Protein AF-A0A497GX69-F1 (afdb_monomer)

Secondary structure (DSSP, 8-state):
-EEEEEEE-S-HHHHHHT-SEEEEEETTEEEEEEEETTEEEEEEEESSHHHHHHHHHHHHHHHHHHHHHHHHHHHHHTT--SS-------------PPPPPPP--------------------------------------------------------------PPPP------------PPPPHHHHHHT--S-EEEEPPTTB-HHHHHHHHHHHHHHT--EEE-TT-B-TTTHHHHHHHT--EE-SPPPTT-EEEEES-SBGGGGGGGGGS---EEEE-S--SSB-TT-SEEEE-TTSS-HHHHHHHHTTS-SSHHHHHHHHHHHHHHTTTTTT--HHHHHHHHHHHHHHT--HHHHHHHHS-PPPHHHHHHHHHHHHT-EEEEETTEEEEEEE-SS-HHHHHHHHHHTT-SEEEEEEE-TTSEEEEEEEE-HHHHHTT--HHHHHHHHHHHHT-EEEEETTEEEEEEES-HHHHHHHHHHHHHHHHHHHTT-

pLDDT: mean 74.13, std 27.18, range [22.91, 98.75]

Nearest PDB structures (foldseek):
  5ght-assembly1_A  TM=3.820E-01  e=5.751E-10  Thermococcus kodakarensis KOD1
  5ghr-assembly1_A  TM=4.690E-01  e=1.844E-08  Thermococcus kodakarensis KOD1
  5x4h-assembly1_A  TM=3.376E-01  e=3.418E-10  Pyrococcus furiosus DSM 3638
  5x4i-assembly1_A  TM=3.385E-01  e=1.219E-09  Pyrococcus furiosus DSM 3638
  5t5s-assembly1_A-2  TM=5.021E-01  e=8.947E-06  Homo sapiens

Structure (mmCIF, N/CA/C/O backbone):
data_AF-A0A497GX69-F1
#
_entry.id   AF-A0A497GX69-F1
#
loop_
_atom_site.group_PDB
_atom_site.id
_atom_site.type_symbol
_atom_site.label_atom_id
_atom_site.label_alt_id
_atom_site.label_comp_id
_atom_site.label_asym_id
_atom_site.label_entity_id
_atom_site.label_seq_id
_atom_site.pdbx_PDB_ins_code
_atom_site.Cartn_x
_atom_site.Cartn_y
_atom_site.Cartn_z
_atom_site.occupancy
_atom_site.B_iso_or_equiv
_atom_site.auth_seq_id
_atom_site.auth_comp_id
_atom_site.auth_asym_id
_atom_site.auth_atom_id
_atom_site.pdbx_PDB_model_num
ATOM 1 N N . MET A 1 1 ? -15.602 -4.748 -28.651 1.00 83.00 1 MET A N 1
ATOM 2 C CA . MET A 1 1 ? -15.778 -3.410 -29.266 1.00 83.00 1 MET A CA 1
ATOM 3 C C . MET A 1 1 ? -14.779 -3.229 -30.402 1.00 83.00 1 MET A C 1
ATOM 5 O O . MET A 1 1 ? -13.741 -3.880 -30.375 1.00 83.00 1 MET A O 1
ATOM 9 N N . ARG A 1 2 ? -15.079 -2.386 -31.399 1.00 87.69 2 ARG A N 1
ATOM 10 C CA . ARG A 1 2 ? -14.171 -2.104 -32.522 1.00 87.69 2 ARG A CA 1
ATOM 11 C C . ARG A 1 2 ? -14.265 -0.637 -32.942 1.00 87.69 2 ARG A C 1
ATOM 13 O O . ARG A 1 2 ? -15.373 -0.143 -33.130 1.00 87.69 2 ARG A O 1
ATOM 20 N N . ALA A 1 3 ? -13.126 0.022 -33.124 1.00 80.38 3 ALA A N 1
ATOM 21 C CA . ALA A 1 3 ? -13.007 1.318 -33.785 1.00 80.38 3 ALA A CA 1
ATOM 22 C C . ALA A 1 3 ? -12.167 1.175 -35.061 1.00 80.38 3 ALA A C 1
ATOM 24 O O . ALA A 1 3 ? -11.303 0.305 -35.156 1.00 80.38 3 ALA A O 1
ATOM 25 N N . ILE A 1 4 ? -12.444 2.018 -36.054 1.00 83.44 4 ILE A N 1
ATOM 26 C CA . ILE A 1 4 ? -11.647 2.126 -37.277 1.00 83.44 4 ILE A CA 1
ATOM 27 C C . ILE A 1 4 ? -11.466 3.615 -37.552 1.00 83.44 4 ILE A C 1
ATOM 29 O O . ILE A 1 4 ? -12.447 4.313 -37.814 1.00 83.44 4 ILE A O 1
ATOM 33 N N . LEU A 1 5 ? -10.230 4.099 -37.477 1.00 78.38 5 LEU A N 1
ATOM 34 C CA . LEU A 1 5 ? -9.863 5.456 -37.861 1.00 78.38 5 LEU A CA 1
ATOM 35 C C . LEU A 1 5 ? -9.292 5.416 -39.276 1.00 78.38 5 LEU A C 1
ATOM 37 O O . LEU A 1 5 ? -8.557 4.497 -39.632 1.00 78.38 5 LEU A O 1
ATOM 41 N N . ARG A 1 6 ? -9.638 6.410 -40.091 1.00 79.12 6 ARG A N 1
ATOM 42 C CA . ARG A 1 6 ? -9.124 6.571 -41.454 1.00 79.12 6 ARG A CA 1
ATOM 43 C C . ARG A 1 6 ? -8.628 7.992 -41.610 1.00 79.12 6 ARG A C 1
ATOM 45 O O . ARG A 1 6 ? -9.417 8.928 -41.512 1.00 79.12 6 ARG A O 1
ATOM 52 N N . ILE A 1 7 ? -7.331 8.131 -41.834 1.00 72.50 7 ILE A N 1
ATOM 53 C CA . ILE A 1 7 ? -6.637 9.411 -41.924 1.00 72.50 7 ILE A CA 1
ATOM 54 C C . ILE A 1 7 ? -6.097 9.520 -43.345 1.00 72.50 7 ILE A C 1
ATOM 56 O O . ILE A 1 7 ? -5.360 8.645 -43.793 1.00 72.50 7 ILE A O 1
ATOM 60 N N . ARG A 1 8 ? -6.500 10.572 -44.061 1.00 68.88 8 ARG A N 1
ATOM 61 C CA . ARG A 1 8 ? -6.047 10.868 -45.422 1.00 68.88 8 ARG A CA 1
ATOM 62 C C . ARG A 1 8 ? -5.370 12.234 -45.435 1.00 68.88 8 ARG A C 1
ATOM 64 O O . ARG A 1 8 ? -5.953 13.187 -44.920 1.00 68.88 8 ARG A O 1
ATOM 71 N N . GLY A 1 9 ? -4.178 12.334 -46.014 1.00 61.34 9 GLY A N 1
ATOM 72 C CA . GLY A 1 9 ? -3.392 13.571 -46.041 1.00 61.34 9 GLY A CA 1
ATOM 73 C C . GLY A 1 9 ? -2.386 13.596 -47.190 1.00 61.34 9 GLY A C 1
ATOM 74 O O . GLY A 1 9 ? -1.997 12.548 -47.689 1.00 61.34 9 GLY A O 1
ATOM 75 N N . ALA A 1 10 ? -1.989 14.797 -47.619 1.00 49.38 10 ALA A N 1
ATOM 76 C CA . ALA A 1 10 ? -1.184 14.993 -48.830 1.00 49.38 10 ALA A CA 1
ATOM 77 C C . ALA A 1 10 ? 0.255 14.444 -48.741 1.00 49.38 10 ALA A C 1
ATOM 79 O O . ALA A 1 10 ? 0.841 14.123 -49.772 1.00 49.38 10 ALA A O 1
ATOM 80 N N . ASP A 1 11 ? 0.796 14.305 -47.527 1.00 51.94 11 ASP A N 1
ATOM 81 C CA . ASP A 1 11 ? 2.206 13.991 -47.294 1.00 51.94 11 ASP A CA 1
ATOM 82 C C . ASP A 1 11 ? 2.366 12.589 -46.690 1.00 51.94 11 ASP A C 1
ATOM 84 O O . ASP A 1 11 ? 2.057 12.349 -45.518 1.00 51.94 11 ASP A O 1
ATOM 88 N N . GLY A 1 12 ? 2.894 11.654 -47.484 1.00 48.75 12 GLY A N 1
ATOM 89 C CA . GLY A 1 12 ? 3.126 10.267 -47.061 1.00 48.75 12 GLY A CA 1
ATOM 90 C C . GLY A 1 12 ? 4.152 10.106 -45.930 1.00 48.75 12 GLY A C 1
ATOM 91 O O . GLY A 1 12 ? 4.244 9.033 -45.340 1.00 48.75 12 GLY A O 1
ATOM 92 N N . ASP A 1 13 ? 4.904 11.155 -45.593 1.00 49.78 13 ASP A N 1
ATOM 93 C CA . ASP A 1 13 ? 6.009 11.089 -44.631 1.00 49.78 13 ASP A CA 1
ATOM 94 C C . ASP A 1 13 ? 5.553 11.139 -43.166 1.00 49.78 13 ASP A C 1
ATOM 96 O O . ASP A 1 13 ? 6.100 10.414 -42.338 1.00 49.78 13 ASP A O 1
ATOM 100 N N . ILE A 1 14 ? 4.466 11.854 -42.847 1.00 52.06 14 ILE A N 1
ATOM 101 C CA . ILE A 1 14 ? 3.825 11.769 -41.515 1.00 52.06 14 ILE A CA 1
ATOM 102 C C . ILE A 1 14 ? 3.335 10.335 -41.258 1.00 52.06 14 ILE A C 1
ATOM 104 O O . ILE A 1 14 ? 3.441 9.817 -40.147 1.00 52.06 14 ILE A O 1
ATOM 108 N N . LEU A 1 15 ? 2.829 9.677 -42.305 1.00 50.31 15 LEU A N 1
ATOM 109 C CA . LEU A 1 15 ? 2.310 8.311 -42.236 1.00 50.31 15 LEU A CA 1
ATOM 110 C C . LEU A 1 15 ? 3.429 7.254 -42.188 1.00 50.31 15 LEU A C 1
ATOM 112 O O . LEU A 1 15 ? 3.200 6.155 -41.693 1.00 50.31 15 LEU A O 1
ATOM 116 N N . ARG A 1 16 ? 4.645 7.590 -42.646 1.00 51.38 16 ARG A N 1
ATOM 117 C CA . ARG A 1 16 ? 5.855 6.763 -42.486 1.00 51.38 16 ARG A CA 1
ATOM 118 C C . ARG A 1 16 ? 6.447 6.864 -41.079 1.00 51.38 16 ARG A C 1
ATOM 120 O O . ARG A 1 16 ? 6.851 5.840 -40.539 1.00 51.38 16 ARG A O 1
ATOM 127 N N . ILE A 1 17 ? 6.450 8.057 -40.470 1.00 53.06 17 ILE A N 1
ATOM 128 C CA . ILE A 1 17 ? 6.926 8.277 -39.086 1.00 53.06 17 ILE A CA 1
ATOM 129 C C . ILE A 1 17 ? 6.102 7.467 -38.070 1.00 53.06 17 ILE A C 1
ATOM 131 O O . ILE A 1 17 ? 6.647 6.981 -37.085 1.00 53.06 17 ILE A O 1
ATOM 135 N N . LEU A 1 18 ? 4.802 7.279 -38.322 1.00 51.59 18 LEU A N 1
ATOM 136 C CA . LEU A 1 18 ? 3.903 6.482 -37.473 1.00 51.59 18 LEU A CA 1
ATOM 137 C C . LEU A 1 18 ? 4.043 4.953 -37.644 1.00 51.59 18 LEU A C 1
ATOM 139 O O . LEU A 1 18 ? 3.324 4.211 -36.977 1.00 51.59 18 LEU A O 1
ATOM 143 N N . GLY A 1 19 ? 4.939 4.481 -38.519 1.00 55.28 19 GLY A N 1
ATOM 144 C CA . GLY A 1 19 ? 5.063 3.069 -38.889 1.00 55.28 19 GLY A CA 1
ATOM 145 C C . GLY A 1 19 ? 4.001 2.657 -39.924 1.00 55.28 19 GLY A C 1
ATOM 146 O O . GLY A 1 19 ? 2.806 2.689 -39.620 1.00 55.28 19 GLY A O 1
ATOM 147 N N . PRO A 1 20 ? 4.391 2.260 -41.154 1.00 54.09 20 PRO A N 1
ATOM 148 C CA . PRO A 1 20 ? 3.431 2.028 -42.238 1.00 54.09 20 PRO A CA 1
ATOM 149 C C . PRO A 1 20 ? 2.513 0.818 -41.996 1.00 54.09 20 PRO A C 1
ATOM 151 O O . PRO A 1 20 ? 1.374 0.817 -42.466 1.00 54.09 20 PRO A O 1
ATOM 154 N N . GLU A 1 21 ? 2.990 -0.185 -41.256 1.00 57.19 21 GLU A N 1
ATOM 155 C CA . GLU A 1 21 ? 2.230 -1.359 -40.820 1.00 57.19 21 GLU A CA 1
ATOM 156 C C . GLU A 1 21 ? 2.716 -1.761 -39.418 1.00 57.19 21 GLU A C 1
ATOM 158 O O . GLU A 1 21 ? 3.891 -2.069 -39.223 1.00 57.19 21 GLU A O 1
ATOM 163 N N . MET A 1 22 ? 1.827 -1.720 -38.426 1.00 58.62 22 MET A N 1
ATOM 164 C CA . MET A 1 22 ? 2.124 -2.050 -37.031 1.00 58.62 22 MET A CA 1
ATOM 165 C C . MET A 1 22 ? 0.929 -2.764 -36.402 1.00 58.62 22 MET A C 1
ATOM 167 O O . MET A 1 22 ? -0.192 -2.255 -36.434 1.00 58.62 22 MET A O 1
ATOM 171 N N . ALA A 1 23 ? 1.175 -3.921 -35.792 1.00 55.34 23 ALA A N 1
ATOM 172 C CA . ALA A 1 23 ? 0.225 -4.592 -34.914 1.00 55.34 23 ALA A CA 1
ATOM 173 C C . ALA A 1 23 ? 0.719 -4.465 -33.468 1.00 55.34 23 ALA A C 1
ATOM 175 O O . ALA A 1 23 ? 1.870 -4.791 -33.184 1.00 55.34 23 ALA A O 1
ATOM 176 N N . VAL A 1 24 ? -0.136 -3.975 -32.569 1.00 58.38 24 VAL A N 1
ATOM 177 C CA . VAL A 1 24 ? 0.147 -3.875 -31.131 1.00 58.38 24 VAL A CA 1
ATOM 178 C C . VAL A 1 24 ? -0.931 -4.645 -30.386 1.00 58.38 24 VAL A C 1
ATOM 180 O O . VAL A 1 24 ? -2.113 -4.306 -30.469 1.00 58.38 24 VAL A O 1
ATOM 183 N N . GLU A 1 25 ? -0.519 -5.685 -29.670 1.00 56.91 25 GLU A N 1
ATOM 184 C CA . GLU A 1 25 ? -1.405 -6.550 -28.901 1.00 56.91 25 GLU A CA 1
ATOM 185 C C . GLU A 1 25 ? -1.248 -6.268 -27.401 1.00 56.91 25 GLU A C 1
ATOM 187 O O . GLU A 1 25 ? -0.161 -6.353 -26.836 1.00 56.91 25 GLU A O 1
ATOM 192 N N . TRP A 1 26 ? -2.363 -5.924 -26.766 1.00 58.16 26 TRP A N 1
ATOM 193 C CA . TRP A 1 26 ? -2.559 -5.854 -25.322 1.00 58.16 26 TRP A CA 1
ATOM 194 C C . TRP A 1 26 ? -3.517 -6.974 -24.912 1.00 58.16 26 TRP A C 1
ATOM 196 O O . TRP A 1 26 ? -4.367 -7.403 -25.694 1.00 58.16 26 TRP A O 1
ATOM 206 N N . GLU A 1 27 ? -3.491 -7.388 -23.645 1.00 56.16 27 GLU A N 1
ATOM 207 C CA . GLU A 1 27 ? -4.355 -8.472 -23.157 1.00 56.16 27 GLU A CA 1
ATOM 208 C C . GLU A 1 27 ? -5.853 -8.228 -23.434 1.00 56.16 27 GLU A C 1
ATOM 210 O O . GLU A 1 27 ? -6.631 -9.167 -23.640 1.00 56.16 27 GLU A O 1
ATOM 215 N N . ARG A 1 28 ? -6.284 -6.960 -23.460 1.00 65.69 28 ARG A N 1
ATOM 216 C CA . ARG A 1 28 ? -7.689 -6.562 -23.651 1.00 65.69 28 ARG A CA 1
ATOM 217 C C . ARG A 1 28 ? -7.944 -5.726 -24.904 1.00 65.69 28 ARG A C 1
ATOM 219 O O . ARG A 1 28 ? -9.103 -5.394 -25.162 1.00 65.69 28 ARG A O 1
ATOM 226 N N . ALA A 1 29 ? -6.926 -5.430 -25.710 1.00 66.56 29 ALA A N 1
ATOM 227 C CA . ALA A 1 29 ? -7.081 -4.680 -26.953 1.00 66.56 29 ALA A CA 1
ATOM 228 C C . ALA A 1 29 ? -6.016 -5.037 -27.998 1.00 66.56 29 ALA A C 1
ATOM 230 O O . ALA A 1 29 ? -4.920 -5.445 -27.668 1.00 66.56 29 ALA A O 1
ATOM 231 N N . HIS A 1 30 ? -6.323 -4.845 -29.272 1.00 73.00 30 HIS A N 1
ATOM 232 C CA . HIS A 1 30 ? -5.422 -5.088 -30.389 1.00 73.00 30 HIS A CA 1
ATOM 233 C C . HIS A 1 30 ? -5.565 -3.941 -31.386 1.00 73.00 30 HIS A C 1
ATOM 235 O O . HIS A 1 30 ? -6.661 -3.707 -31.907 1.00 73.00 30 HIS A O 1
ATOM 241 N N . LEU A 1 31 ? -4.469 -3.243 -31.662 1.00 80.00 31 LEU A N 1
ATOM 242 C CA . LEU A 1 31 ? -4.372 -2.201 -32.678 1.00 80.00 31 LEU A CA 1
ATOM 243 C C . LEU A 1 31 ? -3.634 -2.732 -33.902 1.00 80.00 31 LEU A C 1
ATOM 245 O O . LEU A 1 31 ? -2.672 -3.476 -33.783 1.00 80.00 31 LEU A O 1
ATOM 249 N N . GLU A 1 32 ? -4.082 -2.319 -35.078 1.00 77.69 32 GLU A N 1
ATOM 250 C CA . GLU A 1 32 ? -3.537 -2.726 -36.367 1.00 77.69 32 GLU A CA 1
ATOM 251 C C . GLU A 1 32 ? -3.516 -1.499 -37.290 1.00 77.69 32 GLU A C 1
ATOM 253 O O . GLU A 1 32 ? -4.568 -0.900 -37.532 1.00 77.69 32 GLU A O 1
ATOM 258 N N . THR A 1 33 ? -2.351 -1.090 -37.793 1.00 74.12 33 THR A N 1
ATOM 259 C CA . THR A 1 33 ? -2.225 -0.010 -38.784 1.00 74.12 33 THR A CA 1
ATOM 260 C C . THR A 1 33 ? -1.978 -0.571 -40.180 1.00 74.12 33 THR A C 1
ATOM 262 O O . THR A 1 33 ? -1.317 -1.595 -40.348 1.00 74.12 33 THR A O 1
ATOM 265 N N . ARG A 1 34 ? -2.541 0.089 -41.196 1.00 76.19 34 ARG A N 1
ATOM 266 C CA . ARG A 1 34 ? -2.371 -0.265 -42.610 1.00 76.19 34 ARG A CA 1
ATOM 267 C C . ARG A 1 34 ? -2.255 1.003 -43.450 1.00 76.19 34 ARG A C 1
ATOM 269 O O . ARG A 1 34 ? -3.220 1.768 -43.543 1.00 76.19 34 ARG A O 1
ATOM 276 N N . LEU A 1 35 ? -1.107 1.217 -44.086 1.00 70.25 35 LEU A N 1
ATOM 277 C CA . LEU A 1 35 ? -0.883 2.325 -45.014 1.00 70.25 35 LEU A CA 1
ATOM 278 C C . LEU A 1 35 ? -1.169 1.905 -46.464 1.00 70.25 35 LEU A C 1
ATOM 280 O O . LEU A 1 35 ? -0.606 0.941 -46.976 1.00 70.25 35 LEU A O 1
ATOM 284 N N . LYS A 1 36 ? -2.019 2.659 -47.167 1.00 72.69 36 LYS A N 1
ATOM 285 C CA . LYS A 1 36 ? -2.315 2.446 -48.590 1.00 72.69 36 LYS A CA 1
ATOM 286 C C . LYS A 1 36 ? -2.311 3.767 -49.355 1.00 72.69 36 LYS A C 1
ATOM 288 O O . LYS A 1 36 ? -3.349 4.406 -49.515 1.00 72.69 36 LYS A O 1
ATOM 293 N N . GLY A 1 37 ? -1.140 4.150 -49.861 1.00 70.44 37 GLY A N 1
ATOM 294 C CA . GLY A 1 37 ? -0.947 5.429 -50.548 1.00 70.44 37 GLY A CA 1
ATOM 295 C C . GLY A 1 37 ? -0.996 6.594 -49.560 1.00 70.44 37 GLY A C 1
ATOM 296 O O . GLY A 1 37 ? -0.179 6.655 -48.649 1.00 70.44 37 GLY A O 1
ATOM 297 N N . ASP A 1 38 ? -1.967 7.488 -49.736 1.00 69.75 38 ASP A N 1
ATOM 298 C CA . ASP A 1 38 ? -2.228 8.665 -48.892 1.00 69.75 38 ASP A CA 1
ATOM 299 C C . ASP A 1 38 ? -3.146 8.372 -47.685 1.00 69.75 38 ASP A C 1
ATOM 301 O O . ASP A 1 38 ? -3.513 9.284 -46.941 1.00 69.75 38 ASP A O 1
ATOM 305 N N . LEU A 1 39 ? -3.561 7.110 -47.513 1.00 71.06 39 LEU A N 1
ATOM 306 C CA . LEU A 1 39 ? -4.543 6.669 -46.524 1.00 71.06 39 LEU A CA 1
ATOM 307 C C . LEU A 1 39 ? -3.915 5.745 -45.474 1.00 71.06 39 LEU A C 1
ATOM 309 O O . LEU A 1 39 ? -3.540 4.617 -45.792 1.00 71.06 39 LEU A O 1
ATOM 313 N N . LEU A 1 40 ? -3.909 6.182 -44.216 1.00 73.69 40 LEU A N 1
AT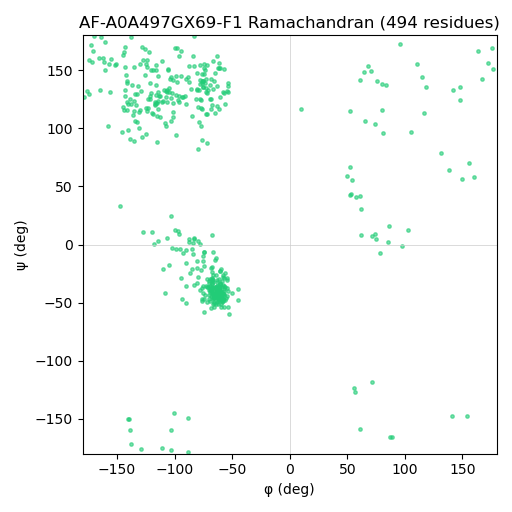OM 314 C CA . LEU A 1 40 ? -3.647 5.338 -43.051 1.00 73.69 40 LEU A CA 1
ATOM 315 C C . LEU A 1 40 ? -4.977 4.868 -42.446 1.00 73.69 40 LEU A C 1
ATOM 317 O O . LEU A 1 40 ? -5.822 5.682 -42.061 1.00 73.69 40 LEU A O 1
ATOM 321 N N . GLU A 1 41 ? -5.166 3.555 -42.352 1.00 80.25 41 GLU A N 1
ATOM 322 C CA . GLU A 1 41 ? -6.251 2.930 -41.594 1.00 80.25 41 GLU A CA 1
ATOM 323 C C . GLU A 1 41 ? -5.701 2.393 -40.266 1.00 80.25 41 GLU A C 1
ATOM 325 O O . GLU A 1 41 ? -4.694 1.693 -40.255 1.00 80.25 41 GLU A O 1
ATOM 330 N N . ILE A 1 42 ? -6.360 2.721 -39.151 1.00 81.81 42 ILE A N 1
ATOM 331 C CA . ILE A 1 42 ? -6.035 2.218 -37.810 1.00 81.81 42 ILE A CA 1
ATOM 332 C C . ILE A 1 42 ? -7.255 1.453 -37.301 1.00 81.81 42 ILE A C 1
ATOM 334 O O . ILE A 1 42 ? -8.310 2.042 -37.053 1.00 81.81 42 ILE A O 1
ATOM 338 N N . VAL A 1 43 ? -7.128 0.139 -37.159 1.00 83.19 43 VAL A N 1
ATOM 339 C CA . VAL A 1 43 ? -8.168 -0.762 -36.659 1.00 83.19 43 VAL A CA 1
ATOM 340 C C . VAL A 1 43 ? -7.863 -1.089 -35.205 1.00 83.19 43 VAL A C 1
ATOM 342 O O . VAL A 1 43 ? -6.811 -1.635 -34.907 1.00 83.19 43 VAL A O 1
ATOM 345 N N . ILE A 1 44 ? -8.792 -0.792 -34.300 1.00 83.19 44 ILE A N 1
ATOM 346 C CA . ILE A 1 44 ? -8.671 -1.128 -32.878 1.00 83.19 44 ILE A CA 1
ATOM 347 C C . ILE A 1 44 ? -9.795 -2.092 -32.522 1.00 83.19 44 ILE A C 1
ATOM 349 O O . ILE A 1 44 ? -10.970 -1.748 -32.653 1.00 83.19 44 ILE A O 1
ATOM 353 N N . ASN A 1 45 ? -9.454 -3.279 -32.038 1.00 83.25 45 ASN A N 1
ATOM 354 C CA . ASN A 1 45 ? -10.377 -4.213 -31.403 1.00 83.25 45 ASN A CA 1
ATOM 355 C C . ASN A 1 45 ? -10.124 -4.168 -29.891 1.00 83.25 45 ASN A C 1
ATOM 357 O O . ASN A 1 45 ? -8.978 -4.178 -29.474 1.00 83.25 45 ASN A O 1
ATOM 361 N N . ALA A 1 46 ? -11.158 -4.111 -29.058 1.00 81.69 46 ALA A N 1
ATOM 362 C CA . ALA A 1 46 ? -11.012 -4.059 -27.598 1.00 81.69 46 ALA A CA 1
ATOM 363 C C . ALA A 1 46 ? -12.111 -4.877 -26.919 1.00 81.69 46 ALA A C 1
ATOM 365 O O . ALA A 1 46 ? -13.235 -4.916 -27.427 1.00 81.69 46 ALA A O 1
ATOM 366 N N . LYS A 1 47 ? -11.831 -5.524 -25.784 1.00 78.75 47 LYS A N 1
ATOM 367 C CA . LYS A 1 47 ? -12.830 -6.321 -25.051 1.00 78.75 47 LYS A CA 1
ATOM 368 C C . LYS A 1 47 ? -13.974 -5.429 -24.541 1.00 78.75 47 LYS A C 1
ATOM 370 O O . LYS A 1 47 ? -15.139 -5.770 -24.743 1.00 78.75 47 LYS A O 1
ATOM 375 N N . ASP A 1 48 ? -13.662 -4.233 -24.043 1.00 75.19 48 ASP A N 1
ATOM 376 C CA . ASP A 1 48 ? -14.622 -3.264 -23.495 1.00 75.19 48 ASP A CA 1
ATOM 377 C C . ASP A 1 48 ? -14.346 -1.800 -23.921 1.00 75.19 48 ASP A C 1
ATOM 379 O O . ASP A 1 48 ? -13.557 -1.531 -24.830 1.00 75.19 48 ASP A O 1
ATOM 383 N N . LEU A 1 49 ? -15.072 -0.849 -23.315 1.00 60.88 49 LEU A N 1
ATOM 384 C CA . LEU A 1 49 ? -15.025 0.582 -23.644 1.00 60.88 49 LEU A CA 1
ATOM 385 C C . LEU A 1 49 ? -13.822 1.312 -23.029 1.00 60.88 49 LEU A C 1
ATOM 387 O O . LEU A 1 49 ? -13.387 2.322 -23.585 1.00 60.88 49 LEU A O 1
ATOM 391 N N . ASN A 1 50 ? -13.302 0.841 -21.895 1.00 58.22 50 ASN A N 1
ATOM 392 C CA . ASN A 1 50 ? -12.188 1.479 -21.204 1.00 58.22 50 ASN A CA 1
ATOM 393 C C . ASN A 1 50 ? -10.883 1.162 -21.933 1.00 58.22 50 ASN A C 1
ATOM 395 O O . ASN A 1 50 ? -10.187 2.100 -22.324 1.00 58.22 50 ASN A O 1
ATOM 399 N N . SER A 1 51 ? -10.627 -0.112 -22.256 1.00 57.72 51 SER A N 1
ATOM 400 C CA . SER A 1 51 ? -9.464 -0.483 -23.078 1.00 57.72 51 SER A CA 1
ATOM 401 C C . SER A 1 51 ? -9.528 0.183 -24.465 1.00 57.72 51 SER A C 1
ATOM 403 O O . SER A 1 51 ? -8.515 0.654 -24.976 1.00 57.72 51 SER A O 1
ATOM 405 N N . LEU A 1 52 ? -10.726 0.331 -25.059 1.00 65.50 52 LEU A N 1
ATOM 406 C CA . LEU A 1 52 ? -10.890 1.067 -26.322 1.00 65.50 52 LEU A CA 1
ATOM 407 C C . LEU A 1 52 ? -10.499 2.549 -26.198 1.00 65.50 52 LEU A C 1
ATOM 409 O O . LEU A 1 52 ? -9.848 3.088 -27.091 1.00 65.50 52 LEU A O 1
ATOM 413 N N . ARG A 1 53 ? -10.901 3.216 -25.108 1.00 62.62 53 ARG A N 1
ATOM 414 C CA . ARG A 1 53 ? -10.554 4.621 -24.837 1.00 62.62 53 ARG A CA 1
ATOM 415 C C . ARG A 1 53 ? -9.062 4.807 -24.583 1.00 62.62 53 ARG A C 1
ATOM 417 O O . ARG A 1 53 ? -8.502 5.765 -25.105 1.00 62.62 53 ARG A O 1
ATOM 424 N N . ALA A 1 54 ? -8.429 3.902 -23.835 1.00 59.06 54 ALA A N 1
ATOM 425 C CA . ALA A 1 54 ? -6.991 3.938 -23.582 1.00 59.06 54 ALA A CA 1
ATOM 426 C C . ALA A 1 54 ? -6.201 3.918 -24.903 1.00 59.06 54 ALA A C 1
ATOM 428 O O . ALA A 1 54 ? -5.457 4.856 -25.190 1.00 59.06 54 ALA A O 1
ATOM 429 N N . VAL A 1 55 ? -6.468 2.933 -25.771 1.00 63.25 55 VAL A N 1
ATOM 430 C CA . VAL A 1 55 ? -5.795 2.819 -27.077 1.00 63.25 55 VAL A CA 1
ATOM 431 C C . VAL A 1 55 ? -6.097 4.016 -27.989 1.00 63.25 55 VAL A C 1
ATOM 433 O O . VAL A 1 55 ? -5.187 4.537 -28.631 1.00 63.25 55 VAL A O 1
ATOM 436 N N . LEU A 1 56 ? -7.341 4.517 -28.020 1.00 66.31 56 LEU A N 1
ATOM 437 C CA . LEU A 1 56 ? -7.689 5.727 -28.785 1.00 66.31 56 LEU A CA 1
ATOM 438 C C . LEU A 1 56 ? -6.913 6.970 -28.317 1.00 66.31 56 LEU A C 1
ATOM 440 O O . LEU A 1 56 ? -6.459 7.752 -29.154 1.00 66.31 56 LEU A O 1
ATOM 444 N N . ASN A 1 57 ? -6.728 7.141 -27.006 1.00 61.00 57 ASN A N 1
ATOM 445 C CA . ASN A 1 57 ? -5.958 8.252 -26.448 1.00 61.00 57 ASN A CA 1
ATOM 446 C C . ASN A 1 57 ? -4.463 8.133 -26.786 1.00 61.00 57 ASN A C 1
ATOM 448 O O . ASN A 1 57 ? -3.820 9.146 -27.060 1.00 61.00 57 ASN A O 1
ATOM 452 N N . SER A 1 58 ? -3.897 6.923 -26.804 1.00 63.03 58 SER A N 1
ATOM 453 C CA . SER A 1 58 ? -2.510 6.709 -27.246 1.00 63.03 58 SER A CA 1
ATOM 454 C C . SER A 1 58 ? -2.338 6.995 -28.742 1.00 63.03 58 SER A C 1
ATOM 456 O O . SER A 1 58 ? -1.426 7.728 -29.113 1.00 63.03 58 SER A O 1
ATOM 458 N N . VAL A 1 59 ? -3.272 6.555 -29.595 1.00 67.62 59 VAL A N 1
ATOM 459 C CA . VAL A 1 59 ? -3.276 6.880 -31.036 1.00 67.62 59 VAL A CA 1
ATOM 460 C C . VAL A 1 59 ? -3.350 8.387 -31.289 1.00 67.62 59 VAL A C 1
ATOM 462 O O . VAL A 1 59 ? -2.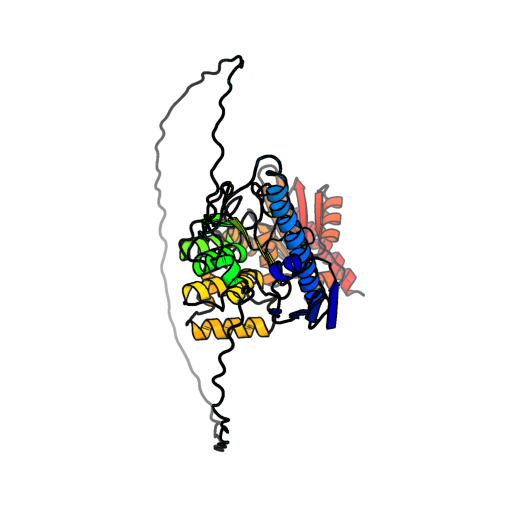589 8.913 -32.102 1.00 67.62 59 VAL A O 1
ATOM 465 N N . ALA A 1 60 ? -4.230 9.105 -30.584 1.00 62.78 60 ALA A N 1
ATOM 466 C CA . ALA A 1 60 ? -4.337 10.558 -30.707 1.00 62.78 60 ALA A CA 1
ATOM 467 C C . ALA A 1 60 ? -3.022 11.268 -30.327 1.00 62.78 60 ALA A C 1
ATOM 469 O O . ALA A 1 60 ? -2.602 12.204 -31.012 1.00 62.78 60 ALA A O 1
ATOM 470 N N . ARG A 1 61 ? -2.340 10.785 -29.279 1.00 58.22 61 ARG A N 1
ATOM 471 C CA . ARG A 1 61 ? -1.040 11.305 -28.831 1.00 58.22 61 ARG A CA 1
ATOM 472 C C . ARG A 1 61 ? 0.092 10.994 -29.815 1.00 58.22 61 ARG A C 1
ATOM 474 O O . ARG A 1 61 ? 0.866 11.900 -30.119 1.00 58.22 61 ARG A O 1
ATOM 481 N N . TRP A 1 62 ? 0.142 9.794 -30.401 1.00 62.34 62 TRP A N 1
ATOM 482 C CA . TRP A 1 62 ? 1.097 9.455 -31.469 1.00 62.34 62 TRP A CA 1
ATOM 483 C C . TRP A 1 62 ? 0.952 10.379 -32.686 1.00 62.34 62 TRP A C 1
ATOM 485 O O . TRP A 1 62 ? 1.943 10.925 -33.168 1.00 62.34 62 TRP A O 1
ATOM 495 N N . ILE A 1 63 ? -0.282 10.629 -33.139 1.00 65.50 63 ILE A N 1
ATOM 496 C CA . ILE A 1 63 ? -0.564 11.569 -34.238 1.00 65.50 63 ILE A CA 1
ATOM 497 C C . ILE A 1 63 ? -0.099 12.986 -33.864 1.00 65.50 63 ILE A C 1
ATOM 499 O O . ILE A 1 63 ? 0.594 13.638 -34.646 1.00 65.50 63 ILE A O 1
ATOM 503 N N . GLY A 1 64 ? -0.418 13.449 -32.650 1.00 57.44 64 GLY A N 1
ATOM 504 C CA . GLY A 1 64 ? 0.045 14.741 -32.133 1.00 57.44 64 GLY A CA 1
ATOM 505 C C . GLY A 1 64 ? 1.571 14.852 -32.017 1.00 57.44 64 GLY A C 1
ATOM 506 O O . GLY A 1 64 ? 2.123 15.939 -32.175 1.00 57.44 64 GLY A O 1
ATOM 507 N N . MET A 1 65 ? 2.278 13.745 -31.782 1.00 53.75 65 MET A N 1
ATOM 508 C CA . MET A 1 65 ? 3.740 13.714 -31.803 1.00 53.75 65 MET A CA 1
ATOM 509 C C . MET A 1 65 ? 4.304 13.770 -33.226 1.00 53.75 65 MET A C 1
ATOM 511 O O . MET A 1 65 ? 5.185 14.587 -33.475 1.00 53.75 65 MET A O 1
ATOM 515 N N . ALA A 1 66 ? 3.792 12.973 -34.168 1.00 58.22 66 ALA A N 1
ATOM 516 C CA . ALA A 1 66 ? 4.259 13.003 -35.559 1.00 58.22 66 ALA A CA 1
ATOM 517 C C . ALA A 1 66 ? 4.099 14.404 -36.189 1.00 58.22 66 ALA A C 1
ATOM 519 O O . ALA A 1 66 ? 4.964 14.861 -36.937 1.00 58.22 66 ALA A O 1
ATOM 520 N N . LEU A 1 67 ? 3.037 15.129 -35.816 1.00 59.25 67 LEU A N 1
ATOM 521 C CA . LEU A 1 67 ? 2.832 16.528 -36.202 1.00 59.25 67 LEU A CA 1
ATOM 522 C C . LEU A 1 67 ? 3.856 17.489 -35.566 1.00 59.25 67 LEU A C 1
ATOM 524 O O . LEU A 1 67 ? 4.370 18.353 -36.275 1.00 59.25 67 LEU A O 1
ATOM 528 N N . ARG A 1 68 ? 4.199 17.314 -34.280 1.00 55.34 68 ARG A N 1
ATOM 529 C CA . ARG A 1 68 ? 5.217 18.125 -33.575 1.00 55.34 68 ARG A CA 1
ATOM 530 C C . ARG A 1 68 ? 6.643 17.854 -34.079 1.00 55.34 68 ARG A C 1
ATOM 532 O O . ARG A 1 68 ? 7.414 18.790 -34.265 1.00 55.34 68 ARG A O 1
ATOM 539 N N . VAL A 1 69 ? 6.988 16.599 -34.385 1.00 51.03 69 VAL A N 1
ATOM 540 C CA . VAL A 1 69 ? 8.276 16.236 -35.014 1.00 51.03 69 VAL A CA 1
ATOM 541 C C . VAL A 1 69 ? 8.424 16.916 -36.379 1.00 51.03 69 VAL A C 1
ATOM 543 O O . VAL A 1 69 ? 9.484 17.463 -36.679 1.00 51.03 69 VAL A O 1
ATOM 546 N N . ARG A 1 70 ? 7.351 16.972 -37.181 1.00 55.47 70 ARG A N 1
ATOM 547 C CA . ARG A 1 70 ? 7.348 17.703 -38.459 1.00 55.47 70 ARG A CA 1
ATOM 548 C C . ARG A 1 70 ? 7.604 19.202 -38.286 1.00 55.47 70 ARG A C 1
ATOM 550 O O . ARG A 1 70 ? 8.306 19.771 -39.111 1.00 55.47 70 ARG A O 1
ATOM 557 N N . GLU A 1 71 ? 7.059 19.852 -37.257 1.00 51.84 71 GLU A N 1
ATOM 558 C CA . GLU A 1 71 ? 7.331 21.280 -37.012 1.00 51.84 71 GLU A CA 1
ATOM 559 C C . GLU A 1 71 ? 8.824 21.530 -36.760 1.00 51.84 71 GLU A C 1
ATOM 561 O O . GLU A 1 71 ? 9.403 22.419 -37.381 1.00 51.84 71 GLU A O 1
ATOM 566 N N . VAL A 1 72 ? 9.475 20.685 -35.954 1.00 47.62 72 VAL A N 1
ATOM 567 C CA . VAL A 1 72 ? 10.926 20.762 -35.706 1.00 47.62 72 VAL A CA 1
ATOM 568 C C . VAL A 1 72 ? 11.740 20.520 -36.986 1.00 47.62 72 VAL A C 1
ATOM 570 O O . VAL A 1 72 ? 12.675 21.269 -37.268 1.00 47.62 72 VAL A O 1
ATOM 573 N N . LEU A 1 73 ? 11.372 19.520 -37.796 1.00 44.38 73 LEU A N 1
ATOM 574 C CA . LEU A 1 73 ? 12.063 19.215 -39.057 1.00 44.38 73 LEU A CA 1
ATOM 575 C C . LEU A 1 73 ? 11.868 20.309 -40.123 1.00 44.38 73 LEU A C 1
ATOM 577 O O . LEU A 1 73 ? 12.820 20.670 -40.814 1.00 44.38 73 LEU A O 1
ATOM 581 N N . ASN A 1 74 ? 10.671 20.893 -40.224 1.00 48.09 74 ASN A N 1
ATOM 582 C CA . ASN A 1 74 ? 10.399 21.971 -41.176 1.00 48.09 74 ASN A CA 1
ATOM 583 C C . ASN A 1 74 ? 11.133 23.269 -40.809 1.00 48.09 74 ASN A C 1
ATOM 585 O O . ASN A 1 74 ? 11.625 23.945 -41.713 1.00 48.09 74 ASN A O 1
ATOM 589 N N . VAL A 1 75 ? 11.277 23.602 -39.520 1.00 40.09 75 VAL A N 1
ATOM 590 C CA . VAL A 1 75 ? 12.043 24.785 -39.077 1.00 40.09 75 VAL A CA 1
ATOM 591 C C . VAL A 1 75 ? 13.519 24.703 -39.500 1.00 40.09 75 VAL A C 1
ATOM 593 O O . VAL A 1 75 ? 14.100 25.722 -39.877 1.00 40.09 75 VAL A O 1
ATOM 596 N N . GLY A 1 76 ? 14.102 23.498 -39.551 1.00 37.09 76 GLY A N 1
ATOM 597 C CA . GLY A 1 76 ? 15.443 23.273 -40.108 1.00 37.09 76 GLY A CA 1
ATOM 598 C C . GLY A 1 76 ? 15.550 23.512 -41.622 1.00 37.09 76 GLY A C 1
ATOM 599 O O . GLY A 1 76 ? 16.614 23.884 -42.109 1.00 37.09 76 GLY A O 1
ATOM 600 N N . SER A 1 77 ? 14.451 23.360 -42.369 1.00 37.44 77 SER A N 1
ATOM 601 C CA . SER A 1 77 ? 14.425 23.534 -43.833 1.00 37.44 77 SER A CA 1
ATOM 602 C C . SER A 1 77 ? 14.234 24.986 -44.295 1.00 37.44 77 SER A C 1
ATOM 604 O O . SER A 1 77 ? 14.613 25.335 -45.409 1.00 37.44 77 SER A O 1
ATOM 606 N N . SER A 1 78 ? 13.701 25.863 -43.437 1.00 34.66 78 SER A N 1
ATOM 607 C CA . SER A 1 78 ? 13.489 27.289 -43.744 1.00 34.66 78 SER A CA 1
ATOM 608 C C . SER A 1 78 ? 14.720 28.186 -43.523 1.00 34.66 78 SER A C 1
ATOM 610 O O . SER A 1 78 ? 14.630 29.397 -43.710 1.00 34.66 78 SER A O 1
ATOM 612 N N . GLY A 1 79 ? 15.857 27.618 -43.101 1.00 36.16 79 GLY A N 1
ATOM 613 C CA . GLY A 1 79 ? 17.060 28.363 -42.700 1.00 36.16 79 GLY A CA 1
ATOM 614 C C . GLY A 1 79 ? 18.116 28.604 -43.787 1.00 36.16 79 GLY A C 1
ATOM 615 O O . GLY A 1 79 ? 19.076 29.326 -43.527 1.00 36.16 79 GLY A O 1
ATOM 616 N N . GLN A 1 80 ? 17.984 28.015 -44.982 1.00 35.16 80 GLN A N 1
ATOM 617 C CA . GLN A 1 80 ? 18.966 28.144 -46.070 1.00 35.16 80 GLN A CA 1
ATOM 618 C C . GLN A 1 80 ? 18.273 28.327 -47.426 1.00 35.16 80 GLN A C 1
ATOM 620 O O . GLN A 1 80 ? 17.957 27.359 -48.113 1.00 35.16 80 GLN A O 1
ATOM 625 N N . ALA A 1 81 ? 18.035 29.584 -47.812 1.00 34.00 81 ALA A N 1
ATOM 626 C CA . ALA A 1 81 ? 17.445 29.926 -49.109 1.00 34.00 81 ALA A CA 1
ATOM 627 C C . ALA A 1 81 ? 17.942 31.264 -49.702 1.00 34.00 81 ALA A C 1
ATOM 629 O O . ALA A 1 81 ? 17.196 31.925 -50.416 1.00 34.00 81 ALA A O 1
ATOM 630 N N . GLU A 1 82 ? 19.205 31.641 -49.468 1.00 31.53 82 GLU A N 1
ATOM 631 C CA . GLU A 1 82 ? 19.944 32.589 -50.322 1.00 31.53 82 GLU A CA 1
ATOM 632 C C . GLU A 1 82 ? 21.408 32.125 -50.443 1.00 31.53 82 GLU A C 1
ATOM 634 O O . GLU A 1 82 ? 22.080 31.985 -49.424 1.00 31.53 82 GLU A O 1
ATOM 639 N N . GLY A 1 83 ? 21.909 31.889 -51.668 1.00 28.05 83 GLY A N 1
ATOM 640 C CA . GLY A 1 83 ? 23.349 31.674 -51.915 1.00 28.05 83 GLY A CA 1
ATOM 641 C C . GLY A 1 83 ? 23.757 30.461 -52.767 1.00 28.05 83 GLY A C 1
ATOM 642 O O . GLY A 1 83 ? 24.265 29.487 -52.234 1.00 28.05 83 GLY A O 1
ATOM 643 N N . GLU A 1 84 ? 23.623 30.609 -54.088 1.00 29.38 84 GLU A N 1
ATOM 644 C CA . GLU A 1 84 ? 24.494 30.064 -55.156 1.00 29.38 84 GLU A CA 1
ATOM 645 C C . GLU A 1 84 ? 24.710 28.544 -55.372 1.00 29.38 84 GLU A C 1
ATOM 647 O O . GLU A 1 84 ? 24.808 27.704 -54.488 1.00 29.38 84 GLU A O 1
ATOM 652 N N . ALA A 1 85 ? 24.779 28.206 -56.662 1.00 32.56 85 ALA A N 1
ATOM 653 C CA . ALA A 1 85 ? 24.735 26.867 -57.231 1.00 32.56 85 ALA A CA 1
ATOM 654 C C . ALA A 1 85 ? 26.095 26.150 -57.341 1.00 32.56 85 ALA A C 1
ATOM 656 O O . ALA A 1 85 ? 27.105 26.778 -57.648 1.00 32.56 85 ALA A O 1
ATOM 657 N N . GLY A 1 86 ? 26.058 24.809 -57.329 1.00 27.09 86 GLY A N 1
ATOM 658 C CA . GLY A 1 86 ? 26.977 23.979 -58.125 1.00 27.09 86 GLY A CA 1
ATOM 659 C C . GLY A 1 86 ? 27.489 22.690 -57.468 1.00 27.09 86 GLY A C 1
ATOM 660 O O . GLY A 1 86 ? 28.025 22.733 -56.370 1.00 27.09 86 GLY A O 1
ATOM 661 N N . GLY A 1 87 ? 27.440 21.577 -58.214 1.00 27.03 87 GLY A N 1
ATOM 662 C CA . GLY A 1 87 ? 28.392 20.464 -58.055 1.00 27.03 87 GLY A CA 1
ATOM 663 C C . GLY A 1 87 ? 27.898 19.184 -57.369 1.00 27.03 87 GLY A C 1
ATOM 664 O O . GLY A 1 87 ? 27.924 19.065 -56.154 1.00 27.03 87 GLY A O 1
ATOM 665 N N . ASP A 1 88 ? 27.513 18.216 -58.199 1.00 26.30 88 ASP A N 1
ATOM 666 C CA . ASP A 1 88 ? 27.694 16.757 -58.091 1.00 26.30 88 ASP A CA 1
ATOM 667 C C . ASP A 1 88 ? 28.222 16.124 -56.774 1.00 26.30 88 ASP A C 1
ATOM 669 O O . ASP A 1 88 ? 29.396 16.231 -56.438 1.00 26.30 88 ASP A O 1
ATOM 673 N N . GLY A 1 89 ? 27.367 15.295 -56.157 1.00 27.27 89 GLY A N 1
ATOM 674 C CA . GLY A 1 89 ? 27.669 13.914 -55.736 1.00 27.27 89 GLY A CA 1
ATOM 675 C C . GLY A 1 89 ? 28.715 13.618 -54.647 1.00 27.27 89 GLY A C 1
ATOM 676 O O . GLY A 1 89 ? 29.893 13.501 -54.946 1.00 27.27 89 GLY A O 1
ATOM 677 N N . GLU A 1 90 ? 28.247 13.237 -53.452 1.00 26.77 90 GLU A N 1
ATOM 678 C CA . GLU A 1 90 ? 28.430 11.888 -52.864 1.00 26.77 90 GLU A CA 1
ATOM 679 C C . GLU A 1 90 ? 27.587 11.744 -51.577 1.00 26.77 90 GLU A C 1
ATOM 681 O O . GLU A 1 90 ? 27.174 12.735 -50.976 1.00 26.77 90 GLU A O 1
ATOM 686 N N . ALA A 1 91 ? 27.248 10.510 -51.184 1.00 29.91 91 ALA A N 1
ATOM 687 C CA . ALA A 1 91 ? 26.365 10.243 -50.045 1.00 29.91 91 ALA A CA 1
ATOM 688 C C . ALA A 1 91 ? 27.164 9.895 -48.777 1.00 29.91 91 ALA A C 1
ATOM 690 O O . ALA A 1 91 ? 27.486 8.729 -48.547 1.00 29.91 91 ALA A O 1
ATOM 691 N N . GLU A 1 92 ? 27.443 10.889 -47.929 1.00 27.00 92 GLU A N 1
ATOM 692 C CA . GLU A 1 92 ? 27.984 10.650 -46.585 1.00 27.00 92 GLU A CA 1
ATOM 693 C C . GLU A 1 92 ? 26.879 10.383 -45.551 1.00 27.00 92 GLU A C 1
ATOM 695 O O . GLU A 1 92 ? 25.883 11.101 -45.441 1.00 27.00 92 GLU A O 1
ATOM 700 N N . THR A 1 93 ? 27.080 9.350 -44.732 1.00 34.53 93 THR A N 1
ATOM 701 C CA . THR A 1 93 ? 26.219 9.013 -43.591 1.00 34.53 93 THR A CA 1
ATOM 702 C C . THR A 1 93 ? 26.487 9.955 -42.412 1.00 34.53 93 THR A C 1
ATOM 704 O O . THR A 1 93 ? 27.333 9.675 -41.560 1.00 34.53 93 THR A O 1
ATOM 707 N N . GLY A 1 94 ? 25.769 11.078 -42.356 1.00 24.62 94 GLY A N 1
ATOM 708 C CA . GLY A 1 94 ? 25.900 12.077 -41.291 1.00 24.62 94 GLY A CA 1
ATOM 709 C C . GLY A 1 94 ? 25.191 11.692 -39.987 1.00 24.62 94 GLY A C 1
ATOM 710 O O . GLY A 1 94 ? 23.973 11.817 -39.879 1.00 24.62 94 GLY A O 1
ATOM 711 N N . ALA A 1 95 ? 25.952 11.288 -38.967 1.00 24.55 95 ALA A N 1
ATOM 712 C CA . ALA A 1 95 ? 25.451 11.179 -37.595 1.00 24.55 95 ALA A CA 1
ATOM 713 C C . ALA A 1 95 ? 25.241 12.577 -36.981 1.00 24.55 95 ALA A C 1
ATOM 715 O O . ALA A 1 95 ? 26.146 13.416 -37.015 1.00 24.55 95 ALA A O 1
ATOM 716 N N . LEU A 1 96 ? 24.069 12.834 -36.389 1.00 22.91 96 LEU A N 1
ATOM 717 C CA . LEU A 1 96 ? 23.745 14.145 -35.821 1.00 22.91 96 LEU A CA 1
ATOM 718 C C . LEU A 1 96 ? 24.443 14.354 -34.463 1.00 22.91 96 LEU A C 1
ATOM 720 O O . LEU A 1 96 ? 23.984 13.879 -33.427 1.00 22.91 96 LEU A O 1
ATOM 724 N N . LYS A 1 97 ? 25.540 15.118 -34.447 1.00 24.27 97 LYS A N 1
ATOM 725 C CA . LYS A 1 97 ? 26.073 15.710 -33.210 1.00 24.27 97 LYS A CA 1
ATOM 726 C C . LYS A 1 97 ? 25.267 16.956 -32.848 1.00 24.27 97 LYS A C 1
ATOM 728 O O . LYS A 1 97 ? 25.311 17.940 -33.581 1.00 24.27 97 LYS A O 1
ATOM 733 N N . LEU A 1 98 ? 24.619 16.950 -31.687 1.00 26.30 98 LEU A N 1
ATOM 734 C CA . LEU A 1 98 ? 24.112 18.169 -31.054 1.00 26.30 98 LEU A CA 1
ATOM 735 C C . LEU A 1 98 ? 25.193 18.740 -30.126 1.00 26.30 98 LEU A C 1
ATOM 737 O O . LEU A 1 98 ? 25.663 18.058 -29.217 1.00 26.30 98 LEU A O 1
ATOM 741 N N . ALA A 1 99 ? 25.610 19.980 -30.382 1.00 23.27 99 ALA A N 1
ATOM 742 C CA . ALA A 1 99 ? 26.545 20.714 -29.534 1.00 23.27 99 ALA A CA 1
ATOM 743 C C . ALA A 1 99 ? 25.789 21.512 -28.458 1.00 23.27 99 ALA A C 1
ATOM 745 O O . ALA A 1 99 ? 24.720 22.061 -28.725 1.00 23.27 99 ALA A O 1
ATOM 746 N N . ALA A 1 100 ? 26.353 21.586 -27.252 1.00 23.20 100 ALA A N 1
ATOM 747 C CA . ALA A 1 100 ? 25.811 22.395 -26.162 1.00 23.20 100 ALA A CA 1
ATOM 748 C C . ALA A 1 100 ? 26.107 23.897 -26.374 1.00 23.20 100 ALA A C 1
ATOM 750 O O . ALA A 1 100 ? 27.169 24.225 -26.910 1.00 23.20 100 ALA A O 1
ATOM 751 N N . PRO A 1 101 ? 25.218 24.814 -25.945 1.00 26.94 101 PRO A N 1
ATOM 752 C CA . PRO A 1 101 ? 25.479 26.250 -25.996 1.00 26.94 101 PRO A CA 1
ATOM 753 C C . PRO A 1 101 ? 26.467 26.691 -24.902 1.00 26.94 101 PRO A C 1
ATOM 755 O O . PRO A 1 101 ? 26.415 26.218 -23.766 1.00 26.94 101 PRO A O 1
ATOM 758 N N . GLU A 1 102 ? 27.360 27.617 -25.251 1.00 23.72 102 GLU A N 1
ATOM 759 C CA . GLU A 1 102 ? 28.366 28.180 -24.342 1.00 23.72 102 GLU A CA 1
ATOM 760 C C . GLU A 1 102 ? 27.770 29.165 -23.321 1.00 23.72 102 GLU A C 1
ATOM 762 O O . GLU A 1 102 ? 26.744 29.808 -23.551 1.00 23.72 102 GLU A O 1
ATOM 767 N N . ALA A 1 103 ? 28.456 29.312 -22.186 1.00 24.91 103 ALA A N 1
ATOM 768 C CA . ALA A 1 103 ? 28.091 30.256 -21.138 1.00 24.91 103 ALA A CA 1
ATOM 769 C C . ALA A 1 103 ? 28.448 31.707 -21.510 1.00 24.91 103 ALA A C 1
ATOM 771 O O . ALA A 1 103 ? 29.547 31.982 -21.990 1.00 24.91 103 ALA A O 1
ATOM 772 N N . ALA A 1 104 ? 27.567 32.650 -21.170 1.00 24.20 104 ALA A N 1
ATOM 773 C CA . ALA A 1 104 ? 27.857 34.082 -21.185 1.00 24.20 104 ALA A CA 1
ATOM 774 C C . ALA A 1 104 ? 27.746 34.650 -19.762 1.00 24.20 104 ALA A C 1
ATOM 776 O O . ALA A 1 104 ? 26.689 34.583 -19.136 1.00 24.20 104 ALA A O 1
ATOM 777 N N . ALA A 1 105 ? 28.846 35.205 -19.253 1.00 23.08 105 ALA A N 1
ATOM 778 C CA . ALA A 1 105 ? 28.883 35.893 -17.967 1.00 23.08 105 ALA A CA 1
ATOM 779 C C . ALA A 1 105 ? 28.538 37.385 -18.123 1.00 23.08 105 ALA A C 1
ATOM 781 O O . ALA A 1 105 ? 28.956 38.029 -19.084 1.00 23.08 105 ALA A O 1
ATOM 782 N N . GLY A 1 106 ? 27.839 37.940 -17.133 1.00 24.86 106 GLY A N 1
ATOM 783 C CA . GLY A 1 106 ? 27.594 39.372 -16.952 1.00 24.86 106 GLY A CA 1
ATOM 784 C C . GLY A 1 106 ? 27.314 39.634 -15.471 1.00 24.86 106 GLY A C 1
ATOM 785 O O . GLY A 1 106 ? 26.564 38.876 -14.860 1.00 24.86 106 GLY A O 1
ATOM 786 N N . ALA A 1 107 ? 27.984 40.623 -14.881 1.00 23.41 107 ALA A N 1
ATOM 787 C CA . ALA A 1 107 ? 28.053 40.837 -13.431 1.00 23.41 107 ALA A CA 1
ATOM 788 C C . ALA A 1 107 ? 27.298 42.106 -12.972 1.00 23.41 107 ALA A C 1
ATOM 790 O O . ALA A 1 107 ? 26.718 42.796 -13.806 1.00 23.41 107 ALA A O 1
ATOM 791 N N . GLU A 1 108 ? 27.414 42.404 -11.666 1.00 25.38 108 GLU A N 1
ATOM 792 C CA . GLU A 1 108 ? 27.055 43.664 -10.968 1.00 25.38 108 GLU A CA 1
ATOM 793 C C . GLU A 1 108 ? 25.553 43.858 -10.618 1.00 25.38 108 GLU A C 1
ATOM 795 O O . GLU A 1 108 ? 24.678 43.557 -11.425 1.00 25.38 108 GLU A O 1
ATOM 800 N N . ASP A 1 109 ? 25.153 44.358 -9.434 1.00 25.28 109 ASP A N 1
ATOM 801 C CA . ASP A 1 109 ? 25.846 44.546 -8.134 1.00 25.28 109 ASP A CA 1
ATOM 802 C C . ASP A 1 109 ? 24.814 44.790 -6.984 1.00 25.28 109 ASP A C 1
ATOM 804 O O . ASP A 1 109 ? 23.611 44.891 -7.219 1.00 25.28 109 ASP A O 1
ATOM 808 N N . GLU A 1 110 ? 25.329 44.935 -5.758 1.00 27.59 110 GLU A N 1
ATOM 809 C CA . GLU A 1 110 ? 24.778 45.544 -4.535 1.00 27.59 110 GLU A CA 1
ATOM 810 C C . GLU A 1 110 ? 23.804 44.742 -3.646 1.00 27.59 110 GLU A C 1
ATOM 812 O O . GLU A 1 110 ? 22.578 44.793 -3.750 1.00 27.59 110 GLU A O 1
ATOM 817 N N . GLY A 1 111 ? 24.391 44.125 -2.611 1.00 24.52 111 GLY A N 1
ATOM 818 C CA . GLY A 1 111 ? 23.723 43.777 -1.356 1.00 24.52 111 GLY A CA 1
ATOM 819 C C . GLY A 1 111 ? 24.469 44.365 -0.151 1.00 24.52 111 GLY A C 1
ATOM 820 O O . GLY A 1 111 ? 25.615 44.003 0.113 1.00 24.52 111 GLY A O 1
ATOM 821 N N . ALA A 1 112 ? 23.820 45.252 0.606 1.00 28.84 112 ALA A N 1
ATOM 822 C CA . ALA A 1 112 ? 24.351 45.784 1.864 1.00 28.84 112 ALA A CA 1
ATOM 823 C C . ALA A 1 112 ? 24.237 44.754 3.015 1.00 28.84 112 ALA A C 1
ATOM 825 O O . ALA A 1 112 ? 23.233 44.053 3.122 1.00 28.84 112 ALA A O 1
ATOM 826 N N . GLY A 1 113 ? 25.251 44.673 3.889 1.00 25.81 113 GLY A N 1
ATOM 827 C CA . GLY A 1 113 ? 25.217 43.863 5.128 1.00 25.81 113 GLY A CA 1
ATOM 828 C C . GLY A 1 113 ? 24.650 44.639 6.335 1.00 25.81 113 GLY A C 1
ATOM 829 O O . GLY A 1 113 ? 23.894 45.588 6.125 1.00 25.81 113 GLY A O 1
ATOM 830 N N . PRO A 1 114 ? 25.078 44.361 7.590 1.00 45.56 114 PRO A N 1
ATOM 831 C CA . PRO A 1 114 ? 25.825 43.197 8.095 1.00 45.56 114 PRO A CA 1
ATOM 832 C C . PRO A 1 114 ? 25.310 42.685 9.485 1.00 45.56 114 PRO A C 1
ATOM 834 O O . PRO A 1 114 ? 24.212 43.020 9.918 1.00 45.56 114 PRO A O 1
ATOM 837 N N . ASP A 1 115 ? 26.171 41.931 10.190 1.00 28.73 115 ASP A N 1
ATOM 838 C CA . ASP A 1 115 ? 26.231 41.675 11.651 1.00 28.73 115 ASP A CA 1
ATOM 839 C C . ASP A 1 115 ? 25.368 40.586 12.332 1.00 28.73 115 ASP A C 1
ATOM 841 O O . ASP A 1 115 ? 24.170 40.436 12.111 1.00 28.73 115 ASP A O 1
ATOM 845 N N . GLY A 1 116 ? 26.011 39.846 13.260 1.00 28.91 116 GLY A N 1
ATOM 846 C CA . GLY A 1 116 ? 25.350 38.867 14.142 1.00 28.91 116 GLY A CA 1
ATOM 847 C C . GLY A 1 116 ? 26.250 37.797 14.793 1.00 28.91 116 GLY A C 1
ATOM 848 O O . GLY A 1 116 ? 26.017 36.607 14.602 1.00 28.91 116 GLY A O 1
ATOM 849 N N . GLN A 1 117 ? 27.274 38.177 15.570 1.00 29.52 117 GLN A N 1
ATOM 850 C CA . GLN A 1 117 ? 28.072 37.223 16.374 1.00 29.52 117 GLN A CA 1
ATOM 851 C C . GLN A 1 117 ? 27.302 36.720 17.618 1.00 29.52 117 GLN A C 1
ATOM 853 O O . GLN A 1 117 ? 26.531 37.473 18.207 1.00 29.52 117 GLN A O 1
ATOM 858 N N . GLY A 1 118 ? 27.585 35.503 18.106 1.00 27.66 118 GLY A N 1
ATOM 859 C CA . GLY A 1 118 ? 27.103 35.036 19.419 1.00 27.66 118 GLY A CA 1
ATOM 860 C C . GLY A 1 118 ? 27.580 33.625 19.790 1.00 27.66 118 GLY A C 1
ATOM 861 O O . GLY A 1 118 ? 27.415 32.697 19.006 1.00 27.66 118 GLY A O 1
ATOM 862 N N . ALA A 1 119 ? 28.190 33.454 20.969 1.00 28.06 119 ALA A N 1
ATOM 863 C CA . ALA A 1 119 ? 28.915 32.235 21.361 1.00 28.06 119 ALA A CA 1
ATOM 864 C C . ALA A 1 119 ? 28.440 31.614 22.695 1.00 28.06 119 ALA A C 1
ATOM 866 O O . ALA A 1 119 ? 27.767 32.264 23.490 1.00 28.06 119 ALA A O 1
ATOM 867 N N . GLY A 1 120 ? 28.902 30.384 22.971 1.00 27.00 120 GLY A N 1
ATOM 868 C CA . GLY A 1 120 ? 28.836 29.706 24.279 1.00 27.00 120 GLY A CA 1
ATOM 869 C C . GLY A 1 120 ? 27.949 28.446 24.297 1.00 27.00 120 GLY A C 1
ATOM 870 O O . GLY A 1 120 ? 26.930 28.399 23.626 1.00 27.00 120 GLY A O 1
ATOM 871 N N . GLY A 1 121 ? 28.262 27.375 25.038 1.00 25.98 121 GLY A N 1
ATOM 872 C CA . GLY A 1 121 ? 29.432 27.115 25.888 1.00 25.98 121 GLY A CA 1
ATOM 873 C C . GLY A 1 121 ? 29.086 26.236 27.105 1.00 25.98 121 GLY A C 1
ATOM 874 O O . GLY A 1 121 ? 28.123 26.530 27.804 1.00 25.98 121 GLY A O 1
ATOM 875 N N . SER A 1 122 ? 29.923 25.229 27.410 1.00 29.23 122 SER A N 1
ATOM 876 C CA . SER A 1 122 ? 29.822 24.273 28.547 1.00 29.23 122 SER A CA 1
ATOM 877 C C . SER A 1 122 ? 28.648 23.260 28.519 1.00 29.23 122 SER A C 1
ATOM 879 O O . SER A 1 122 ? 27.622 23.512 27.906 1.00 29.23 122 SER A O 1
ATOM 881 N N . GLY A 1 123 ? 28.727 22.076 29.146 1.00 26.03 123 GLY A N 1
ATOM 882 C CA . GLY A 1 123 ? 29.893 21.399 29.736 1.00 26.03 123 GLY A CA 1
ATOM 883 C C . GLY A 1 123 ? 29.586 20.528 30.972 1.00 26.03 123 GLY A C 1
ATOM 884 O O . GLY A 1 123 ? 29.173 21.060 31.993 1.00 26.03 123 GLY A O 1
ATOM 885 N N . ARG A 1 124 ? 29.968 19.236 30.908 1.00 28.03 124 ARG A N 1
ATOM 886 C CA . ARG A 1 124 ? 30.059 18.223 32.001 1.00 28.03 124 ARG A CA 1
ATOM 887 C C . ARG A 1 124 ? 28.756 17.685 32.621 1.00 28.03 124 ARG A C 1
ATOM 889 O O . ARG A 1 124 ? 27.798 18.414 32.825 1.00 28.03 124 ARG A O 1
ATOM 896 N N . GLY A 1 125 ? 28.811 16.422 33.071 1.00 26.67 125 GLY A N 1
ATOM 897 C CA . GLY A 1 125 ? 27.905 15.912 34.111 1.00 26.67 125 GLY A CA 1
ATOM 898 C C . GLY A 1 125 ? 27.664 14.400 34.123 1.00 26.67 125 GLY A C 1
ATOM 899 O O . GLY A 1 125 ? 26.556 13.967 33.834 1.00 26.67 125 GLY A O 1
ATOM 900 N N . GLU A 1 126 ? 28.657 13.587 34.494 1.00 30.72 126 GLU A N 1
ATOM 901 C CA . GLU A 1 126 ? 28.436 12.158 34.774 1.00 30.72 126 GLU A CA 1
ATOM 902 C C . GLU A 1 126 ? 27.526 11.937 36.000 1.00 30.72 126 GLU A C 1
ATOM 904 O O . GLU A 1 126 ? 27.617 12.665 36.999 1.00 30.72 126 GLU A O 1
ATOM 909 N N . ARG A 1 127 ? 26.739 10.852 35.971 1.00 28.22 127 ARG A N 1
ATOM 910 C CA . ARG A 1 127 ? 26.703 9.827 37.036 1.00 28.22 127 ARG A CA 1
ATOM 911 C C . ARG A 1 127 ? 25.808 8.655 36.641 1.00 28.22 127 ARG A C 1
ATOM 913 O O . ARG A 1 127 ? 24.656 8.850 36.268 1.00 28.22 127 ARG A O 1
ATOM 920 N N . GLY A 1 128 ? 26.336 7.441 36.765 1.00 26.12 128 GLY A N 1
ATOM 921 C CA . GLY A 1 128 ? 25.519 6.230 36.791 1.00 26.12 128 GLY A CA 1
ATOM 922 C C . GLY A 1 128 ? 24.979 5.961 38.196 1.00 26.12 128 GLY A C 1
ATOM 923 O O . GLY A 1 128 ? 25.516 6.471 39.177 1.00 26.12 128 GLY A O 1
ATOM 924 N N . LEU A 1 129 ? 23.954 5.116 38.273 1.00 28.56 129 LEU A N 1
ATOM 925 C CA . LEU A 1 129 ? 23.537 4.409 39.482 1.00 28.56 129 LEU A CA 1
ATOM 926 C C . LEU A 1 129 ? 23.061 3.016 39.058 1.00 28.56 129 LEU A C 1
ATOM 928 O O . LEU A 1 129 ? 22.095 2.878 38.310 1.00 28.56 129 LEU A O 1
ATOM 932 N N . GLN A 1 130 ? 23.782 1.995 39.513 1.00 26.81 130 GLN A N 1
ATOM 933 C CA . GLN A 1 130 ? 23.203 0.671 39.714 1.00 26.81 130 GLN A CA 1
ATOM 934 C C . GLN A 1 130 ? 22.322 0.750 40.964 1.00 26.81 130 GLN A C 1
ATOM 936 O O . GLN A 1 130 ? 22.658 1.503 41.871 1.00 26.81 130 GLN A O 1
ATOM 941 N N . ASP A 1 131 ? 21.264 -0.055 41.038 1.00 29.41 131 ASP A N 1
ATOM 942 C CA . ASP A 1 131 ? 20.977 -0.785 42.274 1.00 29.41 131 ASP A CA 1
ATOM 943 C C . ASP A 1 131 ? 20.060 -1.983 42.019 1.00 29.41 131 ASP A C 1
ATOM 945 O O . ASP A 1 131 ? 19.270 -2.022 41.072 1.00 29.41 131 ASP A O 1
ATOM 949 N N . SER A 1 132 ? 20.243 -3.001 42.851 1.00 27.61 132 SER A N 1
ATOM 950 C CA . SER A 1 132 ? 19.674 -4.338 42.734 1.00 27.61 132 SER A CA 1
ATOM 951 C C . SER A 1 132 ? 18.550 -4.568 43.742 1.00 27.61 132 SER A C 1
ATOM 953 O O . SER A 1 132 ? 18.589 -4.046 44.849 1.00 27.61 132 SER A O 1
ATOM 955 N N . TRP A 1 133 ? 17.594 -5.435 43.397 1.00 27.31 133 TRP A N 1
ATOM 956 C CA . TRP A 1 133 ? 16.780 -6.171 44.372 1.00 27.31 133 TRP A CA 1
ATOM 957 C C . TRP A 1 133 ? 16.556 -7.597 43.866 1.00 27.31 133 TRP A C 1
ATOM 959 O O . TRP A 1 133 ? 16.361 -7.809 42.669 1.00 27.31 133 TRP A O 1
ATOM 969 N N . GLY A 1 134 ? 16.601 -8.579 44.767 1.00 26.39 134 GLY A N 1
ATOM 970 C CA . GLY A 1 134 ? 16.477 -9.995 44.422 1.00 26.39 134 GLY A CA 1
ATOM 971 C C . GLY A 1 134 ? 15.718 -10.825 45.460 1.00 26.39 134 GLY A C 1
ATOM 972 O O . GLY A 1 134 ? 15.530 -10.400 46.592 1.00 26.39 134 GLY A O 1
ATOM 973 N N . HIS A 1 135 ? 15.340 -12.029 45.018 1.00 28.23 135 HIS A N 1
ATOM 974 C CA . HIS A 1 135 ? 14.940 -13.232 45.768 1.00 28.23 135 HIS A CA 1
ATOM 975 C C . HIS A 1 135 ? 13.838 -13.188 46.848 1.00 28.23 135 HIS A C 1
ATOM 977 O O . HIS A 1 135 ? 14.045 -12.735 47.963 1.00 28.23 135 HIS A O 1
ATOM 983 N N . HIS A 1 136 ? 12.745 -13.905 46.559 1.00 30.36 136 HIS A N 1
ATOM 984 C CA . HIS A 1 136 ? 12.301 -15.173 47.189 1.00 30.36 136 HIS A CA 1
ATOM 985 C C . HIS A 1 136 ? 11.284 -15.826 46.210 1.00 30.36 136 HIS A C 1
ATOM 987 O O . HIS A 1 136 ? 10.734 -15.109 45.380 1.00 30.36 136 HIS A O 1
ATOM 993 N N . GLY A 1 137 ? 10.976 -17.129 46.158 1.00 27.05 137 GLY A N 1
ATOM 994 C CA . GLY A 1 137 ? 11.414 -18.350 46.855 1.00 27.05 137 GLY A CA 1
ATOM 995 C C . GLY A 1 137 ? 10.795 -19.584 46.140 1.00 27.05 137 GLY A C 1
ATOM 996 O O . GLY A 1 137 ? 9.935 -19.410 45.282 1.00 27.05 137 GLY A O 1
ATOM 997 N N . GLN A 1 138 ? 11.258 -20.812 46.414 1.00 29.75 138 GLN A N 1
ATOM 998 C CA . GLN A 1 138 ? 10.973 -22.026 45.608 1.00 29.75 138 GLN A CA 1
ATOM 999 C C . GLN A 1 138 ? 9.784 -22.897 46.085 1.00 29.75 138 GLN A C 1
ATOM 1001 O O . GLN A 1 138 ? 9.395 -22.830 47.248 1.00 29.75 138 GLN A O 1
ATOM 1006 N N . GLY A 1 139 ? 9.350 -23.822 45.208 1.00 27.78 139 GLY A N 1
ATOM 1007 C CA . GLY A 1 139 ? 8.606 -25.063 45.518 1.00 27.78 139 GLY A CA 1
ATOM 1008 C C . GLY A 1 139 ? 7.209 -25.126 44.876 1.00 27.78 139 GLY A C 1
ATOM 1009 O O . GLY A 1 139 ? 6.489 -24.139 44.919 1.00 27.78 139 GLY A O 1
ATOM 1010 N N . GLY A 1 140 ? 6.735 -26.220 44.266 1.00 28.16 140 GLY A N 1
ATOM 1011 C CA . GLY A 1 140 ? 7.314 -27.531 43.921 1.00 28.16 140 GLY A CA 1
ATOM 1012 C C . GLY A 1 140 ? 6.211 -28.411 43.284 1.00 28.16 140 GLY A C 1
ATOM 1013 O O . GLY A 1 140 ? 5.041 -28.196 43.583 1.00 28.16 140 GLY A O 1
ATOM 1014 N N . GLY A 1 141 ? 6.541 -29.351 42.387 1.00 26.09 141 GLY A N 1
ATOM 1015 C CA . GLY A 1 141 ? 5.596 -30.387 41.895 1.00 26.09 141 GLY A CA 1
ATOM 1016 C C . GLY A 1 141 ? 5.871 -31.750 42.556 1.00 26.09 141 GLY A C 1
ATOM 1017 O O . GLY A 1 141 ? 6.608 -31.760 43.546 1.00 26.09 141 GLY A O 1
ATOM 1018 N N . PRO A 1 142 ? 5.436 -32.899 41.989 1.00 56.09 142 PRO A N 1
ATOM 1019 C CA . PRO A 1 142 ? 4.463 -33.142 40.900 1.00 56.09 142 PRO A CA 1
ATOM 1020 C C . PRO A 1 142 ? 3.381 -34.197 41.293 1.00 56.09 142 PRO A C 1
ATOM 1022 O O . PRO A 1 142 ? 3.435 -34.703 42.407 1.00 56.09 142 PRO A O 1
ATOM 1025 N N . GLU A 1 143 ? 2.468 -34.604 40.388 1.00 31.41 143 GLU A N 1
ATOM 1026 C CA . GLU A 1 143 ? 1.888 -35.977 40.394 1.00 31.41 143 GLU A CA 1
ATOM 1027 C C . GLU A 1 143 ? 1.140 -36.379 39.095 1.00 31.41 143 GLU A C 1
ATOM 1029 O O . GLU A 1 143 ? 0.729 -35.523 38.311 1.00 31.41 143 GLU A O 1
ATOM 1034 N N . GLU A 1 144 ? 0.973 -37.697 38.893 1.00 32.06 144 GLU A N 1
ATOM 1035 C CA . GLU A 1 144 ? 0.343 -38.394 37.745 1.00 32.06 144 GLU A CA 1
ATOM 1036 C C . GLU A 1 144 ? -0.735 -39.391 38.259 1.00 32.06 144 GLU A C 1
ATOM 1038 O O . GLU A 1 144 ? -0.798 -39.640 39.459 1.00 32.06 144 GLU A O 1
ATOM 1043 N N . ALA A 1 145 ? -1.617 -40.045 37.488 1.00 31.25 145 ALA A N 1
ATOM 1044 C CA . ALA A 1 145 ? -1.840 -40.174 36.034 1.00 31.25 145 ALA A CA 1
ATOM 1045 C C . ALA A 1 145 ? -3.383 -40.166 35.770 1.00 31.25 145 ALA A C 1
ATOM 1047 O O . ALA A 1 145 ? -4.102 -39.545 36.545 1.00 31.25 145 ALA A O 1
ATOM 1048 N N . GLY A 1 146 ? -4.038 -40.787 34.772 1.00 28.64 146 GLY A N 1
ATOM 1049 C CA . GLY A 1 146 ? -3.695 -41.643 33.620 1.00 28.64 146 GLY A CA 1
ATOM 1050 C C . GLY A 1 146 ? -4.970 -42.353 33.092 1.00 28.64 146 GLY A C 1
ATOM 1051 O O . GLY A 1 146 ? -5.973 -42.380 33.800 1.00 28.64 146 GLY A O 1
ATOM 1052 N N . GLY A 1 147 ? -4.937 -42.963 31.893 1.00 27.83 147 GLY A N 1
ATOM 1053 C CA . GLY A 1 147 ? -5.953 -43.942 31.431 1.00 27.83 147 GLY A CA 1
ATOM 1054 C C . GLY A 1 147 ? -6.801 -43.580 30.190 1.00 27.83 147 GLY A C 1
ATOM 1055 O O . GLY A 1 147 ? -7.655 -42.702 30.248 1.00 27.83 147 GLY A O 1
ATOM 1056 N N . GLY A 1 148 ? -6.601 -44.319 29.087 1.00 26.25 148 GLY A N 1
ATOM 1057 C CA . GLY A 1 148 ? -7.595 -44.540 28.008 1.00 26.25 148 GLY A CA 1
ATOM 1058 C C . GLY A 1 148 ? -8.267 -45.923 28.177 1.00 26.25 148 GLY A C 1
ATOM 1059 O O . GLY A 1 148 ? -8.347 -46.359 29.328 1.00 26.25 148 GLY A O 1
ATOM 1060 N N . PRO A 1 149 ? -8.632 -46.685 27.112 1.00 54.81 149 PRO A N 1
ATOM 1061 C CA . PRO A 1 149 ? -8.527 -46.418 25.662 1.00 54.81 149 PRO A CA 1
ATOM 1062 C C . PRO A 1 149 ? -9.785 -46.891 24.846 1.00 54.81 149 PRO A C 1
ATOM 1064 O O . PRO A 1 149 ? -10.876 -46.933 25.400 1.00 54.81 149 PRO A O 1
ATOM 1067 N N . GLU A 1 150 ? -9.595 -47.283 23.564 1.00 31.42 150 GLU A N 1
ATOM 1068 C CA . GLU A 1 150 ? -10.556 -47.898 22.593 1.00 31.42 150 GLU A CA 1
ATOM 1069 C C . GLU A 1 150 ? -11.595 -46.929 21.965 1.00 31.42 150 GLU A C 1
ATOM 1071 O O . GLU A 1 150 ? -12.099 -46.044 22.643 1.00 31.42 150 GLU A O 1
ATOM 1076 N N . GLY A 1 151 ? -11.992 -46.968 20.679 1.00 28.67 151 GLY A N 1
ATOM 1077 C CA . GLY A 1 151 ? -11.632 -47.728 19.457 1.00 28.67 151 GLY A CA 1
ATOM 1078 C C . GLY A 1 151 ? -12.600 -47.308 18.307 1.00 28.67 151 GLY A C 1
ATOM 1079 O O . GLY A 1 151 ? -13.574 -46.616 18.589 1.00 28.67 151 GLY A O 1
ATOM 1080 N N . GLY A 1 152 ? -12.453 -47.624 17.009 1.00 28.16 152 GLY A N 1
ATOM 1081 C CA . GLY A 1 152 ? -11.412 -48.312 16.223 1.00 28.16 152 GLY A CA 1
ATOM 1082 C C . GLY A 1 152 ? -11.881 -48.568 14.759 1.00 28.16 152 GLY A C 1
ATOM 1083 O O . GLY A 1 152 ? -13.082 -48.649 14.535 1.00 28.16 152 GLY A O 1
ATOM 1084 N N . GLU A 1 153 ? -10.940 -48.725 13.807 1.00 29.02 153 GLU A N 1
ATOM 1085 C CA . GLU A 1 153 ? -11.098 -49.257 12.417 1.00 29.02 153 GLU A CA 1
ATOM 1086 C C . GLU A 1 153 ? -11.968 -48.502 11.370 1.00 29.02 153 GLU A C 1
ATOM 1088 O O . GLU A 1 153 ? -12.975 -47.881 11.690 1.00 29.02 153 GLU A O 1
ATOM 1093 N N . GLY A 1 154 ? -11.602 -48.597 10.072 1.00 29.59 154 GLY A N 1
ATOM 1094 C CA . GLY A 1 154 ? -12.504 -48.193 8.972 1.00 29.59 154 GLY A CA 1
ATOM 1095 C C . GLY A 1 154 ? -11.903 -47.657 7.660 1.00 29.59 154 GLY A C 1
ATOM 1096 O O . GLY A 1 154 ? -12.292 -46.577 7.226 1.00 29.59 154 GLY A O 1
ATOM 1097 N N . ALA A 1 155 ? -11.027 -48.405 6.979 1.00 31.33 155 ALA A N 1
ATOM 1098 C CA . ALA A 1 155 ? -10.741 -48.192 5.551 1.00 31.33 155 ALA A CA 1
ATOM 1099 C C . ALA A 1 155 ? -10.796 -49.531 4.801 1.00 31.33 155 ALA A C 1
ATOM 1101 O O . ALA A 1 155 ? -10.269 -50.529 5.293 1.00 31.33 155 ALA A O 1
ATOM 1102 N N . PRO A 1 156 ? -11.427 -49.564 3.618 1.00 36.69 156 PRO A N 1
ATOM 1103 C CA . PRO A 1 156 ? -10.725 -50.082 2.444 1.00 36.69 156 PRO A CA 1
ATOM 1104 C C . PRO A 1 156 ? -10.927 -49.192 1.205 1.00 36.69 156 PRO A C 1
ATOM 1106 O O . PRO A 1 156 ? -11.930 -48.493 1.076 1.00 36.69 156 PRO A O 1
ATOM 1109 N N . GLY A 1 157 ? -9.954 -49.214 0.292 1.00 27.44 157 GLY A N 1
ATOM 1110 C CA . GLY A 1 157 ? -10.016 -48.470 -0.970 1.00 27.44 157 GLY A CA 1
ATOM 1111 C C . GLY A 1 157 ? -10.679 -49.246 -2.111 1.00 27.44 157 GLY A C 1
ATOM 1112 O O . GLY A 1 157 ? -11.074 -50.401 -1.958 1.00 27.44 157 GLY A O 1
ATOM 1113 N N . THR A 1 158 ? -10.718 -48.616 -3.285 1.00 30.62 158 THR A N 1
ATOM 1114 C CA . THR A 1 158 ? -10.999 -49.263 -4.575 1.00 30.62 158 THR A CA 1
ATOM 1115 C C . THR A 1 158 ? -10.067 -48.702 -5.643 1.00 30.62 158 THR A C 1
ATOM 1117 O O . THR A 1 158 ? -10.028 -47.491 -5.855 1.00 30.62 158 THR A O 1
ATOM 1120 N N . GLU A 1 159 ? -9.337 -49.588 -6.314 1.00 28.20 159 GLU A N 1
ATOM 1121 C CA . GLU A 1 159 ? -8.582 -49.297 -7.535 1.00 28.20 159 GLU A CA 1
ATOM 1122 C C . GLU A 1 159 ? -9.530 -49.236 -8.745 1.00 28.20 159 GLU A C 1
ATOM 1124 O O . GLU A 1 159 ? -10.454 -50.044 -8.821 1.00 28.20 159 GLU A O 1
ATOM 1129 N N . ALA A 1 160 ? -9.284 -48.302 -9.671 1.00 27.16 160 ALA A N 1
ATOM 1130 C CA . ALA A 1 160 ? -9.663 -48.283 -11.098 1.00 27.16 160 ALA A CA 1
ATOM 1131 C C . ALA A 1 160 ? -9.440 -46.847 -11.627 1.00 27.16 160 ALA A C 1
ATOM 1133 O O . ALA A 1 160 ? -9.696 -45.889 -10.904 1.00 27.16 160 ALA A O 1
ATOM 1134 N N . GLU A 1 161 ? -8.983 -46.577 -12.849 1.00 28.34 161 GLU A N 1
ATOM 1135 C CA . GLU A 1 161 ? -8.460 -47.428 -13.927 1.00 28.34 161 GLU A CA 1
ATOM 1136 C C . GLU A 1 161 ? -7.538 -46.558 -14.811 1.00 28.34 161 GLU A C 1
ATOM 1138 O O . GLU A 1 161 ? -7.630 -45.328 -14.801 1.00 28.34 161 GLU A O 1
ATOM 1143 N N . HIS A 1 162 ? -6.633 -47.164 -15.587 1.00 28.11 162 HIS A N 1
ATOM 1144 C CA . HIS A 1 162 ? -5.822 -46.420 -16.558 1.00 28.11 162 HIS A CA 1
ATOM 1145 C C . HIS A 1 162 ? -6.632 -46.081 -17.819 1.00 28.11 162 HIS A C 1
ATOM 1147 O O . HIS A 1 162 ? -7.005 -46.974 -18.575 1.00 28.11 162 HIS A O 1
ATOM 1153 N N . GLY A 1 163 ? -6.815 -44.786 -18.089 1.00 27.48 163 GLY A N 1
ATOM 1154 C CA . GLY A 1 163 ? -7.327 -44.263 -19.357 1.00 27.48 163 GLY A CA 1
ATOM 1155 C C . GLY A 1 163 ? -6.265 -43.432 -20.073 1.00 27.48 163 GLY A C 1
ATOM 1156 O O . GLY A 1 163 ? -6.178 -42.226 -19.865 1.00 27.48 163 GLY A O 1
ATOM 1157 N N . SER A 1 164 ? -5.434 -44.072 -20.896 1.00 27.31 164 SER A N 1
ATOM 1158 C CA . SER A 1 164 ? -4.474 -43.379 -21.760 1.00 27.31 164 SER A CA 1
ATOM 1159 C C . SER A 1 164 ? -5.140 -42.956 -23.071 1.00 27.31 164 SER A C 1
ATOM 1161 O O . SER A 1 164 ? -5.398 -43.813 -23.918 1.00 27.31 164 SER A O 1
ATOM 1163 N N . GLU A 1 165 ? -5.350 -41.658 -23.285 1.00 28.30 165 GLU A N 1
ATOM 1164 C CA . GLU A 1 165 ? -5.645 -41.120 -24.618 1.00 28.30 165 GLU A CA 1
ATOM 1165 C C . GLU A 1 165 ? -4.431 -40.373 -25.177 1.00 28.30 165 GLU A C 1
ATOM 1167 O O . GLU A 1 165 ? -3.771 -39.589 -24.493 1.00 28.30 165 GLU A O 1
ATOM 1172 N N . ALA A 1 166 ? -4.093 -40.693 -26.425 1.00 26.83 166 ALA A N 1
ATOM 1173 C CA . ALA A 1 166 ? -2.879 -40.231 -27.075 1.00 26.83 166 ALA A CA 1
ATOM 1174 C C . ALA A 1 166 ? -3.017 -38.785 -27.567 1.00 26.83 166 ALA A C 1
ATOM 1176 O O . ALA A 1 166 ? -3.970 -38.438 -28.264 1.00 26.83 166 ALA A O 1
ATOM 1177 N N . VAL A 1 167 ? -2.006 -37.966 -27.274 1.00 28.89 167 VAL A N 1
ATOM 1178 C CA . VAL A 1 167 ? -1.849 -36.643 -27.886 1.00 28.89 167 VAL A CA 1
ATOM 1179 C C . VAL A 1 167 ? -1.510 -36.828 -29.365 1.00 28.89 167 VAL A C 1
ATOM 1181 O O . VAL A 1 167 ? -0.465 -37.379 -29.705 1.00 28.89 167 VAL A O 1
ATOM 1184 N N . GLY A 1 168 ? -2.396 -36.363 -30.245 1.00 26.66 168 GLY A N 1
ATOM 1185 C CA . GLY A 1 168 ? -2.110 -36.258 -31.672 1.00 26.66 168 GLY A CA 1
ATOM 1186 C C . GLY A 1 168 ? -1.233 -35.042 -31.964 1.00 26.66 168 GLY A C 1
ATOM 1187 O O . GLY A 1 168 ? -1.608 -33.916 -31.640 1.00 26.66 168 GLY A O 1
ATOM 1188 N N . GLU A 1 169 ? -0.086 -35.260 -32.604 1.00 30.02 169 GLU A N 1
ATOM 1189 C CA . GLU A 1 169 ? 0.709 -34.187 -33.209 1.00 30.02 169 GLU A CA 1
ATOM 1190 C C . GLU A 1 169 ? -0.076 -33.469 -34.317 1.00 30.02 169 GLU A C 1
ATOM 1192 O O . GLU A 1 169 ? -0.864 -34.089 -35.040 1.00 30.02 169 GLU A O 1
ATOM 1197 N N . PRO A 1 170 ? 0.236 -32.185 -34.551 1.00 27.94 170 PRO A N 1
ATOM 1198 C CA . PRO A 1 170 ? 0.391 -31.767 -35.938 1.00 27.94 170 PRO A CA 1
ATOM 1199 C C . PRO A 1 170 ? 1.637 -30.898 -36.182 1.00 27.94 170 PRO A C 1
ATOM 1201 O O . PRO A 1 170 ? 1.644 -29.699 -35.926 1.00 27.94 170 PRO A O 1
ATOM 1204 N N . GLY A 1 171 ? 2.634 -31.508 -36.826 1.00 24.88 171 GLY A N 1
ATOM 1205 C CA . GLY A 1 171 ? 3.188 -30.996 -38.085 1.00 24.88 171 GLY A CA 1
ATOM 1206 C C . GLY A 1 171 ? 4.088 -29.754 -38.068 1.00 24.88 171 GLY A C 1
ATOM 1207 O O . GLY A 1 171 ? 3.621 -28.622 -38.170 1.00 24.88 171 GLY A O 1
ATOM 1208 N N . GLU A 1 172 ? 5.397 -29.983 -38.210 1.00 29.00 172 GLU A N 1
ATOM 1209 C CA . GLU A 1 172 ? 6.283 -29.017 -38.870 1.00 29.00 172 GLU A CA 1
ATOM 1210 C C . GLU A 1 172 ? 5.778 -28.662 -40.282 1.00 29.00 172 GLU A C 1
ATOM 1212 O O . GLU A 1 172 ? 5.558 -29.554 -41.109 1.00 29.00 172 GLU A O 1
ATOM 1217 N N . LYS A 1 173 ? 5.719 -27.359 -40.601 1.00 25.38 173 LYS A N 1
ATOM 1218 C CA . LYS A 1 173 ? 6.051 -26.792 -41.926 1.00 25.38 173 LYS A CA 1
ATOM 1219 C C . LYS A 1 173 ? 5.973 -25.265 -41.921 1.00 25.38 173 LYS A C 1
ATOM 1221 O O . LYS A 1 173 ? 4.948 -24.709 -41.554 1.00 25.38 173 LYS A O 1
ATOM 1226 N N . GLY A 1 174 ? 7.001 -24.605 -42.465 1.00 24.97 174 GLY A N 1
ATOM 1227 C CA . GLY A 1 174 ? 6.878 -23.210 -42.914 1.00 24.97 174 GLY A CA 1
ATOM 1228 C C . GLY A 1 174 ? 8.050 -22.282 -42.597 1.00 24.97 174 GLY A C 1
ATOM 1229 O O . GLY A 1 174 ? 7.863 -21.282 -41.915 1.00 24.97 174 GLY A O 1
ATOM 1230 N N . LYS A 1 175 ? 9.243 -22.533 -43.157 1.00 27.33 175 LYS A N 1
ATOM 1231 C CA . LYS A 1 175 ? 10.208 -21.435 -43.344 1.00 27.33 175 LYS A CA 1
ATOM 1232 C C . LYS A 1 175 ? 9.642 -20.467 -44.386 1.00 27.33 175 LYS A C 1
ATOM 1234 O O . LYS A 1 175 ? 9.452 -20.864 -45.533 1.00 27.33 175 LYS A O 1
ATOM 1239 N N . GLY A 1 176 ? 9.434 -19.213 -44.000 1.00 24.02 176 GLY A N 1
ATOM 1240 C CA . GLY A 1 176 ? 9.077 -18.119 -44.898 1.00 24.02 176 GLY A CA 1
ATOM 1241 C C . GLY A 1 176 ? 9.714 -16.831 -44.399 1.00 24.02 176 GLY A C 1
ATOM 1242 O O . GLY A 1 176 ? 9.187 -16.202 -43.490 1.00 24.02 176 GLY A O 1
ATOM 1243 N N . ALA A 1 177 ? 10.870 -16.473 -44.958 1.00 27.69 177 ALA A N 1
ATOM 1244 C CA . ALA A 1 177 ? 11.483 -15.178 -44.693 1.00 27.69 177 ALA A CA 1
ATOM 1245 C C . ALA A 1 177 ? 10.683 -14.085 -45.415 1.00 27.69 177 ALA A C 1
ATOM 1247 O O . ALA A 1 177 ? 10.392 -14.214 -46.605 1.00 27.69 177 ALA A O 1
ATOM 1248 N N . GLY A 1 178 ? 10.348 -13.025 -44.689 1.00 22.94 178 GLY A N 1
ATOM 1249 C CA . GLY A 1 178 ? 9.766 -11.804 -45.224 1.00 22.94 178 GLY A CA 1
ATOM 1250 C C . GLY A 1 178 ? 10.391 -10.629 -44.492 1.00 22.94 178 GLY A C 1
ATOM 1251 O O . GLY A 1 178 ? 9.988 -10.327 -43.371 1.00 22.94 178 GLY A O 1
ATOM 1252 N N . ASP A 1 179 ? 11.396 -10.008 -45.107 1.00 29.58 179 ASP A N 1
ATOM 1253 C CA . ASP A 1 179 ? 12.084 -8.843 -44.552 1.00 29.58 179 ASP A CA 1
ATOM 1254 C C . ASP A 1 179 ? 11.166 -7.613 -44.615 1.00 29.58 179 ASP A C 1
ATOM 1256 O O . ASP A 1 179 ? 11.159 -6.853 -45.584 1.00 29.58 179 ASP A O 1
ATOM 1260 N N . GLY A 1 180 ? 10.355 -7.440 -43.571 1.00 23.36 180 GLY A N 1
ATOM 1261 C CA . GLY A 1 180 ? 9.619 -6.213 -43.284 1.00 23.36 180 GLY A CA 1
ATOM 1262 C C . GLY A 1 180 ? 10.387 -5.365 -42.273 1.00 23.36 180 GLY A C 1
ATOM 1263 O O . GLY A 1 180 ? 10.762 -5.853 -41.206 1.00 23.36 180 GLY A O 1
ATOM 1264 N N . VAL A 1 181 ? 10.619 -4.090 -42.591 1.00 24.95 181 VAL A N 1
ATOM 1265 C CA . VAL A 1 181 ? 11.244 -3.137 -41.661 1.00 24.95 181 VAL A CA 1
ATOM 1266 C C . VAL A 1 181 ? 10.305 -2.929 -40.468 1.00 24.95 181 VAL A C 1
ATOM 1268 O O . VAL A 1 181 ? 9.212 -2.391 -40.628 1.00 24.95 181 VAL A O 1
ATOM 1271 N N . LYS A 1 182 ? 10.725 -3.384 -39.282 1.00 27.27 182 LYS A N 1
ATOM 1272 C CA . LYS A 1 182 ? 9.931 -3.344 -38.047 1.00 27.27 182 LYS A CA 1
ATOM 1273 C C . LYS A 1 182 ? 9.551 -1.913 -37.642 1.00 27.27 182 LYS A C 1
ATOM 1275 O O . LYS A 1 182 ? 10.431 -1.083 -37.424 1.00 27.27 182 LYS A O 1
ATOM 1280 N N . GLY A 1 183 ? 8.255 -1.673 -37.428 1.00 37.19 183 GLY A N 1
ATOM 1281 C CA . GLY A 1 183 ? 7.794 -0.669 -36.463 1.00 37.19 183 GLY A CA 1
ATOM 1282 C C . GLY A 1 183 ? 8.039 -1.192 -35.043 1.00 37.19 183 GLY A C 1
ATOM 1283 O O . GLY A 1 183 ? 7.807 -2.371 -34.781 1.00 37.19 183 GLY A O 1
ATOM 1284 N N . SER A 1 184 ? 8.584 -0.351 -34.168 1.00 44.84 184 SER A N 1
ATOM 1285 C CA . SER A 1 184 ? 9.297 -0.784 -32.963 1.00 44.84 184 SER A CA 1
ATOM 1286 C C . SER A 1 184 ? 8.404 -1.156 -31.776 1.00 44.84 184 SER A C 1
ATOM 1288 O O . SER A 1 184 ? 7.523 -0.405 -31.360 1.00 44.84 184 SER A O 1
ATOM 1290 N N . ASP A 1 185 ? 8.728 -2.301 -31.175 1.00 62.56 185 ASP A N 1
ATOM 1291 C CA . ASP A 1 185 ? 8.243 -2.752 -29.865 1.00 62.56 185 ASP A CA 1
ATOM 1292 C C . ASP A 1 185 ? 8.509 -1.669 -28.782 1.00 62.56 185 ASP A C 1
ATOM 1294 O O . ASP A 1 185 ? 9.581 -1.057 -28.792 1.00 62.56 185 ASP A O 1
ATOM 1298 N N . PRO A 1 186 ? 7.584 -1.400 -27.836 1.00 67.25 186 PRO A N 1
ATOM 1299 C CA . PRO A 1 186 ? 7.825 -0.531 -26.678 1.00 67.25 186 PRO A CA 1
ATOM 1300 C C . PRO A 1 186 ? 9.158 -0.770 -25.951 1.00 67.25 186 PRO A C 1
ATOM 1302 O O . PRO A 1 186 ? 9.826 0.191 -25.559 1.00 67.25 186 PRO A O 1
ATOM 1305 N N . ALA A 1 187 ? 9.594 -2.024 -25.814 1.00 69.94 187 ALA A N 1
ATOM 1306 C CA . ALA A 1 187 ? 10.902 -2.353 -25.260 1.00 69.94 187 ALA A CA 1
ATOM 1307 C C . ALA A 1 187 ? 12.056 -2.010 -26.218 1.00 69.94 187 ALA A C 1
ATOM 1309 O O . ALA A 1 187 ? 13.104 -1.562 -25.752 1.00 69.94 187 ALA A O 1
ATOM 1310 N N . GLU A 1 188 ? 11.896 -2.177 -27.536 1.00 69.12 188 GLU A N 1
ATOM 1311 C CA . GLU A 1 188 ? 12.867 -1.709 -28.543 1.00 69.12 188 GLU A CA 1
ATOM 1312 C C . GLU A 1 188 ? 12.994 -0.170 -28.515 1.00 69.12 188 GLU A C 1
ATOM 1314 O O . GLU A 1 188 ? 14.114 0.342 -28.508 1.00 69.12 188 GLU A O 1
ATOM 1319 N N . LEU A 1 189 ? 11.879 0.566 -28.393 1.00 72.69 189 LEU A N 1
ATOM 1320 C CA . LEU A 1 189 ? 11.855 2.030 -28.248 1.00 72.69 189 LEU A CA 1
ATOM 1321 C C . LEU A 1 189 ? 12.616 2.502 -27.005 1.00 72.69 189 LEU A C 1
ATOM 1323 O O . LEU A 1 189 ? 13.522 3.326 -27.117 1.00 72.69 189 LEU A O 1
ATOM 1327 N N . LEU A 1 190 ? 12.283 1.969 -25.824 1.00 78.06 190 LEU A N 1
ATOM 1328 C CA . LEU A 1 190 ? 12.930 2.371 -24.570 1.00 78.06 190 LEU A CA 1
ATOM 1329 C C . LEU A 1 190 ? 14.412 1.954 -24.522 1.00 78.06 190 LEU A C 1
ATOM 1331 O O . LEU A 1 190 ? 15.237 2.681 -23.968 1.00 78.06 190 LEU A O 1
ATOM 1335 N N . ARG A 1 191 ? 14.785 0.824 -25.142 1.00 80.31 191 ARG A N 1
ATOM 1336 C CA . ARG A 1 191 ? 16.195 0.421 -25.299 1.00 80.31 191 ARG A CA 1
ATOM 1337 C C . ARG A 1 191 ? 16.968 1.363 -26.225 1.00 80.31 191 ARG A C 1
ATOM 1339 O O . ARG A 1 191 ? 18.125 1.650 -25.922 1.00 80.31 191 ARG A O 1
ATOM 1346 N N . GLY A 1 192 ? 16.339 1.842 -27.301 1.00 74.81 192 GLY A N 1
ATOM 1347 C CA . GLY A 1 192 ? 16.939 2.705 -28.326 1.00 74.81 192 GLY A CA 1
ATOM 1348 C C . GLY A 1 192 ? 17.166 4.169 -27.929 1.00 74.81 192 GLY A C 1
ATOM 1349 O O . GLY A 1 192 ? 17.787 4.904 -28.688 1.00 74.81 192 GLY A O 1
ATOM 1350 N N . VAL A 1 193 ? 16.699 4.607 -26.755 1.00 79.69 193 VAL A N 1
ATOM 1351 C CA . VAL A 1 193 ? 16.934 5.965 -26.229 1.00 79.69 193 VAL A CA 1
ATOM 1352 C C . VAL A 1 193 ? 18.430 6.218 -26.019 1.00 79.69 193 VAL A C 1
ATOM 1354 O O . VAL A 1 193 ? 19.035 5.587 -25.158 1.00 79.69 193 VAL A O 1
ATOM 1357 N N . GLU A 1 194 ? 19.045 7.165 -26.718 1.00 76.12 194 GLU A N 1
ATOM 1358 C CA . GLU A 1 194 ? 20.436 7.555 -26.440 1.00 76.12 194 GLU A CA 1
ATOM 1359 C C . GLU A 1 194 ? 20.546 8.476 -25.205 1.00 76.12 194 GLU A C 1
ATOM 1361 O O . GLU A 1 194 ? 19.597 9.170 -24.845 1.00 76.12 194 GLU A O 1
ATOM 1366 N N . GLY A 1 195 ? 21.711 8.480 -24.544 1.00 84.00 195 GLY A N 1
ATOM 1367 C CA . GLY A 1 195 ? 21.995 9.336 -23.382 1.00 84.00 195 GLY A CA 1
ATOM 1368 C C . GLY A 1 195 ? 21.587 8.770 -22.012 1.00 84.00 195 GLY A C 1
ATOM 1369 O O . GLY A 1 195 ? 21.336 7.569 -21.847 1.00 84.00 195 GLY A O 1
ATOM 1370 N N . ASP A 1 196 ? 21.572 9.655 -21.013 1.00 91.31 196 ASP A N 1
ATOM 1371 C CA . ASP A 1 196 ? 21.239 9.337 -19.621 1.00 91.31 196 ASP A CA 1
ATOM 1372 C C . ASP A 1 196 ? 19.727 9.168 -19.424 1.00 91.31 196 ASP A C 1
ATOM 1374 O O . ASP A 1 196 ? 18.927 9.955 -19.927 1.00 91.31 196 ASP A O 1
ATOM 1378 N N . ILE A 1 197 ? 19.336 8.161 -18.637 1.00 95.38 197 ILE A N 1
ATOM 1379 C CA . ILE A 1 197 ? 17.937 7.898 -18.278 1.00 95.38 197 ILE A CA 1
ATOM 1380 C C . ILE A 1 197 ? 17.714 8.201 -16.792 1.00 95.38 197 ILE A C 1
ATOM 1382 O O . ILE A 1 197 ? 18.334 7.573 -15.930 1.00 95.38 197 ILE A O 1
ATOM 1386 N N . CYS A 1 198 ? 16.773 9.102 -16.502 1.00 96.94 198 CYS A N 1
ATOM 1387 C CA . CYS A 1 198 ? 16.138 9.215 -15.188 1.00 96.94 198 CYS A CA 1
ATOM 1388 C C . CYS A 1 198 ? 14.886 8.336 -15.172 1.00 96.94 198 CYS A C 1
ATOM 1390 O O . CYS A 1 198 ? 14.007 8.500 -16.017 1.00 96.94 198 CYS A O 1
ATOM 1392 N N . ILE A 1 199 ? 14.762 7.464 -14.178 1.00 98.06 199 ILE A N 1
ATOM 1393 C CA . ILE A 1 199 ? 13.525 6.745 -13.876 1.00 98.06 199 ILE A CA 1
ATOM 1394 C C . ILE A 1 199 ? 12.909 7.422 -12.654 1.00 98.06 199 ILE A C 1
ATOM 1396 O O . ILE A 1 199 ? 13.443 7.319 -11.553 1.00 98.06 199 ILE A O 1
ATOM 1400 N N . LEU A 1 200 ? 11.835 8.175 -12.860 1.00 97.44 200 LEU A N 1
ATOM 1401 C CA . LEU A 1 200 ? 11.225 9.038 -11.856 1.00 97.44 200 LEU A CA 1
ATOM 1402 C C . LEU A 1 200 ? 9.952 8.394 -11.302 1.00 97.44 200 LEU A C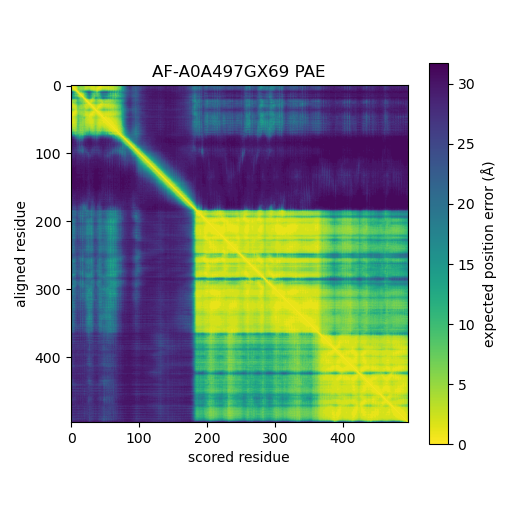 1
ATOM 1404 O O . LEU A 1 200 ? 9.045 8.041 -12.046 1.00 97.44 200 LEU A O 1
ATOM 1408 N N . THR A 1 201 ? 9.879 8.265 -9.986 1.00 97.25 201 THR A N 1
ATOM 1409 C CA . THR A 1 201 ? 8.709 7.735 -9.273 1.00 97.25 201 THR A CA 1
ATOM 1410 C C . THR A 1 201 ? 7.830 8.865 -8.730 1.00 97.25 201 THR A C 1
ATOM 1412 O O . THR A 1 201 ? 8.231 10.036 -8.711 1.00 97.25 201 THR A O 1
ATOM 1415 N N . HIS A 1 202 ? 6.628 8.528 -8.256 1.00 94.94 202 HIS A N 1
ATOM 1416 C CA . HIS A 1 202 ? 5.843 9.448 -7.436 1.00 94.94 202 HIS A CA 1
ATOM 1417 C C . HIS A 1 202 ? 6.575 9.799 -6.126 1.00 94.94 202 HIS A C 1
ATOM 1419 O O . HIS A 1 202 ? 7.409 9.049 -5.619 1.00 94.94 202 HIS A O 1
ATOM 1425 N N . ALA A 1 203 ? 6.243 10.944 -5.533 1.00 93.06 203 ALA A N 1
ATOM 1426 C CA . ALA A 1 203 ? 6.868 11.389 -4.299 1.00 93.06 203 ALA A CA 1
ATOM 1427 C C . ALA A 1 203 ? 6.532 10.458 -3.123 1.00 93.06 203 ALA A C 1
ATOM 1429 O O . ALA A 1 203 ? 5.387 10.018 -2.985 1.00 93.06 203 ALA A O 1
ATOM 1430 N N . ASN A 1 204 ? 7.518 10.192 -2.257 1.00 93.12 204 ASN A N 1
ATOM 1431 C CA . ASN A 1 204 ? 7.437 9.148 -1.226 1.00 93.12 204 ASN A CA 1
ATOM 1432 C C . ASN A 1 204 ? 7.067 7.780 -1.851 1.00 93.12 204 ASN A C 1
ATOM 1434 O O . ASN A 1 204 ? 6.076 7.166 -1.456 1.00 93.12 204 ASN A O 1
ATOM 1438 N N . ALA A 1 205 ? 7.854 7.335 -2.838 1.00 96.06 205 ALA A N 1
ATOM 1439 C CA . ALA A 1 205 ? 7.626 6.111 -3.607 1.00 96.06 205 ALA A CA 1
ATOM 1440 C C . ALA A 1 205 ? 7.444 4.873 -2.727 1.00 96.06 205 ALA A C 1
ATOM 1442 O O . ALA A 1 205 ? 8.191 4.664 -1.759 1.00 96.06 205 ALA A O 1
ATOM 1443 N N . ASP A 1 206 ? 6.461 4.050 -3.072 1.00 97.25 206 ASP A N 1
ATOM 1444 C CA . ASP A 1 206 ? 6.134 2.829 -2.350 1.00 97.25 206 ASP A CA 1
ATOM 1445 C C . ASP A 1 206 ? 6.639 1.559 -3.082 1.00 97.25 206 ASP A C 1
ATOM 1447 O O . ASP A 1 206 ? 7.441 1.680 -4.016 1.00 97.25 206 ASP A O 1
ATOM 1451 N N . PRO A 1 207 ? 6.362 0.332 -2.588 1.00 98.06 207 PRO A N 1
ATOM 1452 C CA . PRO A 1 207 ? 6.913 -0.882 -3.171 1.00 98.06 207 PRO A CA 1
ATOM 1453 C C . PRO A 1 207 ? 6.601 -1.096 -4.647 1.00 98.06 207 PRO A C 1
ATOM 1455 O O . PRO A 1 207 ? 7.439 -1.723 -5.292 1.00 98.06 207 PRO A O 1
ATOM 1458 N N . ASP A 1 208 ? 5.474 -0.609 -5.184 1.00 98.38 208 ASP A N 1
ATOM 1459 C CA . ASP A 1 208 ? 5.208 -0.772 -6.615 1.00 98.38 208 ASP A CA 1
ATOM 1460 C C . ASP A 1 208 ? 6.079 0.176 -7.439 1.00 98.38 208 ASP A C 1
ATOM 1462 O O . ASP A 1 208 ? 6.942 -0.293 -8.180 1.00 98.38 208 ASP A O 1
ATOM 1466 N N . ALA A 1 209 ? 5.981 1.488 -7.206 1.00 98.25 209 ALA A N 1
ATOM 1467 C CA . ALA A 1 209 ? 6.846 2.501 -7.811 1.00 98.25 209 ALA A CA 1
ATOM 1468 C C . ALA A 1 209 ? 8.342 2.127 -7.802 1.00 98.25 209 ALA A C 1
ATOM 1470 O O . ALA A 1 209 ? 9.020 2.212 -8.830 1.00 98.25 209 ALA A O 1
ATOM 1471 N N . ILE A 1 210 ? 8.872 1.678 -6.658 1.00 98.56 210 ILE A N 1
ATOM 1472 C CA . ILE A 1 210 ? 10.282 1.277 -6.542 1.00 98.56 210 ILE A CA 1
ATOM 1473 C C . ILE A 1 210 ? 10.576 -0.018 -7.310 1.00 98.56 210 ILE A C 1
ATOM 1475 O O . ILE A 1 210 ? 11.610 -0.102 -7.978 1.00 98.56 210 ILE A O 1
ATOM 1479 N N . ALA A 1 211 ? 9.711 -1.033 -7.231 1.00 98.56 211 ALA A N 1
ATOM 1480 C CA . ALA A 1 211 ? 9.923 -2.285 -7.953 1.00 98.56 211 ALA A CA 1
ATOM 1481 C C . ALA A 1 211 ? 9.808 -2.093 -9.471 1.00 98.56 211 ALA A C 1
ATOM 1483 O O . ALA A 1 211 ? 10.645 -2.611 -10.206 1.00 98.56 211 ALA A O 1
ATOM 1484 N N . ALA A 1 212 ? 8.840 -1.302 -9.939 1.00 98.69 212 ALA A N 1
ATOM 1485 C CA . ALA A 1 212 ? 8.692 -0.895 -11.330 1.00 98.69 212 ALA A CA 1
ATOM 1486 C C . ALA A 1 212 ? 9.938 -0.159 -11.840 1.00 98.69 212 ALA A C 1
ATOM 1488 O O . ALA A 1 212 ? 10.462 -0.496 -12.905 1.00 98.69 212 ALA A O 1
ATOM 1489 N N . ALA A 1 213 ? 10.455 0.797 -11.060 1.00 98.62 213 ALA A N 1
ATOM 1490 C CA . ALA A 1 213 ? 11.651 1.550 -11.419 1.00 98.62 213 ALA A CA 1
ATOM 1491 C C . ALA A 1 213 ? 12.905 0.662 -11.511 1.00 98.62 213 ALA A C 1
ATOM 1493 O O . ALA A 1 213 ? 13.671 0.762 -12.471 1.00 98.62 213 ALA A O 1
ATOM 1494 N N . GLU A 1 214 ? 13.103 -0.238 -10.546 1.00 98.75 214 GLU A N 1
ATOM 1495 C CA . GLU A 1 214 ? 14.240 -1.164 -10.523 1.00 98.75 214 GLU A CA 1
ATOM 1496 C C . GLU A 1 214 ? 14.142 -2.244 -11.609 1.00 98.75 214 GLU A C 1
ATOM 1498 O O . GLU A 1 214 ? 15.146 -2.549 -12.255 1.00 98.75 214 GLU A O 1
ATOM 1503 N N . LEU A 1 215 ? 12.946 -2.780 -11.876 1.00 98.62 215 LEU A N 1
ATOM 1504 C CA . LEU A 1 215 ? 12.701 -3.684 -13.003 1.00 98.62 215 LEU A CA 1
ATOM 1505 C C . LEU A 1 215 ? 13.045 -3.005 -14.330 1.00 98.62 215 LEU A C 1
ATOM 1507 O O . LEU A 1 215 ? 13.821 -3.550 -15.113 1.00 98.62 215 LEU A O 1
ATOM 1511 N N . LEU A 1 216 ? 12.542 -1.789 -14.558 1.00 98.31 216 LEU A N 1
ATOM 1512 C CA . LEU A 1 216 ? 12.843 -1.011 -15.758 1.00 98.31 216 LEU A CA 1
ATOM 1513 C C . LEU A 1 216 ? 14.356 -0.775 -15.904 1.00 98.31 216 LEU A C 1
ATOM 1515 O O . LEU A 1 216 ? 14.919 -1.042 -16.967 1.00 98.31 216 LEU A O 1
ATOM 1519 N N . ARG A 1 217 ? 15.035 -0.357 -14.826 1.00 98.19 217 ARG A N 1
ATOM 1520 C CA . ARG A 1 217 ? 16.494 -0.160 -14.800 1.00 98.19 217 ARG A CA 1
ATOM 1521 C C . ARG A 1 217 ? 17.250 -1.436 -15.177 1.00 98.19 217 ARG A C 1
ATOM 1523 O O . ARG A 1 217 ? 18.187 -1.388 -15.976 1.00 98.19 217 ARG A O 1
ATOM 1530 N N . ARG A 1 218 ? 16.833 -2.591 -14.644 1.00 97.75 218 ARG A N 1
ATOM 1531 C CA . ARG A 1 218 ? 17.416 -3.904 -14.966 1.00 97.75 218 ARG A CA 1
ATOM 1532 C C . ARG A 1 218 ? 17.169 -4.294 -16.422 1.00 97.75 218 ARG A C 1
ATOM 1534 O O . ARG A 1 218 ? 18.111 -4.727 -17.091 1.00 97.75 218 ARG A O 1
ATOM 1541 N N . PHE A 1 219 ? 15.953 -4.131 -16.941 1.00 96.12 219 PHE A N 1
ATOM 1542 C CA . PHE A 1 219 ? 15.615 -4.486 -18.325 1.00 96.12 219 PHE A CA 1
ATOM 1543 C C . PHE A 1 219 ? 16.312 -3.603 -19.370 1.00 96.12 219 PHE A C 1
ATOM 1545 O O . PHE A 1 219 ? 16.673 -4.102 -20.440 1.00 96.12 219 PHE A O 1
ATOM 1552 N N . LEU A 1 220 ? 16.544 -2.327 -19.050 1.00 94.56 220 LEU A N 1
ATOM 1553 C CA . LEU A 1 220 ? 17.335 -1.396 -19.862 1.00 94.56 220 LEU A CA 1
ATOM 1554 C C . LEU A 1 220 ? 18.852 -1.566 -19.676 1.00 94.56 220 LEU A C 1
ATOM 1556 O O . LEU A 1 220 ? 19.623 -1.127 -20.528 1.00 94.56 220 LEU A O 1
ATOM 1560 N N . GLY A 1 221 ? 19.290 -2.176 -18.569 1.00 95.62 221 GLY A N 1
ATOM 1561 C CA . GLY A 1 221 ? 20.701 -2.323 -18.193 1.00 95.62 221 GLY A CA 1
ATOM 1562 C C . GLY A 1 221 ? 21.378 -1.023 -17.736 1.00 95.62 221 GLY A C 1
ATOM 1563 O O . GLY A 1 221 ? 22.592 -1.007 -17.541 1.00 95.62 221 GLY A O 1
ATOM 1564 N N . ARG A 1 222 ? 20.617 0.068 -17.584 1.00 94.75 222 ARG A N 1
ATOM 1565 C CA . ARG A 1 222 ? 21.082 1.422 -17.241 1.00 94.75 222 ARG A CA 1
ATOM 1566 C C . ARG A 1 222 ? 19.933 2.274 -16.696 1.00 94.75 222 ARG A C 1
ATOM 1568 O O . ARG A 1 222 ? 18.774 1.870 -16.744 1.00 94.75 222 ARG A O 1
ATOM 1575 N N . GLY A 1 223 ? 20.272 3.480 -16.252 1.00 95.31 223 GLY A N 1
ATOM 1576 C CA . GLY A 1 223 ? 19.342 4.468 -15.708 1.00 95.31 223 GLY A CA 1
ATOM 1577 C C . GLY A 1 223 ? 19.537 4.671 -14.208 1.00 95.31 223 GLY A C 1
ATOM 1578 O O . GLY A 1 223 ? 20.062 3.795 -13.518 1.00 95.31 223 GLY A O 1
ATOM 1579 N N . ARG A 1 224 ? 19.134 5.843 -13.720 1.00 97.38 224 ARG A N 1
ATOM 1580 C CA . ARG A 1 224 ? 19.209 6.252 -12.310 1.00 97.38 224 ARG A CA 1
ATOM 1581 C C . ARG A 1 224 ? 17.797 6.471 -11.775 1.00 97.38 224 ARG A C 1
ATOM 1583 O O . ARG A 1 224 ? 16.957 7.002 -12.499 1.00 97.38 224 ARG A O 1
ATOM 1590 N N . ILE A 1 225 ? 17.516 6.007 -10.558 1.00 98.12 225 ILE A N 1
ATOM 1591 C CA . ILE A 1 225 ? 16.162 6.010 -9.985 1.00 98.12 225 ILE A CA 1
ATOM 1592 C C . ILE A 1 225 ? 16.010 7.217 -9.065 1.00 98.12 225 ILE A C 1
ATOM 1594 O O . ILE A 1 225 ? 16.816 7.409 -8.160 1.00 98.12 225 ILE A O 1
ATOM 1598 N N . PHE A 1 226 ? 14.952 7.995 -9.279 1.00 97.19 226 PHE A N 1
ATOM 1599 C CA . PHE A 1 226 ? 14.632 9.198 -8.522 1.00 97.19 226 PHE A CA 1
ATOM 1600 C C . PHE A 1 226 ? 13.309 9.026 -7.777 1.00 97.19 226 PHE A C 1
ATOM 1602 O O . PHE A 1 226 ? 12.290 8.681 -8.382 1.00 97.19 226 PHE A O 1
ATOM 1609 N N . SER A 1 227 ? 13.318 9.309 -6.474 1.00 95.56 227 SER A N 1
ATOM 1610 C CA . SER A 1 227 ? 12.125 9.344 -5.623 1.00 95.56 227 SER A CA 1
ATOM 1611 C C . SER A 1 227 ? 12.051 10.661 -4.847 1.00 95.56 227 SER A C 1
ATOM 1613 O O . SER A 1 227 ? 12.635 10.775 -3.758 1.00 95.56 227 SER A O 1
ATOM 1615 N N . PRO A 1 228 ? 11.354 11.684 -5.378 1.00 89.88 228 PR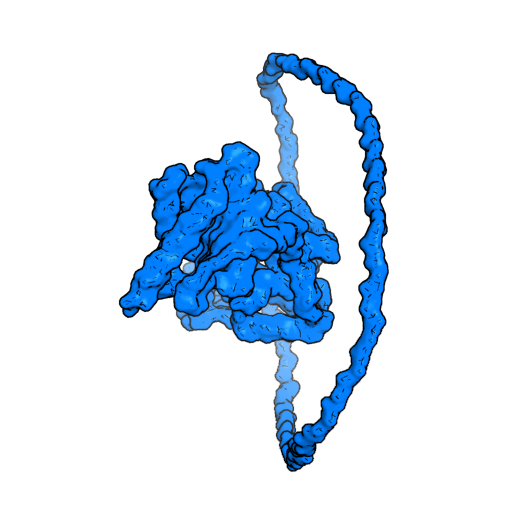O A N 1
ATOM 1616 C CA . PRO A 1 228 ? 11.230 12.975 -4.712 1.00 89.88 228 PRO A CA 1
ATOM 1617 C C . PRO A 1 228 ? 10.611 12.818 -3.315 1.00 89.88 228 PRO A C 1
ATOM 1619 O O . PRO A 1 228 ? 9.602 12.146 -3.121 1.00 89.88 228 PRO A O 1
ATOM 1622 N N . GLY A 1 229 ? 11.221 13.423 -2.295 1.00 87.06 229 GLY A N 1
ATOM 1623 C CA . GLY A 1 229 ? 10.767 13.24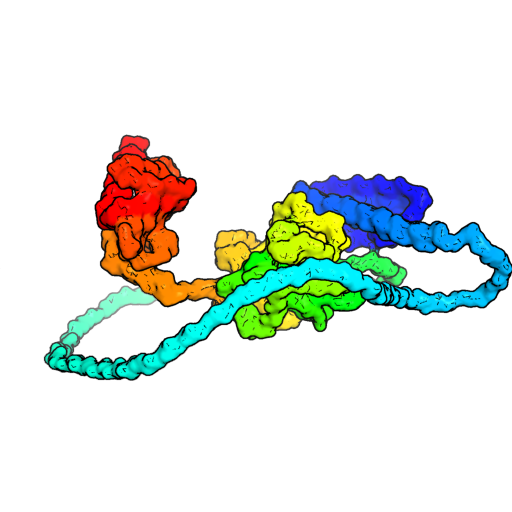9 -0.906 1.00 87.06 229 GLY A CA 1
ATOM 1624 C C . GLY A 1 229 ? 11.095 11.882 -0.278 1.00 87.06 229 GLY A C 1
ATOM 1625 O O . GLY A 1 229 ? 10.664 11.615 0.844 1.00 87.06 229 GLY A O 1
ATOM 1626 N N . GLY A 1 230 ? 11.896 11.044 -0.943 1.00 93.38 230 GLY A N 1
ATOM 1627 C CA . GLY A 1 230 ? 12.427 9.795 -0.395 1.00 93.38 230 GLY A CA 1
ATOM 1628 C C . GLY A 1 230 ? 11.533 8.578 -0.616 1.00 93.38 230 GLY A C 1
ATOM 1629 O O . GLY A 1 230 ? 10.627 8.598 -1.438 1.00 93.38 230 GLY A O 1
ATOM 1630 N N . VAL A 1 231 ? 11.821 7.496 0.109 1.00 94.88 231 VAL A N 1
ATOM 1631 C CA . VAL A 1 231 ? 11.166 6.185 -0.039 1.00 94.88 231 VAL A CA 1
ATOM 1632 C C . VAL A 1 231 ? 10.220 5.914 1.137 1.00 94.88 231 VAL A C 1
ATOM 1634 O O . VAL A 1 231 ? 10.609 6.053 2.310 1.00 94.88 231 VAL A O 1
ATOM 1637 N N . ALA A 1 232 ? 8.997 5.471 0.831 1.00 93.94 232 ALA A N 1
ATOM 1638 C CA . ALA A 1 232 ? 7.974 5.123 1.810 1.00 93.94 232 ALA A CA 1
ATOM 1639 C C . ALA A 1 232 ? 8.453 4.037 2.784 1.00 93.94 232 ALA A C 1
ATOM 1641 O O . ALA A 1 232 ? 9.258 3.164 2.454 1.00 93.94 232 ALA A O 1
ATOM 1642 N N . LYS A 1 233 ? 7.926 4.046 4.017 1.00 90.44 233 LYS A N 1
ATOM 1643 C CA . LYS A 1 233 ? 8.336 3.089 5.063 1.00 90.44 233 LYS A CA 1
ATOM 1644 C C . LYS A 1 233 ? 8.112 1.622 4.651 1.00 90.44 233 LYS A C 1
ATOM 1646 O O . LYS A 1 233 ? 8.914 0.781 5.049 1.00 90.44 233 LYS A O 1
ATOM 1651 N N . SER A 1 234 ? 7.087 1.344 3.841 1.00 91.56 234 SER A N 1
ATOM 1652 C CA . SER A 1 234 ? 6.794 0.037 3.231 1.00 91.56 234 SER A CA 1
ATOM 1653 C C . SER A 1 234 ? 7.893 -0.435 2.268 1.00 91.56 234 SER A C 1
ATOM 1655 O O . SER A 1 234 ? 8.315 -1.582 2.349 1.00 91.56 234 SER A O 1
ATOM 1657 N N . ALA A 1 235 ? 8.437 0.450 1.427 1.00 95.50 235 ALA A N 1
ATOM 1658 C CA . ALA A 1 235 ? 9.450 0.112 0.420 1.00 95.50 235 ALA A CA 1
ATOM 1659 C C . ALA A 1 235 ? 10.891 -0.003 0.948 1.00 95.50 235 ALA A C 1
ATOM 1661 O O . ALA A 1 235 ? 11.757 -0.564 0.276 1.00 95.50 235 ALA A O 1
ATOM 1662 N N . ARG A 1 236 ? 11.185 0.479 2.165 1.00 93.75 236 ARG A N 1
ATOM 1663 C CA . ARG A 1 236 ? 12.561 0.489 2.711 1.00 93.75 236 ARG A CA 1
ATOM 1664 C C . ARG A 1 236 ? 13.224 -0.887 2.756 1.00 93.75 236 ARG A C 1
ATOM 1666 O O . ARG A 1 236 ? 14.429 -0.978 2.546 1.00 93.75 236 ARG A O 1
ATOM 1673 N N . ARG A 1 237 ? 12.459 -1.943 3.044 1.00 94.50 237 ARG A N 1
ATOM 1674 C CA . ARG A 1 237 ? 12.963 -3.326 3.098 1.00 94.50 237 ARG A CA 1
ATOM 1675 C C . ARG A 1 237 ? 13.356 -3.833 1.717 1.00 94.50 237 ARG A C 1
ATOM 1677 O O . ARG A 1 237 ? 14.436 -4.394 1.571 1.00 94.50 237 ARG A O 1
ATOM 1684 N N . LEU A 1 238 ? 12.515 -3.568 0.721 1.00 96.62 238 LEU A N 1
ATOM 1685 C CA . LEU A 1 238 ? 12.763 -3.868 -0.685 1.00 96.62 238 LEU A CA 1
ATOM 1686 C C . LEU A 1 238 ? 14.032 -3.150 -1.182 1.00 96.62 238 LEU A C 1
ATOM 1688 O O . LEU A 1 238 ? 14.960 -3.814 -1.642 1.00 96.62 238 LEU A O 1
ATOM 1692 N N . VAL A 1 239 ? 14.144 -1.832 -0.965 1.00 97.25 239 VAL A N 1
ATOM 1693 C CA . VAL A 1 239 ? 15.350 -1.043 -1.300 1.00 97.25 239 VAL A CA 1
ATOM 1694 C C . VAL A 1 239 ? 16.613 -1.610 -0.643 1.00 97.25 239 VAL A C 1
ATOM 1696 O O . VAL A 1 239 ? 17.627 -1.792 -1.312 1.00 97.25 239 VAL A O 1
ATOM 1699 N N . GLN A 1 240 ? 16.558 -1.940 0.652 1.00 96.31 240 GLN A N 1
ATOM 1700 C CA . GLN A 1 240 ? 17.700 -2.505 1.383 1.00 96.31 240 GLN A CA 1
ATOM 1701 C C . GLN A 1 240 ? 18.088 -3.912 0.907 1.00 96.31 240 GLN A C 1
ATOM 1703 O O . GLN A 1 240 ? 19.277 -4.227 0.863 1.00 96.31 240 GLN A O 1
ATOM 1708 N N . HIS A 1 241 ? 17.109 -4.752 0.561 1.00 96.75 241 HIS A N 1
ATOM 1709 C CA . HIS A 1 241 ? 17.336 -6.125 0.114 1.00 96.75 241 HIS A CA 1
ATOM 1710 C C . HIS A 1 241 ? 18.062 -6.164 -1.234 1.00 96.75 241 HIS A C 1
ATOM 1712 O O . HIS A 1 241 ? 19.103 -6.809 -1.351 1.00 96.75 241 HIS A O 1
ATOM 1718 N N . PHE A 1 242 ? 17.553 -5.419 -2.218 1.00 97.31 242 PHE A N 1
ATOM 1719 C CA . PHE A 1 242 ? 18.122 -5.353 -3.567 1.00 97.31 242 PHE A CA 1
ATOM 1720 C C . PHE A 1 242 ? 19.257 -4.327 -3.711 1.00 97.31 242 PHE A C 1
ATOM 1722 O O . PHE A 1 242 ? 19.870 -4.248 -4.772 1.00 97.31 242 PHE A O 1
ATOM 1729 N N . ARG A 1 243 ? 19.563 -3.563 -2.649 1.00 97.38 243 ARG A N 1
ATOM 1730 C CA . ARG A 1 243 ? 20.561 -2.475 -2.630 1.00 97.38 243 ARG A CA 1
ATOM 1731 C C . ARG A 1 243 ? 20.318 -1.445 -3.739 1.00 97.38 243 ARG A C 1
ATOM 1733 O O . ARG A 1 243 ? 21.249 -1.028 -4.422 1.00 97.38 243 ARG A O 1
ATOM 1740 N N . ILE A 1 244 ? 19.052 -1.072 -3.913 1.00 97.88 244 ILE A N 1
ATOM 1741 C CA . ILE A 1 244 ? 18.623 -0.110 -4.931 1.00 97.88 244 ILE A CA 1
ATOM 1742 C C . ILE A 1 244 ? 19.162 1.264 -4.539 1.00 97.88 244 ILE A C 1
ATOM 1744 O O . ILE A 1 244 ? 18.906 1.731 -3.427 1.00 97.88 244 ILE A O 1
ATOM 1748 N N . ASP A 1 245 ? 19.898 1.898 -5.445 1.00 96.81 245 ASP A N 1
ATOM 1749 C CA . ASP A 1 245 ? 20.292 3.294 -5.289 1.00 96.81 245 ASP A CA 1
ATOM 1750 C C . ASP A 1 245 ? 19.130 4.187 -5.738 1.00 96.81 245 ASP A C 1
ATOM 1752 O O . ASP A 1 245 ? 18.592 4.008 -6.834 1.00 96.81 245 ASP A O 1
ATOM 1756 N N . VAL A 1 246 ? 18.694 5.087 -4.858 1.00 97.00 246 VAL A N 1
ATOM 1757 C CA . VAL A 1 246 ? 17.517 5.940 -5.063 1.00 97.00 246 VAL A CA 1
ATOM 1758 C C . VAL A 1 246 ? 17.891 7.369 -4.704 1.00 97.00 246 VAL A C 1
ATOM 1760 O O . VAL A 1 246 ? 17.989 7.729 -3.528 1.00 97.00 246 VAL A O 1
ATOM 1763 N N . GLU A 1 247 ? 18.071 8.190 -5.731 1.00 95.19 247 GLU A N 1
ATOM 1764 C CA . GLU A 1 247 ? 18.329 9.618 -5.600 1.00 95.19 247 GLU A CA 1
ATOM 1765 C C . GLU A 1 247 ? 17.048 10.325 -5.115 1.00 95.19 247 GLU A C 1
ATOM 1767 O O . GLU A 1 247 ? 15.945 10.087 -5.612 1.00 95.19 247 GLU A O 1
ATOM 1772 N N . THR A 1 248 ? 17.167 11.196 -4.110 1.00 89.44 248 THR A N 1
ATOM 1773 C CA . THR A 1 248 ? 16.022 11.948 -3.547 1.00 89.44 248 THR A CA 1
ATOM 1774 C C . THR A 1 248 ? 15.956 13.400 -4.014 1.00 89.44 248 THR A C 1
ATOM 1776 O O . THR A 1 248 ? 15.046 14.136 -3.627 1.00 89.44 248 THR A O 1
ATOM 1779 N N . GLU A 1 249 ? 16.952 13.818 -4.793 1.00 81.12 249 GLU A N 1
ATOM 1780 C CA . GLU A 1 249 ? 17.075 15.147 -5.387 1.00 81.12 249 GLU A CA 1
ATOM 1781 C C . GLU A 1 249 ? 16.268 15.237 -6.696 1.00 81.12 249 GLU A C 1
ATOM 1783 O O . GLU A 1 249 ? 15.604 14.286 -7.113 1.00 81.12 249 GLU A O 1
ATOM 1788 N N . SER A 1 250 ? 16.276 16.403 -7.340 1.00 80.44 250 SER A N 1
ATOM 1789 C CA . SER A 1 250 ? 15.661 16.580 -8.658 1.00 80.44 250 SER A CA 1
ATOM 1790 C C . SER A 1 250 ? 16.439 15.833 -9.744 1.00 80.44 250 SER A C 1
ATOM 1792 O O . SER A 1 250 ? 17.664 15.941 -9.790 1.00 80.44 250 SER A O 1
ATOM 1794 N N . CYS A 1 251 ? 15.740 15.151 -10.661 1.00 81.75 251 CYS A N 1
ATOM 1795 C CA . CYS A 1 251 ? 16.368 14.589 -11.865 1.00 81.75 251 CYS A CA 1
ATOM 1796 C C . CYS A 1 251 ? 17.145 15.688 -12.630 1.00 81.75 251 CYS A C 1
ATOM 1798 O O . CYS A 1 251 ? 16.578 16.762 -12.859 1.00 81.75 251 CYS A O 1
ATOM 1800 N N . PRO A 1 252 ? 18.409 15.444 -13.031 1.00 83.50 252 PRO A N 1
ATOM 1801 C CA . PRO A 1 252 ? 19.205 16.413 -13.779 1.00 83.50 252 PRO A CA 1
ATOM 1802 C C . PRO A 1 252 ? 18.622 16.784 -15.146 1.00 83.50 252 PRO A C 1
ATOM 1804 O O . PRO A 1 252 ? 17.975 15.980 -15.821 1.00 83.50 252 PRO A O 1
ATOM 1807 N N . GLU A 1 253 ? 18.924 18.004 -15.590 1.00 81.94 253 GLU A N 1
ATOM 1808 C CA . GLU A 1 253 ? 18.598 18.461 -16.941 1.00 81.94 253 GLU A CA 1
ATOM 1809 C C . GLU A 1 253 ? 19.272 17.590 -18.018 1.00 81.94 253 GLU A C 1
ATOM 1811 O O . GLU A 1 253 ? 20.328 16.996 -17.803 1.00 81.94 253 GLU A O 1
ATOM 1816 N N . GLY A 1 254 ? 18.644 17.500 -19.193 1.00 79.81 254 GLY A N 1
ATOM 1817 C CA . GLY A 1 254 ? 19.162 16.737 -20.337 1.00 79.81 254 GLY A CA 1
ATOM 1818 C C . GLY A 1 254 ? 18.964 15.216 -20.276 1.00 79.81 254 GLY A C 1
ATOM 1819 O O . GLY A 1 254 ? 19.204 14.550 -21.279 1.00 79.81 254 GLY A O 1
ATOM 1820 N N . CYS A 1 255 ? 18.489 14.657 -19.159 1.00 88.81 255 CYS A N 1
ATOM 1821 C CA . CYS A 1 255 ? 18.149 13.235 -19.071 1.00 88.81 255 CYS A CA 1
ATOM 1822 C C . CYS A 1 255 ? 16.839 12.909 -19.811 1.00 88.81 255 CYS A C 1
ATOM 1824 O O . CYS A 1 255 ? 15.880 13.684 -19.790 1.00 88.81 255 CYS A O 1
ATOM 1826 N N . PHE A 1 256 ? 16.752 11.709 -20.389 1.00 89.25 256 PHE A N 1
ATOM 1827 C CA . PHE A 1 256 ? 15.484 11.139 -20.833 1.00 89.25 256 PHE A CA 1
ATOM 1828 C C . PHE A 1 256 ? 14.716 10.624 -19.613 1.00 89.25 256 PHE A C 1
ATOM 1830 O O . PHE A 1 256 ? 15.174 9.723 -18.908 1.00 89.25 256 PHE A O 1
ATOM 1837 N N . VAL A 1 257 ? 13.553 11.212 -19.338 1.00 94.44 257 VAL A N 1
ATOM 1838 C CA . VAL A 1 257 ? 12.811 10.965 -18.093 1.00 94.44 257 VAL A CA 1
ATOM 1839 C C . VAL A 1 257 ? 11.659 10.000 -18.330 1.00 94.44 257 VAL A C 1
ATOM 1841 O O . VAL A 1 257 ? 10.696 10.336 -19.022 1.00 94.44 257 VAL A O 1
ATOM 1844 N N . ILE A 1 258 ? 11.746 8.819 -17.725 1.00 94.88 258 ILE A N 1
ATOM 1845 C CA . ILE A 1 258 ? 10.676 7.823 -17.686 1.00 94.88 258 ILE A CA 1
ATOM 1846 C C . ILE A 1 258 ? 10.005 7.919 -16.319 1.00 94.88 258 ILE A C 1
ATOM 1848 O O . ILE A 1 258 ? 10.605 7.555 -15.312 1.00 94.88 258 ILE A O 1
ATOM 1852 N N . VAL A 1 259 ? 8.774 8.417 -16.274 1.00 96.31 259 VAL A N 1
ATOM 1853 C CA . VAL A 1 259 ? 7.938 8.355 -15.076 1.00 96.31 259 VAL A CA 1
ATOM 1854 C C . VAL A 1 259 ? 7.359 6.951 -14.935 1.00 96.31 259 VAL A C 1
ATOM 1856 O O . VAL A 1 259 ? 6.912 6.364 -15.922 1.00 96.31 259 VAL A O 1
ATOM 1859 N N . VAL A 1 260 ? 7.348 6.425 -13.714 1.00 97.19 260 VAL A N 1
ATOM 1860 C CA . VAL A 1 260 ? 6.640 5.190 -13.371 1.00 97.19 260 VAL A CA 1
ATOM 1861 C C . VAL A 1 260 ? 5.684 5.417 -12.204 1.00 97.19 260 VAL A C 1
ATOM 1863 O O . VAL A 1 260 ? 5.983 6.188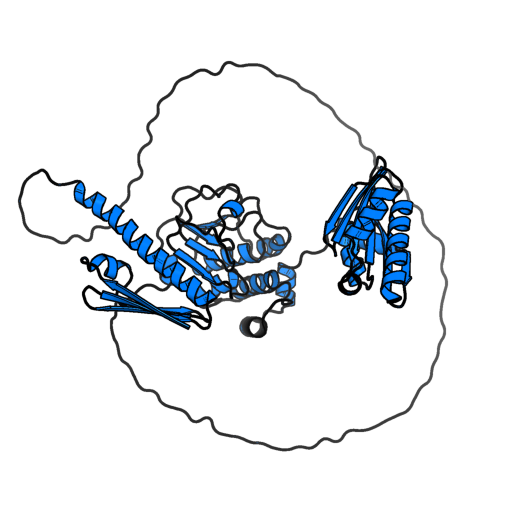 -11.289 1.00 97.19 260 VAL A O 1
ATOM 1866 N N . ASP A 1 261 ? 4.554 4.715 -12.244 1.00 96.56 261 ASP A N 1
ATOM 1867 C CA . ASP A 1 261 ? 3.585 4.599 -11.146 1.00 96.56 261 ASP A CA 1
ATOM 1868 C C . ASP A 1 261 ? 2.931 5.928 -10.721 1.00 96.56 261 ASP A C 1
ATOM 1870 O O . ASP A 1 261 ? 2.599 6.183 -9.564 1.00 96.56 261 ASP A O 1
ATOM 1874 N N . THR A 1 262 ? 2.786 6.835 -11.687 1.00 92.25 262 THR A N 1
ATOM 1875 C CA . THR A 1 262 ? 1.925 8.009 -11.572 1.00 92.25 262 THR A CA 1
ATOM 1876 C C . THR A 1 262 ? 1.679 8.636 -12.934 1.00 92.25 262 THR A C 1
ATOM 1878 O O . THR A 1 262 ? 2.613 8.915 -13.681 1.00 92.25 262 THR A O 1
ATOM 1881 N N . GLY A 1 263 ? 0.416 8.944 -13.213 1.00 84.31 263 GLY A N 1
ATOM 1882 C CA . GLY A 1 263 ? -0.028 9.763 -14.334 1.00 84.31 263 GLY A CA 1
ATOM 1883 C C . GLY A 1 263 ? -0.418 11.191 -13.933 1.00 84.31 263 GLY A C 1
ATOM 1884 O O . GLY A 1 263 ? -1.269 11.775 -14.606 1.00 84.31 263 GLY A O 1
ATOM 1885 N N . SER A 1 264 ? 0.107 11.740 -12.825 1.00 87.56 264 SER A N 1
ATOM 1886 C CA . SER A 1 264 ? -0.171 13.121 -12.388 1.00 87.56 264 SER A CA 1
ATOM 1887 C C . SER A 1 264 ? 1.096 13.882 -11.994 1.00 87.56 264 SER A C 1
ATOM 1889 O O . SER A 1 264 ? 1.778 13.569 -11.017 1.00 87.56 264 SER A O 1
ATOM 1891 N N . ARG A 1 265 ? 1.356 14.988 -12.699 1.00 89.50 265 ARG A N 1
ATOM 1892 C CA . ARG A 1 265 ? 2.490 15.899 -12.460 1.00 89.50 265 ARG A CA 1
ATOM 1893 C C . ARG A 1 265 ? 2.585 16.421 -11.020 1.00 89.50 265 ARG A C 1
ATOM 1895 O O . ARG A 1 265 ? 3.689 16.656 -10.535 1.00 89.50 265 ARG A O 1
ATOM 1902 N N . ASN A 1 266 ? 1.461 16.541 -10.311 1.00 89.31 266 ASN A N 1
ATOM 1903 C CA . ASN A 1 266 ? 1.435 16.956 -8.903 1.00 89.31 266 ASN A CA 1
ATOM 1904 C C . ASN A 1 266 ? 2.087 15.926 -7.966 1.00 89.31 266 ASN A C 1
ATOM 1906 O O . ASN A 1 266 ? 2.673 16.301 -6.950 1.00 89.31 266 ASN A O 1
ATOM 1910 N N . GLN A 1 267 ? 2.020 14.634 -8.303 1.00 91.12 267 GLN A N 1
ATOM 1911 C CA . GLN A 1 267 ? 2.629 13.571 -7.503 1.00 91.12 267 GLN A CA 1
ATOM 1912 C C . GLN A 1 267 ? 4.156 13.524 -7.659 1.00 91.12 267 GLN A C 1
ATOM 1914 O O . GLN A 1 267 ? 4.814 12.940 -6.810 1.00 91.12 267 GLN A O 1
ATOM 1919 N N . LEU A 1 268 ? 4.746 14.199 -8.655 1.00 91.62 268 LEU A N 1
ATOM 1920 C CA . LEU A 1 268 ? 6.206 14.314 -8.814 1.00 91.62 268 LEU A CA 1
ATOM 1921 C C . LEU A 1 268 ? 6.862 15.291 -7.812 1.00 91.62 268 LEU A C 1
ATOM 1923 O O . LEU A 1 268 ? 8.088 15.407 -7.765 1.00 91.62 268 LEU A O 1
ATOM 1927 N N . GLY A 1 269 ? 6.076 16.024 -7.013 1.00 88.50 269 GLY A N 1
ATOM 1928 C CA . GLY A 1 269 ? 6.590 16.927 -5.978 1.00 88.50 269 GLY A CA 1
ATOM 1929 C C . GLY A 1 269 ? 7.558 17.986 -6.542 1.00 88.50 269 GLY A C 1
ATOM 1930 O O . GLY A 1 269 ? 7.205 18.672 -7.505 1.00 88.50 269 GLY A O 1
ATOM 1931 N N . PRO A 1 270 ? 8.785 18.131 -5.998 1.00 88.12 270 PRO A N 1
ATOM 1932 C CA . PRO A 1 270 ? 9.809 19.028 -6.548 1.00 88.12 270 PRO A CA 1
ATOM 1933 C C . PRO A 1 270 ? 10.172 18.773 -8.022 1.00 88.12 270 PRO A C 1
ATOM 1935 O O . PRO A 1 270 ? 10.586 19.701 -8.707 1.00 88.12 270 PRO A O 1
ATOM 1938 N N . CYS A 1 271 ? 9.977 17.553 -8.537 1.00 89.50 271 CYS A N 1
ATOM 1939 C CA . CYS A 1 271 ? 10.234 17.215 -9.943 1.00 89.50 271 CYS A CA 1
ATOM 1940 C C . CYS A 1 271 ? 9.068 17.574 -10.885 1.00 89.50 271 CYS A C 1
ATOM 1942 O O . CYS A 1 271 ? 9.126 17.279 -12.074 1.00 89.50 271 CYS A O 1
ATOM 1944 N N . SER A 1 272 ? 8.008 18.224 -10.394 1.00 89.94 272 SER A N 1
ATOM 1945 C CA . SER A 1 272 ? 6.832 18.605 -11.196 1.00 89.94 272 SER A CA 1
ATOM 1946 C C . SER A 1 272 ? 7.138 19.537 -12.379 1.00 89.94 272 SER A C 1
ATOM 1948 O O . SER A 1 272 ? 6.365 19.557 -13.333 1.00 89.94 272 SER A O 1
ATOM 1950 N N . GLY A 1 273 ? 8.262 20.263 -12.368 1.00 87.69 273 GLY A N 1
ATOM 1951 C CA . GLY A 1 273 ? 8.735 21.074 -13.501 1.00 87.69 273 GLY A CA 1
ATOM 1952 C C . GLY A 1 273 ? 9.543 20.312 -14.563 1.00 87.69 273 GLY A C 1
ATOM 1953 O O . GLY A 1 273 ? 9.847 20.878 -15.608 1.00 87.69 273 GLY A O 1
ATOM 1954 N N . VAL A 1 274 ? 9.906 19.049 -14.318 1.00 88.94 274 VAL A N 1
ATOM 1955 C CA . VAL A 1 274 ? 10.758 18.257 -15.220 1.00 88.94 274 VAL A CA 1
ATOM 1956 C C . VAL A 1 274 ? 9.984 17.849 -16.479 1.00 88.94 274 VAL A C 1
ATOM 1958 O O . VAL A 1 274 ? 8.796 17.517 -16.412 1.00 88.94 274 VAL A O 1
ATOM 1961 N N . ARG A 1 275 ? 10.666 17.844 -17.633 1.00 87.62 275 ARG A N 1
ATOM 1962 C CA . ARG A 1 275 ? 10.116 17.313 -18.885 1.00 87.62 275 ARG A CA 1
ATOM 1963 C C . ARG A 1 275 ? 10.033 15.789 -18.819 1.00 87.62 275 ARG A C 1
ATOM 1965 O O . ARG A 1 275 ? 11.057 15.104 -18.836 1.00 87.62 275 ARG A O 1
ATOM 1972 N N . VAL A 1 276 ? 8.819 15.260 -18.803 1.00 88.00 276 VAL A N 1
ATOM 1973 C CA . VAL A 1 276 ? 8.551 13.824 -18.878 1.00 88.00 276 VAL A CA 1
ATOM 1974 C C . VAL A 1 276 ? 8.645 13.395 -20.337 1.00 88.00 276 VAL A C 1
ATOM 1976 O O . VAL A 1 276 ? 8.124 14.062 -21.224 1.00 88.00 276 VAL A O 1
ATOM 1979 N N . HIS A 1 277 ? 9.353 12.298 -20.595 1.00 84.94 277 HIS A N 1
ATOM 1980 C CA . HIS A 1 277 ? 9.541 11.753 -21.938 1.00 84.94 277 HIS A CA 1
ATOM 1981 C C . HIS A 1 277 ? 8.739 10.464 -22.117 1.00 84.94 277 HIS A C 1
ATOM 1983 O O . HIS A 1 277 ? 8.075 10.297 -23.136 1.00 84.94 277 HIS A O 1
ATOM 1989 N N . ALA A 1 278 ? 8.729 9.584 -21.118 1.00 84.50 278 ALA A N 1
ATOM 1990 C CA . ALA A 1 278 ? 7.845 8.427 -21.097 1.00 84.50 278 ALA A CA 1
ATOM 1991 C C . ALA A 1 278 ? 7.087 8.315 -19.767 1.00 84.50 278 ALA A C 1
ATOM 1993 O O . ALA A 1 278 ? 7.573 8.792 -18.747 1.00 84.50 278 ALA A O 1
ATOM 1994 N N . CYS A 1 279 ? 5.925 7.667 -19.773 1.00 89.81 279 CYS A N 1
ATOM 1995 C CA . CYS A 1 279 ? 5.165 7.299 -18.579 1.00 89.81 279 CYS A CA 1
ATOM 1996 C C . CYS A 1 279 ? 4.716 5.834 -18.679 1.00 89.81 279 CYS A C 1
ATOM 1998 O O . CYS A 1 279 ? 4.156 5.439 -19.705 1.00 89.81 279 CYS A O 1
ATOM 2000 N N . LEU A 1 280 ? 4.975 5.046 -17.632 1.00 90.75 280 LEU A N 1
ATOM 2001 C CA . LEU A 1 280 ? 4.498 3.671 -17.457 1.00 90.75 280 LEU A CA 1
ATOM 2002 C C . LEU A 1 280 ? 3.653 3.634 -16.176 1.00 90.75 280 LEU A C 1
ATOM 2004 O O . LEU A 1 280 ? 4.186 3.853 -15.091 1.00 90.75 280 LEU A O 1
ATOM 2008 N N . ASP A 1 281 ? 2.348 3.409 -16.283 1.00 91.81 281 ASP A N 1
ATOM 2009 C CA . ASP A 1 281 ? 1.422 3.541 -15.149 1.00 91.81 281 ASP A CA 1
ATOM 2010 C C . ASP A 1 281 ? 0.221 2.593 -15.296 1.00 91.81 281 ASP A C 1
ATOM 2012 O O . ASP A 1 281 ? -0.156 2.210 -16.402 1.00 91.81 281 ASP A O 1
ATOM 2016 N N . HIS A 1 282 ? -0.412 2.227 -14.190 1.00 86.75 282 HIS A N 1
ATOM 2017 C CA . HIS A 1 282 ? -1.672 1.479 -14.179 1.00 86.75 282 HIS A CA 1
ATOM 2018 C C . HIS A 1 282 ? -2.847 2.287 -13.587 1.00 86.75 282 HIS A C 1
ATOM 2020 O O . HIS A 1 282 ? -3.977 1.810 -13.520 1.00 86.75 282 HIS A O 1
ATOM 2026 N N . HIS A 1 283 ? -2.643 3.552 -13.208 1.00 85.38 283 HIS A N 1
ATOM 2027 C CA . HIS A 1 283 ? -3.721 4.400 -12.702 1.00 85.38 283 HIS A CA 1
ATOM 2028 C C . HIS A 1 283 ? -4.596 5.011 -13.814 1.00 85.38 283 HIS A C 1
ATOM 2030 O O . HIS A 1 283 ? -4.139 5.411 -14.886 1.00 85.38 283 HIS A O 1
ATOM 2036 N N . VAL A 1 284 ? -5.890 5.205 -13.524 1.00 75.19 284 VAL A N 1
ATOM 2037 C CA . VAL A 1 284 ? -6.781 6.034 -14.359 1.00 75.19 284 VAL A CA 1
ATOM 2038 C C . VAL A 1 284 ? -6.552 7.516 -14.044 1.00 75.19 284 VAL A C 1
ATOM 2040 O O . VAL A 1 284 ? -7.305 8.121 -13.274 1.00 75.19 284 VAL A O 1
ATOM 2043 N N . SER A 1 285 ? -5.528 8.125 -14.642 1.00 69.50 285 SER A N 1
ATOM 2044 C CA . SER A 1 285 ? -5.318 9.573 -14.540 1.00 69.50 285 SER A CA 1
ATOM 2045 C C . SER A 1 285 ? -6.166 10.361 -15.555 1.00 69.50 285 SER A C 1
ATOM 2047 O O . SER A 1 285 ? -6.576 9.853 -16.603 1.00 69.50 285 SER A O 1
ATOM 2049 N N . ARG A 1 286 ? -6.479 11.620 -15.220 1.00 57.12 286 ARG A N 1
ATOM 2050 C CA . ARG A 1 286 ? -7.077 12.598 -16.154 1.00 57.12 286 ARG A CA 1
ATOM 2051 C C . ARG A 1 286 ? -6.086 13.653 -16.638 1.00 57.12 286 ARG A C 1
ATOM 2053 O O . ARG A 1 286 ? -6.383 14.316 -17.626 1.00 57.12 286 ARG A O 1
ATOM 2060 N N . ASP A 1 287 ? -4.970 13.806 -15.929 1.00 67.31 287 ASP A N 1
ATOM 2061 C CA . ASP A 1 287 ? -4.003 14.881 -16.140 1.00 67.31 287 ASP A CA 1
ATOM 2062 C C . ASP A 1 287 ? -2.939 14.448 -17.164 1.00 67.31 287 ASP A C 1
ATOM 2064 O O . ASP A 1 287 ? -2.710 15.147 -18.146 1.00 67.31 287 ASP A O 1
ATOM 2068 N N . GLY A 1 288 ? -2.341 13.265 -16.966 1.00 70.50 288 GLY A N 1
ATOM 2069 C CA . GLY A 1 288 ? -1.302 12.712 -17.840 1.00 70.50 288 GLY A CA 1
ATOM 2070 C C . GLY A 1 288 ? -0.050 13.591 -17.925 1.00 70.50 288 GLY A C 1
ATOM 2071 O O . GLY A 1 288 ? 0.209 14.429 -17.054 1.00 70.50 288 GLY A O 1
ATOM 2072 N N . PHE A 1 289 ? 0.723 13.405 -18.997 1.00 75.75 289 PHE A N 1
ATOM 2073 C CA . PHE A 1 289 ? 1.892 14.229 -19.310 1.00 75.75 289 PHE A CA 1
ATOM 2074 C C . PHE A 1 289 ? 1.861 14.695 -20.776 1.00 75.75 289 PHE A C 1
ATOM 2076 O O . PHE A 1 289 ? 2.224 13.956 -21.684 1.00 75.75 289 PHE A O 1
ATOM 2083 N N . GLU A 1 290 ? 1.441 15.941 -21.027 1.00 73.56 290 GLU A N 1
ATOM 2084 C CA . GLU A 1 290 ? 1.298 16.525 -22.384 1.00 73.56 290 GLU A CA 1
ATOM 2085 C C . GLU A 1 290 ? 2.609 16.579 -23.208 1.00 73.56 290 GLU A C 1
ATOM 2087 O O . GLU A 1 290 ? 2.603 16.679 -24.447 1.00 73.56 290 GLU A O 1
ATOM 2092 N N . ASP A 1 291 ? 3.731 16.552 -22.491 1.00 73.81 291 ASP A N 1
ATOM 2093 C CA . ASP A 1 291 ? 5.120 16.556 -22.942 1.00 73.81 291 ASP A CA 1
ATOM 2094 C C . ASP A 1 291 ? 5.704 15.154 -23.172 1.00 73.81 291 ASP A C 1
ATOM 2096 O O . ASP A 1 291 ? 6.716 15.040 -23.875 1.00 73.81 291 ASP A O 1
ATOM 2100 N N . ALA A 1 292 ? 5.059 14.104 -22.646 1.00 73.31 292 ALA A N 1
ATOM 2101 C CA . ALA A 1 292 ? 5.487 12.730 -22.852 1.00 73.31 292 ALA A CA 1
ATOM 2102 C C . ALA A 1 292 ? 5.327 12.319 -24.321 1.00 73.31 292 ALA A C 1
ATOM 2104 O O . ALA A 1 292 ? 4.301 12.538 -24.970 1.00 73.31 292 ALA A O 1
ATOM 2105 N N . ILE A 1 293 ? 6.376 11.689 -24.843 1.00 66.69 293 ILE A N 1
ATOM 2106 C CA . ILE A 1 293 ? 6.405 11.098 -26.179 1.00 66.69 293 ILE A CA 1
ATOM 2107 C C . ILE A 1 293 ? 5.860 9.663 -26.182 1.00 66.69 293 ILE A C 1
ATOM 2109 O O . ILE A 1 293 ? 5.368 9.195 -27.207 1.00 66.69 293 ILE A O 1
ATOM 2113 N N . LEU A 1 294 ? 5.907 8.972 -25.039 1.00 71.94 294 LEU A N 1
ATOM 2114 C CA . LEU A 1 294 ? 5.422 7.603 -24.868 1.00 71.94 294 LEU A CA 1
ATOM 2115 C C . LEU A 1 294 ? 4.608 7.481 -23.575 1.00 71.94 294 LEU A C 1
ATOM 2117 O O . LEU A 1 294 ? 5.118 7.756 -22.498 1.00 71.94 294 LEU A O 1
ATOM 2121 N N . GLU A 1 295 ? 3.362 7.024 -23.653 1.00 76.06 295 GLU A N 1
ATOM 2122 C CA . GLU A 1 295 ? 2.543 6.753 -22.466 1.00 76.06 295 GLU A CA 1
ATOM 2123 C C . GLU A 1 295 ? 1.921 5.359 -22.590 1.00 76.06 295 GLU A C 1
ATOM 2125 O O . GLU A 1 295 ? 1.090 5.104 -23.468 1.00 76.06 295 GLU A O 1
ATOM 2130 N N . PHE A 1 296 ? 2.346 4.457 -21.706 1.00 78.38 296 PHE A N 1
ATOM 2131 C CA . PHE A 1 296 ? 1.813 3.110 -21.557 1.00 78.38 296 PHE A CA 1
ATOM 2132 C C . PHE A 1 296 ? 1.002 3.082 -20.269 1.00 78.38 296 PHE A C 1
ATOM 2134 O O . PHE A 1 296 ? 1.567 3.057 -19.179 1.00 78.38 296 PHE A O 1
ATOM 2141 N N . VAL A 1 297 ? -0.322 3.147 -20.419 1.00 83.06 297 VAL A N 1
ATOM 2142 C CA . VAL A 1 297 ? -1.261 3.166 -19.297 1.00 83.06 297 VAL A CA 1
ATOM 2143 C C . VAL A 1 297 ? -2.256 2.025 -19.452 1.00 83.06 297 VAL A C 1
ATOM 2145 O O . VAL A 1 297 ? -3.044 2.038 -20.401 1.00 83.06 297 VAL A O 1
ATOM 2148 N N . ASP A 1 298 ? -2.221 1.060 -18.533 1.00 79.38 298 ASP A N 1
ATOM 2149 C CA . ASP A 1 298 ? -3.147 -0.081 -18.509 1.00 79.38 298 ASP A CA 1
ATOM 2150 C C . ASP A 1 298 ? -3.872 -0.188 -17.155 1.00 79.38 298 ASP A C 1
ATOM 2152 O O . ASP A 1 298 ? -3.351 -0.797 -16.223 1.00 79.38 298 ASP A O 1
ATOM 2156 N N . PRO A 1 299 ? -5.088 0.379 -17.034 1.00 80.00 299 PRO A N 1
ATOM 2157 C CA . PRO A 1 299 ? -5.875 0.324 -15.803 1.00 80.00 299 PRO A CA 1
ATOM 2158 C C . PRO A 1 299 ? -6.394 -1.049 -15.379 1.00 80.00 299 PRO A C 1
ATOM 2160 O O . PRO A 1 299 ? -7.007 -1.152 -14.318 1.00 80.00 299 PRO A O 1
ATOM 2163 N N . ASP A 1 300 ? -6.222 -2.076 -16.212 1.00 82.31 300 ASP A N 1
ATOM 2164 C CA . ASP A 1 300 ? -6.555 -3.454 -15.861 1.00 82.31 300 ASP A CA 1
ATOM 2165 C C . ASP A 1 300 ? -5.320 -4.228 -15.334 1.00 82.31 300 ASP A C 1
ATOM 2167 O O . ASP A 1 300 ? -5.460 -5.371 -14.895 1.00 82.31 300 ASP A O 1
ATOM 2171 N N . ALA A 1 301 ? -4.123 -3.619 -15.335 1.00 83.81 301 ALA A N 1
ATOM 2172 C CA . ALA A 1 301 ? -2.911 -4.210 -14.771 1.00 83.81 301 ALA A CA 1
ATOM 2173 C C . ALA A 1 301 ? -2.929 -4.196 -13.222 1.00 83.81 301 ALA A C 1
ATOM 2175 O O . ALA A 1 301 ? -3.307 -3.192 -12.612 1.00 83.81 301 ALA A O 1
ATOM 2176 N N . PRO A 1 302 ? -2.469 -5.276 -12.557 1.00 90.88 302 PRO A N 1
ATOM 2177 C CA . PRO A 1 302 ? -2.524 -5.421 -11.101 1.00 90.88 302 PRO A CA 1
ATOM 2178 C C . PRO A 1 302 ? -1.487 -4.580 -10.349 1.00 90.88 302 PRO A C 1
ATOM 2180 O O . PRO A 1 302 ? -1.520 -4.573 -9.122 1.00 90.88 302 PRO A O 1
ATOM 2183 N N . SER A 1 303 ? -0.543 -3.979 -11.077 1.00 97.50 303 SER A N 1
ATOM 2184 C CA . SER A 1 303 ? 0.498 -3.076 -10.591 1.00 97.50 303 SER A CA 1
ATOM 2185 C C . SER A 1 303 ? 1.297 -2.501 -11.775 1.00 97.50 303 SER A C 1
ATOM 2187 O O . SER A 1 303 ? 1.372 -3.110 -12.853 1.00 97.50 303 SER A O 1
ATOM 2189 N N . THR A 1 304 ? 1.966 -1.368 -11.583 1.00 98.06 304 THR A N 1
ATOM 2190 C CA . THR A 1 304 ? 2.901 -0.785 -12.554 1.00 98.06 304 THR A CA 1
ATOM 2191 C C . THR A 1 304 ? 4.108 -1.701 -12.795 1.00 98.06 304 THR A C 1
ATOM 2193 O O . THR A 1 304 ? 4.542 -1.871 -13.938 1.00 98.06 304 THR A O 1
ATOM 2196 N N . GLY A 1 305 ? 4.647 -2.362 -11.765 1.00 97.88 305 GLY A N 1
ATOM 2197 C CA . GLY A 1 305 ? 5.760 -3.308 -11.928 1.00 97.88 305 GLY A CA 1
ATOM 2198 C C . GLY A 1 305 ? 5.411 -4.524 -12.799 1.00 97.88 305 GLY A C 1
ATOM 2199 O O . GLY A 1 305 ? 6.269 -5.014 -13.540 1.00 97.88 305 GLY A O 1
ATOM 2200 N N . TRP A 1 306 ? 4.145 -4.963 -12.797 1.00 97.25 306 TRP A N 1
ATOM 2201 C CA . TRP A 1 306 ? 3.644 -5.966 -13.742 1.00 97.25 306 TRP A CA 1
ATOM 2202 C C . TRP A 1 306 ? 3.626 -5.436 -15.173 1.00 97.25 306 TRP A C 1
ATOM 2204 O O . TRP A 1 306 ? 4.159 -6.102 -16.063 1.00 97.25 306 TRP A O 1
ATOM 2214 N N . LEU A 1 307 ? 3.116 -4.220 -15.392 1.00 90.81 307 LEU A N 1
ATOM 2215 C CA . LEU A 1 307 ? 3.091 -3.584 -16.713 1.00 90.81 307 LEU A CA 1
ATOM 2216 C C . LEU A 1 307 ? 4.505 -3.453 -17.301 1.00 90.81 307 LEU A C 1
ATOM 2218 O O . LEU A 1 307 ? 4.745 -3.861 -18.440 1.00 90.81 307 LEU A O 1
ATOM 2222 N N . VAL A 1 308 ? 5.463 -2.968 -16.501 1.00 95.38 308 VAL A N 1
ATOM 2223 C CA . VAL A 1 308 ? 6.888 -2.919 -16.869 1.00 95.38 308 VAL A CA 1
ATOM 2224 C C . VAL A 1 308 ? 7.397 -4.312 -17.242 1.00 95.38 308 VAL A C 1
ATOM 2226 O O . VAL A 1 308 ? 8.033 -4.478 -18.281 1.00 95.38 308 VAL A O 1
ATOM 2229 N N . SER A 1 309 ? 7.105 -5.335 -16.435 1.00 94.19 309 SER A N 1
ATOM 2230 C CA . SER A 1 309 ? 7.570 -6.691 -16.723 1.00 94.19 309 SER A CA 1
ATOM 2231 C C . SER A 1 309 ? 6.994 -7.252 -18.026 1.00 94.19 309 SER A C 1
ATOM 2233 O O . SER A 1 309 ? 7.744 -7.837 -18.808 1.00 94.19 309 SER A O 1
ATOM 2235 N N . LYS A 1 310 ? 5.706 -7.026 -18.320 1.00 88.94 310 LYS A N 1
ATOM 2236 C CA . LYS A 1 310 ? 5.088 -7.465 -19.582 1.00 88.94 310 LYS A CA 1
ATOM 2237 C C . LYS A 1 310 ? 5.708 -6.795 -20.803 1.00 88.94 310 LYS A C 1
ATOM 2239 O O . LYS A 1 310 ? 6.004 -7.504 -21.761 1.00 88.94 310 LYS A O 1
ATOM 2244 N N . ILE A 1 311 ? 5.984 -5.486 -20.745 1.00 85.81 311 ILE A N 1
ATOM 2245 C CA . ILE A 1 311 ? 6.669 -4.750 -21.825 1.00 85.81 311 ILE A CA 1
ATOM 2246 C C . ILE A 1 311 ? 7.999 -5.423 -22.197 1.00 85.81 311 ILE A C 1
ATOM 2248 O O . ILE A 1 311 ? 8.315 -5.546 -23.375 1.00 85.81 311 ILE A O 1
ATOM 2252 N N . PHE A 1 312 ? 8.766 -5.908 -21.217 1.00 88.19 312 PHE A N 1
ATOM 2253 C CA . PHE A 1 312 ? 10.082 -6.514 -21.455 1.00 88.19 312 PHE A CA 1
ATOM 2254 C C . PHE A 1 312 ? 10.087 -8.052 -21.570 1.00 88.19 312 PHE A C 1
ATOM 2256 O O . PHE A 1 312 ? 11.166 -8.646 -21.652 1.00 88.19 312 PHE A O 1
ATOM 2263 N N . GLY A 1 313 ? 8.916 -8.698 -21.641 1.00 85.31 313 GLY A N 1
ATOM 2264 C CA . GLY A 1 313 ? 8.786 -10.149 -21.853 1.00 85.31 313 GLY A CA 1
ATOM 2265 C C . GLY A 1 313 ? 8.855 -11.015 -20.586 1.00 85.31 313 GLY A C 1
ATOM 2266 O O . GLY A 1 313 ? 9.030 -12.231 -20.680 1.00 85.31 313 GLY A O 1
ATOM 2267 N N . GLY A 1 314 ? 8.692 -10.414 -19.407 1.00 91.12 314 GLY A N 1
ATOM 2268 C CA . GLY A 1 314 ? 8.712 -11.080 -18.104 1.00 91.12 314 GLY A CA 1
ATOM 2269 C C . GLY A 1 314 ? 10.076 -11.038 -17.395 1.00 91.12 314 GLY A C 1
ATOM 2270 O O . GLY A 1 314 ? 11.078 -10.609 -17.970 1.00 91.12 314 GLY A O 1
ATOM 2271 N N . PRO A 1 315 ? 10.142 -11.486 -16.127 1.00 96.06 315 PRO A N 1
ATOM 2272 C CA . PRO A 1 315 ? 11.392 -11.541 -15.377 1.00 96.06 315 PRO A CA 1
ATOM 2273 C C . PRO A 1 315 ? 12.337 -12.606 -15.952 1.00 96.06 315 PRO A C 1
ATOM 2275 O O . PRO A 1 315 ? 11.909 -13.691 -16.364 1.00 96.06 315 PRO A O 1
ATOM 2278 N N . ARG A 1 316 ? 13.634 -12.297 -15.954 1.00 96.12 316 ARG A N 1
ATOM 2279 C CA . ARG A 1 316 ? 14.715 -13.139 -16.493 1.00 96.12 316 ARG A CA 1
ATOM 2280 C C . ARG A 1 316 ? 15.355 -14.016 -15.420 1.00 96.12 316 ARG A C 1
ATOM 2282 O O . ARG A 1 316 ? 15.831 -15.106 -15.727 1.00 96.12 316 ARG A O 1
ATOM 2289 N N . ASP A 1 317 ? 15.340 -13.558 -14.171 1.00 97.75 317 ASP A N 1
ATOM 2290 C CA . ASP A 1 317 ? 15.921 -14.240 -13.016 1.00 97.75 317 ASP A CA 1
ATOM 2291 C C . ASP A 1 317 ? 15.021 -14.166 -11.765 1.00 97.75 317 ASP A C 1
ATOM 2293 O O . ASP A 1 317 ? 13.932 -13.586 -11.772 1.00 97.75 317 ASP A O 1
ATOM 2297 N N . ARG A 1 318 ? 15.480 -14.795 -10.673 1.00 98.00 318 ARG A N 1
ATOM 2298 C CA . ARG A 1 318 ? 14.751 -14.856 -9.397 1.00 98.00 318 ARG A CA 1
ATOM 2299 C C . ARG A 1 318 ? 14.635 -13.496 -8.701 1.00 98.00 318 ARG A C 1
ATOM 2301 O O . ARG A 1 318 ? 13.675 -13.298 -7.965 1.00 98.00 318 ARG A O 1
ATOM 2308 N N . GLU A 1 319 ? 15.583 -12.580 -8.880 1.00 98.06 319 GLU A N 1
ATOM 2309 C CA . GLU A 1 319 ? 15.502 -11.251 -8.265 1.00 98.06 319 GLU A CA 1
ATOM 2310 C C . GLU A 1 319 ? 14.461 -10.383 -8.972 1.00 98.06 319 GLU A C 1
ATOM 2312 O O . GLU A 1 319 ? 13.634 -9.766 -8.307 1.00 98.06 319 GLU A O 1
ATOM 2317 N N . GLU A 1 320 ? 14.437 -10.397 -10.307 1.00 98.50 320 GLU A N 1
ATOM 2318 C CA . GLU A 1 320 ? 13.399 -9.728 -11.099 1.00 98.50 320 GLU A CA 1
ATOM 2319 C C . GLU A 1 320 ? 12.013 -10.312 -10.811 1.00 98.50 320 GLU A C 1
ATOM 2321 O O . GLU A 1 320 ? 11.053 -9.568 -10.618 1.00 98.50 320 GLU A O 1
ATOM 2326 N N . ALA A 1 321 ? 11.897 -11.638 -10.695 1.00 98.56 321 ALA A N 1
ATOM 2327 C CA . ALA A 1 321 ? 10.640 -12.268 -10.304 1.00 98.56 321 ALA A CA 1
ATOM 2328 C C . ALA A 1 321 ? 10.210 -11.875 -8.879 1.00 98.56 321 ALA A C 1
ATOM 2330 O O . ALA A 1 321 ? 9.024 -11.676 -8.630 1.00 98.56 321 ALA A O 1
ATOM 2331 N N . LEU A 1 322 ? 11.153 -11.714 -7.945 1.00 98.56 322 LEU A N 1
ATOM 2332 C CA . LEU A 1 322 ? 10.862 -11.299 -6.572 1.00 98.56 322 LEU A CA 1
ATOM 2333 C C . LEU A 1 322 ? 10.464 -9.813 -6.477 1.00 98.56 322 LEU A C 1
ATOM 2335 O O . LEU A 1 322 ? 9.572 -9.486 -5.696 1.00 98.56 322 LEU A O 1
ATOM 2339 N N . LEU A 1 323 ? 11.060 -8.935 -7.293 1.00 98.50 323 LEU A N 1
ATOM 2340 C CA . LEU A 1 323 ? 10.633 -7.537 -7.465 1.00 98.50 323 LEU A CA 1
ATOM 2341 C C . LEU A 1 323 ? 9.213 -7.451 -8.042 1.00 98.50 323 LEU A C 1
ATOM 2343 O O . LEU A 1 323 ? 8.365 -6.755 -7.487 1.00 98.50 323 LEU A O 1
ATOM 2347 N N . LEU A 1 324 ? 8.936 -8.201 -9.112 1.00 98.69 324 LEU A N 1
ATOM 2348 C CA . LEU A 1 324 ? 7.613 -8.275 -9.736 1.00 98.69 324 LEU A CA 1
ATOM 2349 C C . LEU A 1 324 ? 6.546 -8.772 -8.751 1.00 98.69 324 LEU A C 1
ATOM 2351 O O . LEU A 1 324 ? 5.491 -8.158 -8.611 1.00 98.69 324 LEU A O 1
ATOM 2355 N N . LEU A 1 325 ? 6.831 -9.856 -8.027 1.00 98.75 325 LEU A N 1
ATOM 2356 C CA . LEU A 1 325 ? 5.917 -10.379 -7.014 1.00 98.75 325 LEU A CA 1
ATOM 2357 C C . LEU A 1 325 ? 5.693 -9.373 -5.878 1.00 98.75 325 LEU A C 1
ATOM 2359 O O . LEU A 1 325 ? 4.571 -9.261 -5.397 1.00 98.75 325 LEU A O 1
ATOM 2363 N N . ALA A 1 326 ? 6.721 -8.624 -5.465 1.00 98.38 326 ALA A N 1
ATOM 2364 C CA . ALA A 1 326 ? 6.590 -7.584 -4.447 1.00 98.38 326 ALA A CA 1
ATOM 2365 C C . ALA A 1 326 ? 5.657 -6.447 -4.896 1.00 98.38 326 ALA A C 1
ATOM 2367 O O . ALA A 1 326 ? 4.760 -6.076 -4.141 1.00 98.38 326 ALA A O 1
ATOM 2368 N N . SER A 1 327 ? 5.822 -5.969 -6.131 1.00 98.38 327 SER A N 1
ATOM 2369 C CA . SER A 1 327 ? 4.929 -5.006 -6.788 1.00 98.38 327 SER A CA 1
ATOM 2370 C C . SER A 1 327 ? 3.465 -5.481 -6.758 1.00 98.38 327 SER A C 1
ATOM 2372 O O . SER A 1 327 ? 2.629 -4.857 -6.104 1.00 98.38 327 SER A O 1
ATOM 2374 N N . ILE A 1 328 ? 3.171 -6.653 -7.339 1.00 98.25 328 ILE A N 1
ATOM 2375 C CA . ILE A 1 328 ? 1.805 -7.209 -7.410 1.00 98.25 328 ILE A CA 1
ATOM 2376 C C . ILE A 1 328 ? 1.207 -7.419 -6.010 1.00 98.25 328 ILE A C 1
ATOM 2378 O O . ILE A 1 328 ? 0.055 -7.068 -5.753 1.00 98.25 328 ILE A O 1
ATOM 2382 N N . VAL A 1 329 ? 1.956 -8.031 -5.086 1.00 97.94 329 VAL A N 1
ATOM 2383 C CA . VAL A 1 329 ? 1.448 -8.402 -3.753 1.00 97.94 329 VAL A CA 1
ATOM 2384 C C . VAL A 1 329 ? 1.210 -7.179 -2.873 1.00 97.94 329 VAL A C 1
ATOM 2386 O O . VAL A 1 329 ? 0.301 -7.214 -2.039 1.00 97.94 329 VAL A O 1
ATOM 2389 N N . TYR A 1 330 ? 1.992 -6.111 -3.032 1.00 97.06 330 TYR A N 1
ATOM 2390 C CA . TYR A 1 330 ? 1.740 -4.867 -2.318 1.00 97.06 330 TYR A CA 1
ATOM 2391 C C . TYR A 1 330 ? 0.452 -4.205 -2.814 1.00 97.06 330 TYR A C 1
ATOM 2393 O O . TYR A 1 330 ? -0.452 -3.982 -2.003 1.00 97.06 330 TYR A O 1
ATOM 2401 N N . ASP A 1 331 ? 0.341 -3.967 -4.122 1.00 96.00 331 ASP A N 1
ATOM 2402 C CA . ASP A 1 331 ? -0.708 -3.099 -4.659 1.00 96.00 331 ASP A CA 1
ATOM 2403 C C . ASP A 1 331 ? -2.098 -3.764 -4.683 1.00 96.00 331 ASP A C 1
ATOM 2405 O O . ASP A 1 331 ? -3.095 -3.199 -4.225 1.00 96.00 331 ASP A O 1
ATOM 2409 N N . THR A 1 332 ? -2.155 -5.073 -4.959 1.00 94.94 332 THR A N 1
ATOM 2410 C CA . THR A 1 332 ? -3.369 -5.898 -4.749 1.00 94.94 332 THR A CA 1
ATOM 2411 C C . THR A 1 332 ? -3.755 -6.092 -3.268 1.00 94.94 332 THR A C 1
ATOM 2413 O O . THR A 1 332 ? -4.638 -6.896 -2.938 1.00 94.94 332 THR A O 1
ATOM 2416 N N . ALA A 1 333 ? -3.086 -5.381 -2.353 1.00 92.62 333 ALA A N 1
ATOM 2417 C CA . ALA A 1 333 ? -3.248 -5.418 -0.909 1.00 92.62 333 ALA A CA 1
ATOM 2418 C C . ALA A 1 333 ? -3.166 -6.849 -0.355 1.00 92.62 333 ALA A C 1
ATOM 2420 O O . ALA A 1 333 ? -4.143 -7.381 0.177 1.00 92.62 333 ALA A O 1
ATOM 2421 N N . SER A 1 334 ? -1.993 -7.475 -0.450 1.00 94.50 334 SER A N 1
ATOM 2422 C CA . SER A 1 334 ? -1.762 -8.876 -0.065 1.00 94.50 334 SER A CA 1
ATOM 2423 C C . SER A 1 334 ? -2.683 -9.855 -0.817 1.00 94.50 334 SER A C 1
ATOM 2425 O O . SER A 1 334 ? -3.231 -10.772 -0.204 1.00 94.50 334 SER A O 1
ATOM 2427 N N . LEU A 1 335 ? -2.909 -9.629 -2.118 1.00 95.44 335 LEU A N 1
ATOM 2428 C CA . LEU A 1 335 ? -3.845 -10.377 -2.976 1.00 95.44 335 LEU A CA 1
ATOM 2429 C C . LEU A 1 335 ? -5.332 -10.308 -2.560 1.00 95.44 335 LEU A C 1
ATOM 2431 O O . LEU A 1 335 ? -6.162 -10.995 -3.151 1.00 95.44 335 LEU A O 1
ATOM 2435 N N . ARG A 1 336 ? -5.723 -9.466 -1.588 1.00 92.19 336 ARG A N 1
ATOM 2436 C CA . ARG A 1 336 ? -7.137 -9.314 -1.169 1.00 92.19 336 ARG A CA 1
ATOM 2437 C C . ARG A 1 336 ? -8.022 -8.672 -2.239 1.00 92.19 336 ARG A C 1
ATOM 2439 O O . ARG A 1 336 ? -9.246 -8.775 -2.149 1.00 92.19 336 ARG A O 1
ATOM 2446 N N . HIS A 1 337 ? -7.416 -7.983 -3.201 1.00 89.62 337 HIS A N 1
ATOM 2447 C CA . HIS A 1 337 ? -8.089 -7.330 -4.324 1.00 89.62 337 HIS A CA 1
ATOM 2448 C C . HIS A 1 337 ? -7.628 -7.882 -5.683 1.00 89.62 337 HIS A C 1
ATOM 2450 O O . HIS A 1 337 ? -7.952 -7.307 -6.714 1.00 89.62 337 HIS A O 1
ATOM 2456 N N . ALA A 1 338 ? -6.884 -8.995 -5.688 1.00 90.88 338 ALA A N 1
ATOM 2457 C CA . ALA A 1 338 ? -6.407 -9.634 -6.907 1.00 90.88 338 ALA A CA 1
ATOM 2458 C C . ALA A 1 338 ? -7.529 -10.405 -7.622 1.00 90.88 338 ALA A C 1
ATOM 2460 O O . ALA A 1 338 ? -8.261 -11.182 -7.003 1.00 90.88 338 ALA A O 1
ATOM 2461 N N . ASP A 1 339 ? -7.606 -10.250 -8.942 1.00 87.44 339 ASP A N 1
ATOM 2462 C CA . ASP A 1 339 ? -8.434 -11.104 -9.790 1.00 87.44 339 ASP A CA 1
ATOM 2463 C C . ASP A 1 339 ? -7.906 -12.556 -9.825 1.00 87.44 339 ASP A C 1
ATOM 2465 O O . ASP A 1 339 ? -6.706 -12.797 -9.642 1.00 87.44 339 ASP A O 1
ATOM 2469 N N . PRO A 1 340 ? -8.753 -13.555 -10.155 1.00 93.00 340 PRO A N 1
ATOM 2470 C CA . PRO A 1 340 ? -8.342 -14.962 -10.212 1.00 93.00 340 PRO A CA 1
ATOM 2471 C C . PRO A 1 340 ? -7.179 -15.259 -11.173 1.00 93.00 340 PRO A C 1
ATOM 2473 O O . PRO A 1 340 ? -6.461 -16.241 -10.982 1.00 93.00 340 PRO A O 1
ATOM 2476 N N . TRP A 1 341 ? -6.998 -14.443 -12.215 1.00 93.81 341 TRP A N 1
ATOM 2477 C CA . TRP A 1 341 ? -5.895 -14.588 -13.167 1.00 93.81 341 TRP A CA 1
ATOM 2478 C C . TRP A 1 341 ? -4.566 -14.080 -12.585 1.00 93.81 341 TRP A C 1
ATOM 2480 O O . TRP A 1 341 ? -3.548 -14.746 -12.751 1.00 93.81 341 TRP A O 1
ATOM 2490 N N . VAL A 1 342 ? -4.590 -12.989 -11.808 1.00 93.62 342 VAL A N 1
ATOM 2491 C CA . VAL A 1 342 ? -3.418 -12.440 -11.103 1.00 93.62 342 VAL A CA 1
ATOM 2492 C C . VAL A 1 342 ? -2.896 -13.449 -10.082 1.00 93.62 342 VAL A C 1
ATOM 2494 O O . VAL A 1 342 ? -1.698 -13.706 -10.011 1.00 93.62 342 VAL A O 1
ATOM 2497 N N . VAL A 1 343 ? -3.800 -14.088 -9.329 1.00 96.38 343 VAL A N 1
ATOM 2498 C CA . VAL A 1 343 ? -3.439 -15.143 -8.364 1.00 96.38 343 VAL A CA 1
ATOM 2499 C C . VAL A 1 343 ? -2.783 -16.342 -9.060 1.00 96.38 343 VAL A C 1
ATOM 2501 O O . VAL A 1 343 ? -1.842 -16.922 -8.517 1.00 96.38 343 VAL A O 1
ATOM 2504 N N . ARG A 1 344 ? -3.236 -16.700 -10.271 1.00 97.56 344 ARG A N 1
ATOM 2505 C CA . ARG A 1 344 ? -2.606 -17.757 -11.076 1.00 97.56 344 ARG A CA 1
ATOM 2506 C C . ARG A 1 344 ? -1.201 -17.359 -11.521 1.00 97.56 344 ARG A C 1
ATOM 2508 O O . ARG A 1 344 ? -0.276 -18.128 -11.288 1.00 97.56 344 ARG A O 1
ATOM 2515 N N . GLU A 1 345 ? -1.032 -16.166 -12.091 1.00 95.44 345 GLU A N 1
ATOM 2516 C CA . GLU A 1 345 ? 0.280 -15.686 -12.543 1.00 95.44 345 GLU A CA 1
ATOM 2517 C C . GLU A 1 345 ? 1.287 -15.586 -11.384 1.00 95.44 345 GLU A C 1
ATOM 2519 O O . GLU A 1 345 ? 2.437 -15.996 -11.524 1.00 95.44 345 GLU A O 1
ATOM 2524 N N . VAL A 1 346 ? 0.853 -15.127 -10.205 1.00 98.06 346 VAL A N 1
ATOM 2525 C CA . VAL A 1 346 ? 1.676 -15.141 -8.983 1.00 98.06 346 VAL A CA 1
ATOM 2526 C C . VAL A 1 346 ? 2.131 -16.563 -8.633 1.00 98.06 346 VAL A C 1
ATOM 2528 O O . VAL A 1 346 ? 3.304 -16.762 -8.317 1.00 98.06 346 VAL A O 1
ATOM 2531 N N . GLY A 1 347 ? 1.244 -17.557 -8.741 1.00 98.12 347 GLY A N 1
ATOM 2532 C CA . GLY A 1 347 ? 1.586 -18.971 -8.554 1.00 98.12 347 GLY A CA 1
ATOM 2533 C C . GLY A 1 347 ? 2.601 -19.489 -9.579 1.00 98.12 347 GLY A C 1
ATOM 2534 O O . GLY A 1 347 ? 3.603 -20.089 -9.195 1.00 98.12 347 GLY A O 1
ATOM 2535 N N . GLU A 1 348 ? 2.389 -19.198 -10.865 1.00 97.94 348 GLU A N 1
ATOM 2536 C CA . GLU A 1 348 ? 3.287 -19.584 -11.965 1.00 97.94 348 GLU A CA 1
ATOM 2537 C C . GLU A 1 348 ? 4.689 -18.962 -11.807 1.00 97.94 348 GLU A C 1
ATOM 2539 O O . GLU A 1 348 ? 5.701 -19.640 -11.998 1.00 97.94 348 GLU A O 1
ATOM 2544 N N . LEU A 1 349 ? 4.774 -17.692 -11.394 1.00 98.06 349 LEU A N 1
ATOM 2545 C CA . LEU A 1 349 ? 6.037 -17.013 -11.079 1.00 98.06 349 LEU A CA 1
ATOM 2546 C C . LEU A 1 349 ? 6.736 -17.631 -9.859 1.00 98.06 349 LEU A C 1
ATOM 2548 O O . LEU A 1 349 ? 7.948 -17.859 -9.889 1.00 98.06 349 LEU A O 1
ATOM 2552 N N . MET A 1 350 ? 5.986 -17.924 -8.794 1.00 98.44 350 MET A N 1
ATOM 2553 C CA . MET A 1 350 ? 6.514 -18.567 -7.588 1.00 98.44 350 MET A CA 1
ATOM 2554 C C . MET A 1 350 ? 7.097 -19.954 -7.878 1.00 98.44 350 MET A C 1
ATOM 2556 O O . MET A 1 350 ? 8.194 -20.259 -7.405 1.00 98.44 350 MET A O 1
ATOM 2560 N N . GLU A 1 351 ? 6.402 -20.768 -8.675 1.00 98.50 351 GLU A N 1
ATOM 2561 C CA . GLU A 1 351 ? 6.864 -22.090 -9.103 1.00 98.50 351 GLU A CA 1
ATOM 2562 C C . GLU A 1 351 ? 8.103 -21.978 -10.003 1.00 98.50 351 GLU A C 1
ATOM 2564 O O . GLU A 1 351 ? 9.156 -22.534 -9.678 1.00 98.50 351 GLU A O 1
ATOM 2569 N N . LYS A 1 352 ? 8.025 -21.183 -11.080 1.00 98.31 352 LYS A N 1
ATOM 2570 C CA . LYS A 1 352 ? 9.099 -21.020 -12.076 1.00 98.31 352 LYS A CA 1
ATOM 2571 C C . LYS A 1 352 ? 10.424 -20.545 -11.472 1.00 98.31 352 LYS A C 1
ATOM 2573 O O . LYS A 1 352 ? 11.484 -20.987 -11.914 1.00 98.31 352 LYS A O 1
ATOM 2578 N N . PHE A 1 353 ? 10.383 -19.645 -10.487 1.00 98.19 353 PHE A N 1
ATOM 2579 C CA . PHE A 1 353 ? 11.582 -19.041 -9.889 1.00 98.19 353 PHE A CA 1
ATOM 2580 C C . PHE A 1 353 ? 11.915 -19.557 -8.481 1.00 98.19 353 PHE A C 1
ATOM 2582 O O . PHE A 1 353 ? 12.859 -19.063 -7.856 1.00 98.19 353 PHE A O 1
ATOM 2589 N N . ASN A 1 354 ? 11.178 -20.555 -7.979 1.00 98.00 354 ASN A N 1
ATOM 2590 C CA . ASN A 1 354 ? 11.309 -21.088 -6.621 1.00 98.00 354 ASN A CA 1
ATOM 2591 C C . ASN A 1 354 ? 11.306 -19.966 -5.557 1.00 98.00 354 ASN A C 1
ATOM 2593 O O . ASN A 1 354 ? 12.273 -19.737 -4.812 1.00 98.00 354 ASN A O 1
ATOM 2597 N N . ILE A 1 355 ? 10.212 -19.205 -5.539 1.00 98.31 355 ILE A N 1
ATOM 2598 C CA . ILE A 1 355 ? 9.955 -18.114 -4.595 1.00 98.31 355 ILE A CA 1
ATOM 2599 C C . ILE A 1 355 ? 8.795 -18.522 -3.694 1.00 98.31 355 ILE A C 1
ATOM 2601 O O . ILE A 1 355 ? 7.729 -18.904 -4.166 1.00 98.31 355 ILE A O 1
ATOM 2605 N N . GLN A 1 356 ? 8.990 -18.421 -2.382 1.00 97.81 356 GLN A N 1
ATOM 2606 C CA . GLN A 1 356 ? 7.905 -18.605 -1.424 1.00 97.81 356 GLN A CA 1
ATOM 2607 C C . GLN A 1 356 ? 7.203 -17.264 -1.203 1.00 97.81 356 GLN A C 1
ATOM 2609 O O . GLN A 1 356 ? 7.869 -16.242 -1.055 1.00 97.81 356 GLN A O 1
ATOM 2614 N N . LEU A 1 357 ? 5.870 -17.245 -1.099 1.00 96.12 357 LEU A N 1
ATOM 2615 C CA . LEU A 1 357 ? 5.116 -15.998 -0.884 1.00 96.12 357 LEU A CA 1
ATOM 2616 C C . LEU A 1 357 ? 5.545 -15.262 0.405 1.00 96.12 357 LEU A C 1
ATOM 2618 O O . LEU A 1 357 ? 5.507 -14.037 0.477 1.00 96.12 357 LEU A O 1
ATOM 2622 N N . LEU A 1 358 ? 6.043 -16.000 1.404 1.00 95.06 358 LEU A N 1
ATOM 2623 C CA . LEU A 1 358 ? 6.639 -15.436 2.618 1.00 95.06 358 LEU A CA 1
ATOM 2624 C C . LEU A 1 358 ? 7.905 -14.600 2.345 1.00 95.06 358 LEU A C 1
ATOM 2626 O O . LEU A 1 358 ? 8.148 -13.632 3.064 1.00 95.06 358 LEU A O 1
ATOM 2630 N N . ASP A 1 359 ? 8.702 -14.937 1.326 1.00 95.25 359 ASP A N 1
ATOM 2631 C CA . ASP A 1 359 ? 9.849 -14.116 0.914 1.00 95.25 359 ASP A CA 1
ATOM 2632 C C . ASP A 1 359 ? 9.371 -12.763 0.374 1.00 95.25 359 ASP A C 1
ATOM 2634 O O . ASP A 1 359 ? 9.970 -11.738 0.688 1.00 95.25 359 ASP A O 1
ATOM 2638 N N . VAL A 1 360 ? 8.249 -12.750 -0.354 1.00 97.12 360 VAL A N 1
ATOM 2639 C CA . VAL A 1 360 ? 7.609 -11.529 -0.864 1.00 97.12 360 VAL A CA 1
ATOM 2640 C C . VAL A 1 360 ? 7.078 -10.673 0.290 1.00 97.12 360 VAL A C 1
ATOM 2642 O O . VAL A 1 360 ? 7.418 -9.495 0.396 1.00 97.12 360 VAL A O 1
ATOM 2645 N N . PHE A 1 361 ? 6.314 -11.263 1.220 1.00 94.69 361 PHE A N 1
ATOM 2646 C CA . PHE A 1 361 ? 5.778 -10.538 2.380 1.00 94.69 361 PHE A CA 1
ATOM 2647 C C . PHE A 1 361 ? 6.877 -9.912 3.252 1.00 94.69 361 PHE A C 1
ATOM 2649 O O . PHE A 1 361 ? 6.726 -8.783 3.714 1.00 94.69 361 PHE A O 1
ATOM 2656 N N . ARG A 1 362 ? 8.031 -10.575 3.409 1.00 92.81 362 ARG A N 1
ATOM 2657 C CA . ARG A 1 362 ? 9.195 -10.011 4.123 1.00 92.81 362 ARG A CA 1
ATOM 2658 C C . ARG A 1 362 ? 9.742 -8.720 3.502 1.00 92.81 362 ARG A C 1
ATOM 2660 O O . ARG A 1 362 ? 10.405 -7.967 4.215 1.00 92.81 362 ARG A O 1
ATOM 2667 N N . LEU A 1 363 ? 9.486 -8.461 2.218 1.00 94.06 363 LEU A N 1
ATOM 2668 C CA . LEU A 1 363 ? 9.921 -7.250 1.516 1.00 94.06 363 LEU A CA 1
ATOM 2669 C C . LEU A 1 363 ? 8.904 -6.109 1.595 1.00 94.06 363 LEU A C 1
ATOM 2671 O O . LEU A 1 363 ? 9.325 -4.957 1.677 1.00 94.06 363 LEU A O 1
ATOM 2675 N N . VAL A 1 364 ? 7.602 -6.415 1.570 1.00 91.94 364 VAL A N 1
ATOM 2676 C CA . VAL A 1 364 ? 6.537 -5.403 1.405 1.00 91.94 364 VAL A CA 1
ATOM 2677 C C . VAL A 1 364 ? 5.686 -5.155 2.647 1.00 91.94 364 VAL A C 1
ATOM 2679 O O . VAL A 1 364 ? 5.081 -4.090 2.770 1.00 91.94 364 VAL A O 1
ATOM 2682 N N . GLU A 1 365 ? 5.635 -6.093 3.597 1.00 84.94 365 GLU A N 1
ATOM 2683 C CA . GLU A 1 365 ? 4.878 -5.890 4.830 1.00 84.94 365 GLU A CA 1
ATOM 2684 C C . GLU A 1 365 ? 5.647 -4.999 5.814 1.00 84.94 365 GLU A C 1
ATOM 2686 O O . GLU A 1 365 ? 6.786 -5.275 6.216 1.00 84.94 365 GLU A O 1
ATOM 2691 N N . GLU A 1 366 ? 4.993 -3.916 6.244 1.00 79.06 366 GLU A N 1
ATOM 2692 C CA . GLU A 1 366 ? 5.507 -3.041 7.291 1.00 79.06 366 GLU A CA 1
ATOM 2693 C C . GLU A 1 366 ? 5.391 -3.744 8.650 1.00 79.06 366 GLU A C 1
ATOM 2695 O O . GLU A 1 366 ? 4.297 -3.928 9.189 1.00 79.06 366 GLU A O 1
ATOM 2700 N N . GLU A 1 367 ? 6.524 -4.088 9.263 1.00 73.50 367 GLU A N 1
ATOM 2701 C CA . GLU A 1 367 ? 6.496 -4.488 10.666 1.00 73.50 367 GLU A CA 1
ATOM 2702 C C . GLU A 1 367 ? 6.024 -3.335 11.552 1.00 73.50 367 GLU A C 1
ATOM 2704 O O . GLU A 1 367 ? 6.501 -2.200 11.449 1.00 73.50 367 GLU A O 1
ATOM 2709 N N . LEU A 1 368 ? 5.150 -3.658 12.507 1.00 78.56 368 LEU A N 1
ATOM 2710 C CA . LEU A 1 368 ? 4.775 -2.722 13.555 1.00 78.56 368 LEU A CA 1
ATOM 2711 C C . LEU A 1 368 ? 6.036 -2.250 14.291 1.00 78.56 368 LEU A C 1
ATOM 2713 O O . LEU A 1 368 ? 6.770 -3.051 14.882 1.00 78.56 368 LEU A O 1
ATOM 2717 N N . ASP A 1 369 ? 6.277 -0.940 14.276 1.00 84.88 369 ASP A N 1
ATOM 2718 C CA . ASP A 1 369 ? 7.313 -0.347 15.112 1.00 84.88 369 ASP A CA 1
ATOM 2719 C C . ASP A 1 369 ? 6.992 -0.544 16.601 1.00 84.88 369 ASP A C 1
ATOM 2721 O O . ASP A 1 369 ? 5.864 -0.856 16.996 1.00 84.88 369 ASP A O 1
ATOM 2725 N N . PHE A 1 370 ? 8.008 -0.388 17.449 1.00 87.12 370 PHE A N 1
ATOM 2726 C CA . PHE A 1 370 ? 7.874 -0.642 18.881 1.00 87.12 370 PHE A CA 1
ATOM 2727 C C . PHE A 1 370 ? 6.768 0.207 19.531 1.00 87.12 370 PHE A C 1
ATOM 2729 O O . PHE A 1 370 ? 6.046 -0.288 20.394 1.00 87.12 370 PHE A O 1
ATOM 2736 N N . ALA A 1 371 ? 6.569 1.452 19.082 1.00 87.19 371 ALA A N 1
ATOM 2737 C CA . ALA A 1 371 ? 5.514 2.314 19.605 1.00 87.19 371 ALA A CA 1
ATOM 2738 C C . ALA A 1 371 ? 4.117 1.785 19.242 1.00 87.19 371 ALA A C 1
ATOM 2740 O O . ALA A 1 371 ? 3.261 1.696 20.125 1.00 87.19 371 ALA A O 1
ATOM 2741 N N . ARG A 1 372 ? 3.888 1.367 17.988 1.00 89.88 372 ARG A N 1
ATOM 2742 C CA . ARG A 1 372 ? 2.638 0.712 17.560 1.00 89.88 372 ARG A CA 1
ATOM 2743 C C . ARG A 1 372 ? 2.412 -0.613 18.295 1.00 89.88 372 ARG A C 1
ATOM 2745 O O . ARG A 1 372 ? 1.325 -0.800 18.837 1.00 89.88 372 ARG A O 1
ATOM 2752 N N . LYS A 1 373 ? 3.439 -1.473 18.410 1.00 91.94 373 LYS A N 1
ATOM 2753 C CA . LYS A 1 373 ? 3.397 -2.732 19.189 1.00 91.94 373 LYS A CA 1
ATOM 2754 C C . LYS A 1 373 ? 2.944 -2.465 20.633 1.00 91.94 373 LYS A C 1
ATOM 2756 O O . LYS A 1 373 ? 1.940 -3.018 21.073 1.00 91.94 373 LYS A O 1
ATOM 2761 N N . ILE A 1 374 ? 3.605 -1.550 21.348 1.00 93.06 374 ILE A N 1
ATOM 2762 C CA . ILE A 1 374 ? 3.240 -1.177 22.727 1.00 93.06 374 ILE A CA 1
ATOM 2763 C C . ILE A 1 374 ? 1.845 -0.542 22.813 1.00 93.06 374 ILE A C 1
ATOM 2765 O O . ILE A 1 374 ? 1.130 -0.793 23.782 1.00 93.06 374 ILE A O 1
ATOM 2769 N N . SER A 1 375 ? 1.432 0.249 21.821 1.00 93.31 375 SER A N 1
ATOM 2770 C CA . SER A 1 375 ? 0.099 0.869 21.804 1.00 93.31 375 SER A CA 1
ATOM 2771 C C . SER A 1 375 ? -1.007 -0.180 21.692 1.00 93.31 375 SER A C 1
ATOM 2773 O O . SER A 1 375 ? -1.974 -0.103 22.441 1.00 93.31 375 SER A O 1
ATOM 2775 N N . VAL A 1 376 ? -0.845 -1.201 20.840 1.00 94.44 376 VAL A N 1
ATOM 2776 C CA . VAL A 1 376 ? -1.792 -2.330 20.748 1.00 94.44 376 VAL A CA 1
ATOM 2777 C C . VAL A 1 376 ? -1.785 -3.160 22.034 1.00 94.44 376 VAL A C 1
ATOM 2779 O O . VAL A 1 376 ? -2.849 -3.432 22.580 1.00 94.44 376 VAL A O 1
ATOM 2782 N N . MET A 1 377 ? -0.616 -3.500 22.587 1.00 96.25 377 MET A N 1
ATOM 2783 C CA . MET A 1 377 ? -0.559 -4.268 23.840 1.00 96.25 377 MET A CA 1
ATOM 2784 C C . MET A 1 377 ? -1.221 -3.522 25.011 1.00 96.25 377 MET A C 1
ATOM 2786 O O . MET A 1 377 ? -1.978 -4.125 25.769 1.00 96.25 377 MET A O 1
ATOM 2790 N N . LYS A 1 378 ? -1.017 -2.203 25.129 1.00 95.50 378 LYS A N 1
ATOM 2791 C CA . LYS A 1 378 ? -1.700 -1.369 26.133 1.00 95.50 378 LYS A CA 1
ATOM 2792 C C . LYS A 1 378 ? -3.195 -1.209 25.860 1.00 95.50 378 LYS A C 1
ATOM 2794 O O . LYS A 1 378 ? -3.971 -1.211 26.809 1.00 95.50 378 LYS A O 1
ATOM 2799 N N . ALA A 1 379 ? -3.603 -1.133 24.591 1.00 96.69 379 ALA A N 1
ATOM 2800 C CA . ALA A 1 379 ? -5.014 -1.119 24.210 1.00 96.69 379 ALA A CA 1
ATOM 2801 C C . ALA A 1 379 ? -5.744 -2.361 24.741 1.00 96.69 379 ALA A C 1
ATOM 2803 O O . ALA A 1 379 ? -6.861 -2.238 25.238 1.00 96.69 379 ALA A O 1
ATOM 2804 N N . LEU A 1 380 ? -5.089 -3.527 24.686 1.00 96.44 380 LEU A N 1
ATOM 2805 C CA . LEU A 1 380 ? -5.607 -4.793 25.207 1.00 96.44 380 LEU A CA 1
ATOM 2806 C C . LEU A 1 380 ? -5.551 -4.881 26.739 1.00 96.44 380 LEU A C 1
ATOM 2808 O O . LEU A 1 380 ? -6.523 -5.311 27.349 1.00 96.44 380 LEU A O 1
ATOM 2812 N N . GLN A 1 381 ? -4.461 -4.434 27.372 1.00 96.75 381 GLN A N 1
ATOM 2813 C CA . GLN A 1 381 ? -4.343 -4.411 28.840 1.00 96.75 381 GLN A CA 1
ATOM 2814 C C . GLN A 1 381 ? -5.399 -3.520 29.511 1.00 96.75 381 GLN A C 1
ATOM 2816 O O . GLN A 1 381 ? -5.917 -3.873 30.566 1.00 96.75 381 GLN A O 1
ATOM 2821 N N . ASN A 1 382 ? -5.728 -2.385 28.889 1.00 95.31 382 ASN A N 1
ATOM 2822 C CA . ASN A 1 382 ? -6.691 -1.405 29.398 1.00 95.31 382 ASN A CA 1
ATOM 2823 C C . ASN A 1 382 ? -8.099 -1.583 28.792 1.00 95.31 382 ASN A C 1
ATOM 2825 O O . ASN A 1 382 ? -8.936 -0.682 28.890 1.00 95.31 382 ASN A O 1
ATOM 2829 N N . LEU A 1 383 ? -8.357 -2.699 28.101 1.00 96.88 383 LEU A N 1
ATOM 2830 C CA . LEU A 1 383 ? -9.591 -2.896 27.348 1.00 96.88 383 LEU A CA 1
ATOM 2831 C C . LEU A 1 383 ? -10.800 -3.044 28.274 1.00 96.88 383 LEU A C 1
ATOM 2833 O O . LEU A 1 383 ? -10.875 -3.959 29.093 1.00 96.88 383 LEU A O 1
ATOM 2837 N N . ARG A 1 384 ? -11.811 -2.207 28.051 1.00 96.31 384 ARG A N 1
ATOM 2838 C CA . ARG A 1 384 ? -13.181 -2.437 28.518 1.00 96.31 384 ARG A CA 1
ATOM 2839 C C . ARG A 1 384 ? -14.113 -2.581 27.328 1.00 96.31 384 ARG A C 1
ATOM 2841 O O . ARG A 1 384 ? -13.862 -2.023 26.262 1.00 96.31 384 ARG A O 1
ATOM 2848 N N . PHE A 1 385 ? -15.222 -3.282 27.511 1.00 97.06 385 PHE A N 1
ATOM 2849 C CA . PHE A 1 385 ? -16.243 -3.391 26.479 1.00 97.06 385 PHE A CA 1
ATOM 2850 C C . PHE A 1 385 ? -17.653 -3.436 27.068 1.00 97.06 385 PHE A C 1
ATOM 2852 O O . PHE A 1 385 ? -17.849 -3.677 28.259 1.00 97.06 385 PHE A O 1
ATOM 2859 N N . ARG A 1 386 ? -18.639 -3.182 26.211 1.00 97.50 386 ARG A N 1
ATOM 2860 C CA . ARG A 1 386 ? -20.066 -3.426 26.447 1.00 97.50 386 ARG A CA 1
ATOM 2861 C C . ARG A 1 386 ? -20.600 -4.297 25.320 1.00 97.50 386 ARG A C 1
ATOM 2863 O O . ARG A 1 386 ? -20.063 -4.256 24.216 1.00 97.50 386 ARG A O 1
ATOM 2870 N N . THR A 1 387 ? -21.669 -5.039 25.573 1.00 97.19 387 THR A N 1
ATOM 2871 C CA . THR A 1 387 ? -22.350 -5.840 24.549 1.00 97.19 387 THR A CA 1
ATOM 2872 C C . THR A 1 387 ? -23.758 -5.316 24.288 1.00 97.19 387 THR A C 1
ATOM 2874 O O . THR A 1 387 ? -24.441 -4.825 25.192 1.00 97.19 387 THR A O 1
ATOM 2877 N N . VAL A 1 388 ? -24.201 -5.404 23.034 1.00 96.38 388 VAL A N 1
ATOM 2878 C CA . VAL A 1 388 ? -25.587 -5.137 22.635 1.00 96.38 388 VAL A CA 1
ATOM 2879 C C . VAL A 1 388 ? -26.015 -6.227 21.666 1.00 96.38 388 VAL A C 1
ATOM 2881 O O . VAL A 1 388 ? -25.514 -6.280 20.547 1.00 96.38 388 VAL A O 1
ATOM 2884 N N . SER A 1 389 ? -26.946 -7.085 22.094 1.00 93.56 389 SER A N 1
ATOM 2885 C CA . SER A 1 389 ? -27.194 -8.359 21.410 1.00 93.56 389 SER A CA 1
ATOM 2886 C C . SER A 1 389 ? -25.878 -9.151 21.332 1.00 93.56 389 SER A C 1
ATOM 2888 O O . SER A 1 389 ? -25.234 -9.350 22.362 1.00 93.56 389 SER A O 1
ATOM 2890 N N . ASP A 1 390 ? -25.450 -9.532 20.135 1.00 92.69 390 ASP A N 1
ATOM 2891 C CA . ASP A 1 390 ? -24.200 -10.219 19.827 1.00 92.69 390 ASP A CA 1
ATOM 2892 C C . ASP A 1 390 ? -23.086 -9.288 19.299 1.00 92.69 390 ASP A C 1
ATOM 2894 O O . ASP A 1 390 ? -22.075 -9.779 18.806 1.00 92.69 390 ASP A O 1
ATOM 2898 N N . MET A 1 391 ? -23.243 -7.960 19.402 1.00 96.88 391 MET A N 1
ATOM 2899 C CA . MET A 1 391 ? -22.212 -6.986 19.009 1.00 96.88 391 MET A CA 1
ATOM 2900 C C . MET A 1 391 ? -21.392 -6.464 20.193 1.00 96.88 391 MET A C 1
ATOM 2902 O O . MET A 1 391 ? -21.930 -6.232 21.284 1.00 96.88 391 MET A O 1
ATOM 2906 N N . VAL A 1 392 ? -20.103 -6.202 19.955 1.00 98.12 392 VAL A N 1
ATOM 2907 C CA . VAL A 1 392 ? -19.131 -5.756 20.973 1.00 98.12 392 VAL A CA 1
ATOM 2908 C C . VAL A 1 392 ? -18.714 -4.296 20.760 1.00 98.12 392 VAL A C 1
ATOM 2910 O O . VAL A 1 392 ? -18.182 -3.925 19.717 1.00 98.12 392 VAL A O 1
ATOM 2913 N N . ILE A 1 393 ? -18.893 -3.457 21.783 1.00 98.44 393 ILE A N 1
ATOM 2914 C CA . ILE A 1 393 ? -18.476 -2.047 21.802 1.00 98.44 393 ILE A CA 1
ATOM 2915 C C . ILE A 1 393 ? -17.272 -1.904 22.743 1.00 98.44 393 ILE A C 1
ATOM 2917 O O . ILE A 1 393 ? -17.432 -1.926 23.963 1.00 98.44 393 ILE A O 1
ATOM 2921 N N . ALA A 1 394 ? -16.073 -1.762 22.192 1.00 98.50 394 ALA A N 1
ATOM 2922 C CA . ALA A 1 394 ? -14.805 -1.677 22.909 1.00 98.50 394 ALA A CA 1
ATOM 2923 C C . ALA A 1 394 ? -14.358 -0.228 23.179 1.00 98.50 394 ALA A C 1
ATOM 2925 O O . ALA A 1 394 ? -14.529 0.661 22.344 1.00 98.50 394 ALA A O 1
ATOM 2926 N N . GLY A 1 395 ? -13.724 0.001 24.331 1.00 98.44 395 GLY A N 1
ATOM 2927 C CA . GLY A 1 395 ? -13.129 1.273 24.738 1.00 98.44 395 GLY A CA 1
ATOM 2928 C C . GLY A 1 395 ? -11.808 1.067 25.480 1.00 98.44 395 GLY A C 1
ATOM 2929 O O . GLY A 1 395 ? -11.715 0.156 26.299 1.00 98.44 395 GLY A O 1
ATOM 2930 N N . THR A 1 396 ? -10.784 1.882 25.217 1.00 98.38 396 THR A N 1
ATOM 2931 C CA . THR A 1 396 ? -9.471 1.757 25.882 1.00 98.38 396 THR A CA 1
ATOM 2932 C C . THR A 1 396 ? -8.616 3.026 25.759 1.00 98.38 396 THR A C 1
ATOM 2934 O O . THR A 1 396 ? -8.848 3.857 24.877 1.00 98.38 396 THR A O 1
ATOM 2937 N N . ILE A 1 397 ? -7.613 3.173 26.631 1.00 97.25 397 ILE A N 1
ATOM 2938 C CA . ILE A 1 397 ? -6.657 4.290 26.636 1.00 97.25 397 ILE A CA 1
ATOM 2939 C C . ILE A 1 397 ? -5.251 3.781 26.310 1.00 97.25 397 ILE A C 1
ATOM 2941 O O . ILE A 1 397 ? -4.750 2.835 26.923 1.00 97.25 397 ILE A O 1
ATOM 2945 N N . VAL A 1 398 ? -4.590 4.458 25.372 1.00 96.81 398 VAL A N 1
ATOM 2946 C CA . VAL A 1 398 ? -3.219 4.195 24.915 1.00 96.81 398 VAL A CA 1
ATOM 2947 C C . VAL A 1 398 ? -2.339 5.444 25.055 1.00 96.81 398 VAL A C 1
ATOM 2949 O O . VAL A 1 398 ? -2.853 6.561 25.086 1.00 96.81 398 VAL A O 1
ATOM 2952 N N . PRO A 1 399 ? -0.999 5.312 25.097 1.00 92.56 399 PRO A N 1
ATOM 2953 C CA . PRO A 1 399 ? -0.110 6.478 25.106 1.00 92.56 399 PRO A CA 1
ATOM 2954 C C . PRO A 1 399 ? -0.099 7.256 23.781 1.00 92.56 399 PRO A C 1
ATOM 2956 O O . PRO A 1 399 ? 0.184 8.452 23.778 1.00 92.56 399 PRO A O 1
ATOM 2959 N N . SER A 1 400 ? -0.329 6.567 22.659 1.00 92.19 400 SER A N 1
ATOM 2960 C CA . SER A 1 400 ? -0.295 7.100 21.291 1.00 92.19 400 SER A CA 1
ATOM 2961 C C . SER A 1 400 ? -0.861 6.073 20.290 1.00 92.19 400 SER A C 1
ATOM 2963 O O . SER A 1 400 ? -1.212 4.961 20.680 1.00 92.19 400 SER A O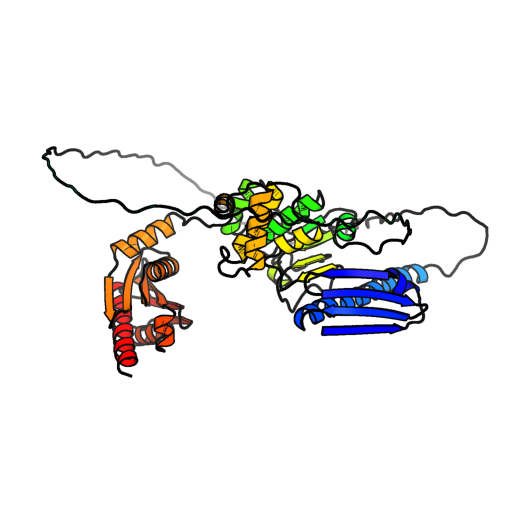 1
ATOM 2965 N N . ASN A 1 401 ? -0.905 6.408 18.993 1.00 93.00 401 ASN A N 1
ATOM 2966 C CA . ASN A 1 401 ? -1.309 5.510 17.891 1.00 93.00 401 ASN A CA 1
ATOM 2967 C C . ASN A 1 401 ? -2.755 4.984 18.006 1.00 93.00 401 ASN A C 1
ATOM 2969 O O . ASN A 1 401 ? -3.050 3.822 17.716 1.00 93.00 401 ASN A O 1
ATOM 2973 N N . GLU A 1 402 ? -3.676 5.864 18.384 1.00 95.75 402 GLU A N 1
ATOM 2974 C CA . GLU A 1 402 ? -5.074 5.570 18.715 1.00 95.75 402 GLU A CA 1
ATOM 2975 C C . GLU A 1 402 ? -5.808 4.958 17.517 1.00 95.75 402 GLU A C 1
ATOM 2977 O O . GLU A 1 402 ? -6.465 3.929 17.640 1.00 95.75 402 GLU A O 1
ATOM 2982 N N . SER A 1 403 ? -5.621 5.537 16.323 1.00 93.69 403 SER A N 1
ATOM 2983 C CA . SER A 1 403 ? -6.177 5.008 15.067 1.00 93.69 403 SER A CA 1
ATOM 2984 C C . SER A 1 403 ? -5.686 3.599 14.725 1.00 93.69 403 SER A C 1
ATOM 2986 O O . SER A 1 403 ? -6.440 2.818 14.144 1.00 93.69 403 SER A O 1
ATOM 2988 N N . HIS A 1 404 ? -4.439 3.265 15.068 1.00 93.69 404 HIS A N 1
ATOM 2989 C CA . HIS A 1 404 ? -3.874 1.944 14.799 1.00 93.69 404 HIS A CA 1
ATOM 2990 C C . HIS A 1 404 ? -4.428 0.908 15.786 1.00 93.69 404 HIS A C 1
ATOM 2992 O O . HIS A 1 404 ? -4.918 -0.140 15.371 1.00 93.69 404 HIS A O 1
ATOM 2998 N N . ALA A 1 405 ? -4.449 1.244 17.078 1.00 96.38 405 ALA A N 1
ATOM 2999 C CA . ALA A 1 405 ? -5.065 0.418 18.110 1.00 96.38 405 ALA A CA 1
ATOM 3000 C C . ALA A 1 405 ? -6.574 0.203 17.868 1.00 96.38 405 ALA A C 1
ATOM 3002 O O . ALA A 1 405 ? -7.050 -0.922 17.984 1.00 96.38 405 ALA A O 1
ATOM 3003 N N . ALA A 1 406 ? -7.322 1.227 17.439 1.00 97.19 406 ALA A N 1
ATOM 3004 C CA . ALA A 1 406 ? -8.746 1.094 17.116 1.00 97.19 406 ALA A CA 1
ATOM 3005 C C . ALA A 1 406 ? -8.995 0.125 15.944 1.00 97.19 406 ALA A C 1
ATOM 3007 O O . ALA A 1 406 ? -9.943 -0.659 15.978 1.00 97.19 406 ALA A O 1
ATOM 3008 N N . ARG A 1 407 ? -8.118 0.124 14.927 1.00 95.12 407 ARG A N 1
ATOM 3009 C CA . ARG A 1 407 ? -8.157 -0.865 13.836 1.00 95.12 407 ARG A CA 1
ATOM 3010 C C . ARG A 1 407 ? -7.796 -2.273 14.325 1.00 95.12 407 ARG A C 1
ATOM 3012 O O . ARG A 1 407 ? -8.422 -3.230 13.883 1.00 95.12 407 ARG A O 1
ATOM 3019 N N . ALA A 1 408 ? -6.833 -2.408 15.237 1.00 95.12 408 ALA A N 1
ATOM 3020 C CA . ALA A 1 408 ? -6.484 -3.700 15.826 1.00 95.12 408 ALA A CA 1
ATOM 3021 C C . ALA A 1 408 ? -7.647 -4.301 16.639 1.00 95.12 408 ALA A C 1
ATOM 3023 O O . ALA A 1 408 ? -7.916 -5.490 16.518 1.00 95.12 408 ALA A O 1
ATOM 3024 N N . LEU A 1 409 ? -8.391 -3.487 17.398 1.00 97.31 409 LEU A N 1
ATOM 3025 C CA . LEU A 1 409 ? -9.565 -3.955 18.147 1.00 97.31 409 LEU A CA 1
ATOM 3026 C C . LEU A 1 409 ? -10.706 -4.443 17.238 1.00 97.31 409 LEU A C 1
ATOM 3028 O O . LEU A 1 409 ? -11.329 -5.450 17.561 1.00 97.31 409 LEU A O 1
ATOM 3032 N N . LEU A 1 410 ? -10.940 -3.792 16.090 1.00 96.25 410 LEU A N 1
ATOM 3033 C CA . LEU A 1 410 ? -11.867 -4.299 15.064 1.00 96.25 410 LEU A CA 1
ATOM 3034 C C . LEU A 1 410 ? -11.469 -5.696 14.571 1.00 96.25 410 LEU A C 1
ATOM 3036 O O . LEU A 1 410 ? -12.302 -6.593 14.510 1.00 96.25 410 LEU A O 1
ATOM 3040 N N . LEU A 1 411 ? -10.187 -5.888 14.242 1.00 93.75 411 LEU A N 1
ATOM 3041 C CA . LEU A 1 411 ? -9.666 -7.177 13.768 1.00 93.75 411 LEU A CA 1
ATOM 3042 C C . LEU A 1 411 ? -9.757 -8.285 14.830 1.00 93.75 411 LEU A C 1
ATOM 3044 O O . LEU A 1 411 ? -9.854 -9.455 14.479 1.00 93.75 411 LEU A O 1
ATOM 3048 N N . LEU A 1 412 ? -9.750 -7.917 16.113 1.00 95.06 412 LEU A N 1
ATOM 3049 C CA . LEU A 1 412 ? -9.904 -8.831 17.248 1.00 95.06 412 LEU A CA 1
ATOM 3050 C C . LEU A 1 412 ? -11.372 -9.090 17.642 1.00 95.06 412 LEU A C 1
ATOM 3052 O O . LEU A 1 412 ? -11.615 -9.790 18.622 1.00 95.06 412 LEU A O 1
ATOM 3056 N N . GLY A 1 413 ? -12.344 -8.558 16.890 1.00 95.00 413 GLY A N 1
ATOM 3057 C CA . GLY A 1 413 ? -13.771 -8.858 17.062 1.00 95.00 413 GLY A CA 1
ATOM 3058 C C . GLY A 1 413 ? -14.603 -7.791 17.780 1.00 95.00 413 GLY A C 1
ATOM 3059 O O . GLY A 1 413 ? -15.738 -8.073 18.153 1.00 95.00 413 GLY A O 1
ATOM 3060 N N . ALA A 1 414 ? -14.091 -6.572 17.980 1.00 97.88 414 ALA A N 1
ATOM 3061 C CA . ALA A 1 414 ? -14.949 -5.445 18.352 1.00 97.88 414 ALA A CA 1
ATOM 3062 C C . ALA A 1 414 ? -15.741 -4.951 17.130 1.00 97.88 414 ALA A C 1
ATOM 3064 O O . ALA A 1 414 ? -15.163 -4.742 16.070 1.00 97.88 414 ALA A O 1
ATOM 3065 N N . ASP A 1 415 ? -17.034 -4.675 17.277 1.00 98.25 415 ASP A N 1
ATOM 3066 C CA . ASP A 1 415 ? -17.840 -4.047 16.225 1.00 98.25 415 ASP A CA 1
ATOM 3067 C C . ASP A 1 415 ? -17.694 -2.523 16.211 1.00 98.25 415 ASP A C 1
ATOM 3069 O O . ASP A 1 415 ? -17.689 -1.899 15.154 1.00 98.25 415 ASP A O 1
ATOM 3073 N N . ALA A 1 416 ? -17.538 -1.903 17.378 1.00 98.38 416 ALA A N 1
ATOM 3074 C CA . ALA A 1 416 ? -17.148 -0.502 17.503 1.00 98.38 416 ALA A CA 1
ATOM 3075 C C . ALA A 1 416 ? -15.975 -0.396 18.474 1.00 98.38 416 ALA A C 1
ATOM 3077 O O . ALA A 1 416 ? -16.030 -0.948 19.569 1.00 98.38 416 ALA A O 1
ATOM 3078 N N . ALA A 1 417 ? -14.926 0.328 18.094 1.00 98.62 417 ALA A N 1
ATOM 3079 C CA . ALA A 1 417 ? -13.733 0.531 18.905 1.00 98.62 417 ALA A CA 1
ATOM 3080 C C . ALA A 1 417 ? -13.475 2.024 19.131 1.00 98.62 417 ALA A C 1
ATOM 3082 O O . ALA A 1 417 ? -13.345 2.786 18.172 1.00 98.62 417 ALA A O 1
ATOM 3083 N N . PHE A 1 418 ? -13.356 2.415 20.400 1.00 98.56 418 PHE A N 1
ATOM 3084 C CA . PHE A 1 418 ? -13.028 3.765 20.856 1.00 98.56 418 PHE A CA 1
ATOM 3085 C C . PHE A 1 418 ? -11.683 3.764 21.574 1.00 98.56 418 PHE A C 1
ATOM 3087 O O . PHE A 1 418 ? -11.558 3.233 22.677 1.00 98.56 418 PHE A O 1
ATOM 3094 N N . VAL A 1 419 ? -10.668 4.369 20.967 1.00 98.44 419 VAL A N 1
ATOM 3095 C CA . VAL A 1 419 ? -9.333 4.449 21.566 1.00 98.44 419 VAL A CA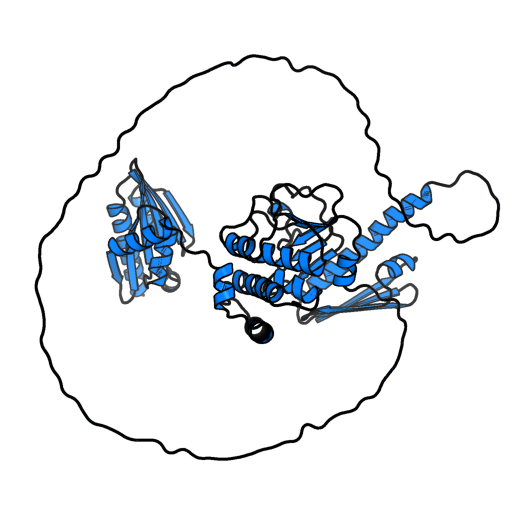 1
ATOM 3096 C C . VAL A 1 419 ? -8.967 5.896 21.815 1.00 98.44 419 VAL A C 1
ATOM 3098 O O . VAL A 1 419 ? -8.958 6.684 20.873 1.00 98.44 419 VAL A O 1
ATOM 3101 N N . ALA A 1 420 ? -8.654 6.245 23.062 1.00 97.62 420 ALA A N 1
ATOM 3102 C CA . ALA A 1 420 ? -8.151 7.571 23.403 1.00 97.62 420 ALA A CA 1
ATOM 3103 C C . ALA A 1 420 ? -6.650 7.556 23.708 1.00 97.62 420 ALA A C 1
ATOM 3105 O O . ALA A 1 420 ? -6.134 6.587 24.261 1.00 97.62 420 ALA A O 1
ATOM 3106 N N . SER A 1 421 ? -5.973 8.668 23.442 1.00 96.25 421 SER A N 1
ATOM 3107 C CA . SER A 1 421 ? -4.766 9.058 24.168 1.00 96.25 421 SER A CA 1
ATOM 3108 C C . SER A 1 421 ? -4.983 10.392 24.863 1.00 96.25 421 SER A C 1
ATOM 3110 O O . SER A 1 421 ? -5.759 11.235 24.408 1.00 96.25 421 SER A O 1
ATOM 3112 N N . GLN A 1 422 ? -4.296 10.574 25.986 1.00 94.00 422 GLN A N 1
ATOM 3113 C CA . GLN A 1 422 ? -4.323 11.805 26.764 1.00 94.00 422 GLN A CA 1
ATOM 3114 C C . GLN A 1 422 ? -2.904 12.353 26.870 1.00 94.00 422 GLN A C 1
ATOM 3116 O O . GLN A 1 422 ? -1.969 11.657 27.273 1.00 94.00 422 GLN A O 1
ATOM 3121 N N . ARG A 1 423 ? -2.736 13.607 26.464 1.00 90.00 423 ARG A N 1
ATOM 3122 C CA . ARG A 1 423 ? -1.449 14.297 26.420 1.00 90.00 423 ARG A CA 1
ATOM 3123 C C . ARG A 1 423 ? -1.240 15.134 27.676 1.00 90.00 423 ARG A C 1
ATOM 3125 O O . ARG A 1 423 ? -2.176 15.489 28.395 1.00 90.00 423 ARG A O 1
ATOM 3132 N N . LYS A 1 424 ? 0.021 15.498 27.926 1.00 79.44 424 LYS A N 1
ATOM 3133 C CA . LYS A 1 424 ? 0.360 16.507 28.939 1.00 79.44 424 LYS A CA 1
ATOM 3134 C C . LYS A 1 424 ? -0.376 17.809 28.597 1.00 79.44 424 LYS A C 1
ATOM 3136 O O . LYS A 1 424 ? -0.318 18.247 27.454 1.00 79.44 424 LYS A O 1
ATOM 3141 N N . GLY A 1 425 ? -1.066 18.394 29.576 1.00 80.19 425 GLY A N 1
ATOM 3142 C CA . GLY A 1 425 ? -1.950 19.550 29.373 1.00 80.19 425 GLY A CA 1
ATOM 3143 C C . GLY A 1 425 ? -3.440 19.211 29.217 1.00 80.19 425 GLY A C 1
ATOM 3144 O O . GLY A 1 425 ? -4.242 20.126 29.102 1.00 80.19 425 GLY A O 1
ATOM 3145 N N . GLY A 1 426 ? -3.828 17.929 29.247 1.00 88.25 426 GLY A N 1
ATOM 3146 C CA . GLY A 1 426 ? -5.240 17.517 29.268 1.00 88.25 426 GLY A CA 1
ATOM 3147 C C . GLY A 1 426 ? -5.911 17.406 27.895 1.00 88.25 426 GLY A C 1
ATOM 3148 O O . GLY A 1 426 ? -7.090 17.073 27.839 1.00 88.25 426 GLY A O 1
ATOM 3149 N N . GLU A 1 427 ? -5.180 17.634 26.798 1.00 94.75 427 GLU A N 1
ATOM 3150 C CA . GLU A 1 427 ? -5.651 17.337 25.439 1.00 94.75 427 GLU A CA 1
ATOM 3151 C C . GLU A 1 427 ? -5.889 15.822 25.296 1.00 94.75 427 GLU A C 1
ATOM 3153 O O . GLU A 1 427 ? -4.960 15.019 25.424 1.00 94.75 427 GLU A O 1
ATOM 3158 N N . VAL A 1 428 ? -7.131 15.437 25.010 1.00 96.88 428 VAL A N 1
ATOM 3159 C CA . VAL A 1 428 ? -7.549 14.067 24.700 1.00 96.88 428 VAL A CA 1
ATOM 3160 C C . VAL A 1 428 ? -7.807 13.956 23.204 1.00 96.88 428 VAL A C 1
ATOM 3162 O O . VAL A 1 428 ? -8.547 14.761 22.638 1.00 96.88 428 VAL A O 1
ATOM 3165 N N . ARG A 1 429 ? -7.246 12.924 22.572 1.00 97.31 429 ARG A N 1
ATOM 3166 C CA . ARG A 1 429 ? -7.552 12.536 21.190 1.00 97.31 429 ARG A CA 1
ATOM 3167 C C . ARG A 1 429 ? -8.193 11.163 21.192 1.00 97.31 429 ARG A C 1
ATOM 3169 O O . ARG A 1 429 ? -7.583 10.209 21.658 1.00 97.31 429 ARG A O 1
ATOM 3176 N N . LEU A 1 430 ? -9.403 11.066 20.662 1.00 97.94 430 LEU A N 1
ATOM 3177 C CA . LEU A 1 430 ? -10.177 9.840 20.528 1.00 97.94 430 LEU A CA 1
ATOM 3178 C C . LEU A 1 430 ? -10.243 9.440 19.050 1.00 97.94 430 LEU A C 1
ATOM 3180 O O . LEU A 1 430 ? -10.564 10.266 18.200 1.00 97.94 430 LEU A O 1
ATOM 3184 N N . SER A 1 431 ? -9.998 8.168 18.742 1.00 98.25 431 SER A N 1
ATOM 3185 C CA . SER A 1 431 ? -10.291 7.567 17.441 1.00 98.25 431 SER A CA 1
ATOM 3186 C C . SER A 1 431 ? -11.394 6.523 17.587 1.00 98.25 431 SER A C 1
ATOM 3188 O O . SER A 1 431 ? -11.294 5.618 18.416 1.00 98.25 431 SER A O 1
ATOM 3190 N N . ALA A 1 432 ? -12.434 6.651 16.765 1.00 98.31 432 ALA A N 1
ATOM 3191 C CA . ALA A 1 432 ? -13.532 5.705 16.642 1.00 98.31 432 ALA A CA 1
ATOM 3192 C C . ALA A 1 432 ? -13.418 4.933 15.321 1.00 98.31 432 ALA A C 1
ATOM 3194 O O . ALA A 1 432 ? -13.232 5.536 14.258 1.00 98.31 432 ALA A O 1
ATOM 3195 N N . ARG A 1 433 ? -13.549 3.604 15.369 1.00 98.31 433 ARG A N 1
ATOM 3196 C CA . ARG A 1 433 ? -13.573 2.729 14.185 1.00 98.31 433 ARG A CA 1
ATOM 3197 C C . ARG A 1 433 ? -14.711 1.720 14.297 1.00 98.31 433 ARG A C 1
ATOM 3199 O O . ARG A 1 433 ? -14.871 1.104 15.346 1.00 98.31 433 ARG A O 1
ATOM 3206 N N . PHE A 1 434 ? -15.527 1.618 13.252 1.00 98.19 434 PHE A N 1
ATOM 3207 C CA . PHE A 1 434 ? -16.792 0.874 13.250 1.00 98.19 434 PHE A CA 1
ATOM 3208 C C . PHE A 1 434 ? -16.764 -0.217 12.169 1.00 98.19 434 PHE A C 1
ATOM 3210 O O . PHE A 1 434 ? -16.277 0.013 11.060 1.00 98.19 434 PHE A O 1
ATOM 3217 N N . SER A 1 435 ? -17.285 -1.400 12.493 1.00 97.19 435 SER A N 1
ATOM 3218 C CA . SER A 1 435 ? -17.408 -2.540 11.589 1.00 97.19 435 SER A CA 1
ATOM 3219 C C . SER A 1 435 ? -18.495 -2.273 10.553 1.00 97.19 435 SER A C 1
ATOM 3221 O O . SER A 1 435 ? -19.444 -1.523 10.799 1.00 97.19 435 SER A O 1
ATOM 3223 N N . ARG A 1 436 ? -18.391 -2.919 9.385 1.00 95.06 436 ARG A N 1
ATOM 3224 C CA . ARG A 1 436 ? -19.414 -2.806 8.335 1.00 95.06 436 ARG A CA 1
ATOM 3225 C C . ARG A 1 436 ? -20.810 -3.160 8.871 1.00 95.06 436 ARG A C 1
ATOM 3227 O O . ARG A 1 436 ? -21.763 -2.453 8.571 1.00 95.06 436 ARG A O 1
ATOM 3234 N N . ARG A 1 437 ? -20.876 -4.153 9.765 1.00 94.25 437 ARG A N 1
ATOM 3235 C CA . ARG A 1 437 ? -22.086 -4.604 10.460 1.00 94.25 437 ARG A CA 1
ATOM 3236 C C . ARG A 1 437 ? -22.824 -3.481 11.198 1.00 94.25 437 ARG A C 1
ATOM 3238 O O . ARG A 1 437 ? -24.041 -3.398 11.087 1.00 94.25 437 ARG A O 1
ATOM 3245 N N . ILE A 1 438 ? -22.120 -2.608 11.925 1.00 95.50 438 ILE A N 1
ATOM 3246 C CA . ILE A 1 438 ? -22.760 -1.465 12.600 1.00 95.50 438 ILE A CA 1
ATOM 3247 C C . ILE A 1 438 ? -23.214 -0.400 11.592 1.00 95.50 438 ILE A C 1
ATOM 3249 O O . ILE A 1 438 ? -24.282 0.188 11.766 1.00 95.50 438 ILE A O 1
ATOM 3253 N N . LEU A 1 439 ? -22.445 -0.179 10.522 1.00 96.56 439 LEU A N 1
ATOM 3254 C CA . LEU A 1 439 ? -22.804 0.786 9.476 1.00 96.56 439 LEU A CA 1
ATOM 3255 C C . LEU A 1 439 ? -24.065 0.367 8.711 1.00 96.56 439 LEU A C 1
ATOM 3257 O O . LEU A 1 439 ? -24.884 1.221 8.382 1.00 96.56 439 LEU A O 1
ATOM 3261 N N . ASP A 1 440 ? -24.254 -0.934 8.479 1.00 96.00 440 ASP A N 1
ATOM 3262 C CA . ASP A 1 440 ? -25.459 -1.482 7.842 1.00 96.00 440 ASP A CA 1
ATOM 3263 C C . ASP A 1 440 ? -26.713 -1.356 8.734 1.00 96.00 440 ASP A C 1
ATOM 3265 O O . ASP A 1 440 ? -27.829 -1.323 8.222 1.00 96.00 440 ASP A O 1
ATOM 3269 N N . LEU A 1 441 ? -26.545 -1.187 10.054 1.00 94.88 441 LEU A N 1
ATOM 3270 C CA . LEU A 1 441 ? -27.614 -0.808 10.995 1.00 94.88 441 LEU A CA 1
ATOM 3271 C C . LEU A 1 441 ? -27.869 0.714 11.046 1.00 94.88 441 LEU A C 1
ATOM 3273 O O . LEU A 1 441 ? -28.635 1.187 11.887 1.00 94.88 441 LEU A O 1
ATOM 3277 N N . GLY A 1 442 ? -27.210 1.499 10.187 1.00 96.25 442 GLY A N 1
ATOM 3278 C CA . GLY A 1 442 ? -27.369 2.953 10.092 1.00 96.25 442 GLY A CA 1
ATOM 3279 C C . GLY A 1 442 ? -26.701 3.761 11.211 1.00 96.25 442 GLY A C 1
ATOM 3280 O O . GLY A 1 442 ? -26.852 4.980 11.242 1.00 96.25 442 GLY A O 1
ATOM 3281 N N . VAL A 1 443 ? -25.955 3.122 12.118 1.00 97.19 443 VAL A N 1
ATOM 3282 C CA . VAL A 1 443 ? -25.255 3.802 13.219 1.00 97.19 443 VAL A CA 1
ATOM 3283 C C . VAL A 1 443 ? -23.833 4.140 12.773 1.00 97.19 443 VAL A C 1
ATOM 3285 O O . VAL A 1 443 ? -23.096 3.267 12.323 1.00 97.19 443 VAL A O 1
ATOM 3288 N N . THR A 1 444 ? -23.415 5.402 12.900 1.00 98.06 444 THR A N 1
ATOM 3289 C CA . THR A 1 444 ? -22.115 5.860 12.369 1.00 98.06 444 THR A CA 1
ATOM 3290 C C . THR A 1 444 ? -21.184 6.415 13.444 1.00 98.06 444 THR A C 1
ATOM 3292 O O . THR A 1 444 ? -21.619 6.994 14.441 1.00 98.06 444 THR A O 1
ATOM 3295 N N . ALA A 1 445 ? -19.874 6.280 13.223 1.00 97.75 445 ALA A N 1
ATOM 3296 C CA . ALA A 1 445 ? -18.844 6.839 14.094 1.00 97.75 445 ALA A CA 1
ATOM 3297 C C . ALA A 1 445 ? -18.940 8.374 14.173 1.00 97.75 445 ALA A C 1
ATOM 3299 O O . ALA A 1 445 ? -18.768 8.941 15.249 1.00 97.75 445 ALA A O 1
ATOM 3300 N N . THR A 1 446 ? -19.263 9.039 13.059 1.00 97.50 446 THR A N 1
ATOM 3301 C CA . THR A 1 446 ? -19.503 10.490 12.998 1.00 97.50 446 THR A CA 1
ATOM 3302 C C . THR A 1 446 ? -20.692 10.903 13.860 1.00 97.50 446 THR A C 1
ATOM 3304 O O . THR A 1 446 ? -20.517 11.736 14.742 1.00 97.50 446 THR A O 1
ATOM 3307 N N . GLU A 1 447 ? -21.856 10.258 13.720 1.00 97.56 447 GLU A N 1
ATOM 3308 C CA . GLU A 1 447 ? -23.039 10.563 14.541 1.00 97.56 447 GLU A CA 1
ATOM 3309 C C . GLU A 1 447 ? -22.764 10.384 16.045 1.00 97.56 447 GLU A C 1
ATOM 3311 O O . GLU A 1 447 ? -23.204 11.189 16.872 1.00 97.56 447 GLU A O 1
ATOM 3316 N N . VAL A 1 448 ? -22.032 9.329 16.419 1.00 98.00 448 VAL A N 1
ATOM 3317 C CA . VAL A 1 448 ? -21.651 9.097 17.817 1.00 98.00 448 VAL A CA 1
ATOM 3318 C C . VAL A 1 448 ? -20.738 10.210 18.324 1.00 98.00 448 VAL A C 1
ATOM 3320 O O . VAL A 1 448 ? -21.016 10.776 19.383 1.00 98.00 448 VAL A O 1
ATOM 3323 N N . LEU A 1 449 ? -19.665 10.532 17.594 1.00 97.88 449 LEU A N 1
ATOM 3324 C CA . LEU A 1 449 ? -18.695 11.525 18.053 1.00 97.88 449 LEU A CA 1
ATOM 3325 C C . LEU A 1 449 ? -19.250 12.951 18.029 1.00 97.88 449 LEU A C 1
ATOM 3327 O O . LEU A 1 449 ? -18.941 13.697 18.947 1.00 97.88 449 LEU A O 1
ATOM 3331 N N . GLU A 1 450 ? -20.128 13.311 17.091 1.00 97.75 450 GLU A N 1
ATOM 3332 C CA . GLU A 1 450 ? -20.821 14.610 17.076 1.00 97.75 450 GLU A CA 1
ATOM 3333 C C . GLU A 1 450 ? -21.706 14.820 18.313 1.00 97.75 450 GLU A C 1
ATOM 3335 O O . GLU A 1 450 ? -21.804 15.931 18.838 1.00 97.75 450 GLU A O 1
ATOM 3340 N N . ARG A 1 451 ? -22.352 13.755 18.805 1.00 97.19 451 ARG A N 1
ATOM 3341 C CA . ARG A 1 451 ? -23.149 13.807 20.042 1.00 97.19 451 ARG A CA 1
ATOM 3342 C C . ARG A 1 451 ? -22.257 13.964 21.270 1.00 97.19 451 ARG A C 1
ATOM 3344 O O . ARG A 1 451 ? -22.526 14.832 22.090 1.00 97.19 451 ARG A O 1
ATOM 3351 N N . VAL A 1 452 ? -21.180 13.179 21.368 1.00 97.31 452 VAL A N 1
ATOM 3352 C CA . VAL A 1 452 ? -20.195 13.309 22.461 1.00 97.31 452 VAL A CA 1
ATOM 3353 C C . VAL A 1 452 ? -19.547 14.696 22.449 1.00 97.31 452 VAL A C 1
ATOM 3355 O O . VAL A 1 452 ? -19.420 15.318 23.497 1.00 97.31 452 VAL A O 1
ATOM 3358 N N . ALA A 1 453 ? -19.193 15.206 21.269 1.00 96.12 453 ALA A N 1
ATOM 3359 C CA . ALA A 1 453 ? -18.595 16.521 21.094 1.00 96.12 453 ALA A CA 1
ATOM 3360 C C . ALA A 1 453 ? -19.522 17.651 21.552 1.00 96.12 453 ALA A C 1
ATOM 3362 O O . ALA A 1 453 ? -19.079 18.538 22.273 1.00 96.12 453 ALA A O 1
ATOM 3363 N N . ARG A 1 454 ? -20.815 17.584 21.211 1.00 95.50 454 ARG A N 1
ATOM 3364 C CA . ARG A 1 454 ? -21.819 18.553 21.671 1.00 95.50 454 ARG A CA 1
ATOM 3365 C C . ARG A 1 454 ? -22.036 18.514 23.184 1.00 95.50 454 ARG A C 1
ATOM 3367 O O . ARG A 1 454 ? -22.182 19.567 23.793 1.00 95.50 454 ARG A O 1
ATOM 3374 N N . ASP A 1 455 ? -22.069 17.321 23.773 1.00 92.81 455 ASP A N 1
ATOM 3375 C CA . ASP A 1 455 ? -22.315 17.141 25.209 1.00 92.81 455 ASP A CA 1
ATOM 3376 C C . ASP A 1 455 ? -21.091 17.526 26.076 1.00 92.81 455 ASP A C 1
ATOM 3378 O O . ASP A 1 455 ? -21.242 17.740 27.279 1.00 92.81 455 ASP A O 1
ATOM 3382 N N . MET A 1 456 ? -19.885 17.599 25.490 1.00 91.94 456 MET A N 1
ATOM 3383 C CA . MET A 1 456 ? -18.608 17.789 26.205 1.00 91.94 456 MET A CA 1
ATOM 3384 C C . MET A 1 456 ? -17.733 18.950 25.678 1.00 91.94 456 MET A C 1
ATOM 3386 O O . MET A 1 456 ? -16.576 19.049 26.073 1.00 91.94 456 MET A O 1
ATOM 3390 N N . ASP A 1 457 ? -18.269 19.812 24.807 1.00 90.69 457 ASP A N 1
ATOM 3391 C CA . ASP A 1 457 ? -17.569 20.942 24.155 1.00 90.69 457 ASP A CA 1
ATOM 3392 C C . ASP A 1 457 ? -16.251 20.543 23.448 1.00 90.69 457 ASP A C 1
ATOM 3394 O O . ASP A 1 457 ? -15.211 21.196 23.546 1.00 90.69 457 ASP A O 1
ATOM 3398 N N . CYS A 1 458 ? -16.289 19.412 22.735 1.00 94.44 458 CYS A N 1
ATOM 3399 C CA . CYS A 1 458 ? -15.164 18.900 21.950 1.00 94.44 458 CYS A CA 1
ATOM 3400 C C . CYS A 1 458 ? -15.309 19.237 20.453 1.00 94.44 458 CYS A C 1
ATOM 3402 O O . CYS A 1 458 ? -16.384 19.580 19.968 1.00 94.44 458 CYS A O 1
ATOM 3404 N N . SER A 1 459 ? -14.241 19.027 19.680 1.00 95.12 459 SER A N 1
ATOM 3405 C CA . SER A 1 459 ? -14.288 19.019 18.210 1.00 95.12 459 SER A CA 1
ATOM 3406 C C . SER A 1 459 ? -14.278 17.585 17.674 1.00 95.12 459 SER A C 1
ATOM 3408 O O . SER A 1 459 ? -13.571 16.736 18.216 1.00 95.12 459 SER A O 1
ATOM 3410 N N . SER A 1 460 ? -15.030 17.293 16.610 1.00 96.50 460 SER A N 1
ATOM 3411 C CA . SER A 1 460 ? -15.103 15.959 15.989 1.00 96.50 460 SER A CA 1
ATOM 3412 C C . SER A 1 460 ? -15.220 16.018 14.467 1.00 96.50 460 SER A C 1
ATOM 3414 O O . SER A 1 460 ? -15.793 16.961 13.928 1.00 96.50 460 SER A O 1
ATOM 3416 N N . GLY A 1 461 ? -14.752 14.978 13.773 1.00 94.25 461 GLY A N 1
ATOM 3417 C CA . GLY A 1 461 ? -14.917 14.837 12.322 1.00 94.25 461 GLY A CA 1
ATOM 3418 C C . GLY A 1 461 ? -14.448 13.485 11.779 1.00 94.25 461 GLY A C 1
ATOM 3419 O O . GLY A 1 461 ? -13.842 12.690 12.498 1.00 94.25 461 GLY A O 1
ATOM 3420 N N . GLY A 1 462 ? -14.728 13.212 10.502 1.00 94.75 462 GLY A N 1
ATOM 3421 C CA . GLY A 1 462 ? -14.298 11.996 9.803 1.00 94.75 462 GLY A CA 1
ATOM 3422 C C . GLY A 1 462 ? -15.363 11.439 8.858 1.00 94.75 462 GLY A C 1
ATOM 3423 O O . GLY A 1 462 ? -16.151 12.185 8.284 1.00 94.75 462 GLY A O 1
ATOM 3424 N N . HIS A 1 463 ? -15.384 10.115 8.709 1.00 94.38 463 HIS A N 1
ATOM 3425 C CA . HIS A 1 463 ? -16.314 9.370 7.860 1.00 94.38 463 HIS A CA 1
ATOM 3426 C C . HIS A 1 463 ? -17.113 8.344 8.675 1.00 94.38 463 HIS A C 1
ATOM 3428 O O . HIS A 1 463 ? -16.732 7.983 9.788 1.00 94.38 463 HIS A O 1
ATOM 3434 N N . ALA A 1 464 ? -18.190 7.810 8.093 1.00 95.12 464 ALA A N 1
ATOM 3435 C CA . ALA A 1 464 ? -19.147 6.945 8.787 1.00 95.12 464 ALA A CA 1
ATOM 3436 C C . ALA A 1 464 ? -18.512 5.770 9.565 1.00 95.12 464 ALA A C 1
ATOM 3438 O O . ALA A 1 464 ? -18.913 5.508 10.695 1.00 95.12 464 ALA A O 1
ATOM 3439 N N . GLY A 1 465 ? -17.500 5.096 9.000 1.00 95.25 465 GLY A N 1
ATOM 3440 C CA . GLY A 1 465 ? -16.768 3.995 9.653 1.00 95.25 465 GLY A CA 1
ATOM 3441 C C . GLY A 1 465 ? -15.534 4.399 10.470 1.00 95.25 465 GLY A C 1
ATOM 3442 O O . GLY A 1 465 ? -14.883 3.540 11.068 1.00 95.25 465 GLY A O 1
ATOM 3443 N N . ALA A 1 466 ? -15.156 5.678 10.455 1.00 97.12 466 ALA A N 1
ATOM 3444 C CA . ALA A 1 466 ? -13.866 6.152 10.942 1.00 97.12 466 ALA A CA 1
ATOM 3445 C C . ALA A 1 466 ? -13.909 7.642 11.301 1.00 97.12 466 ALA A C 1
ATOM 3447 O O . ALA A 1 466 ? -13.802 8.495 10.420 1.00 97.12 466 ALA A O 1
ATOM 3448 N N . ALA A 1 467 ? -14.003 7.954 12.592 1.00 97.75 467 ALA A N 1
ATOM 3449 C CA . ALA A 1 467 ? -14.073 9.328 13.079 1.00 97.75 467 ALA A CA 1
ATOM 3450 C C . ALA A 1 467 ? -13.022 9.610 14.165 1.00 97.75 467 ALA A C 1
ATOM 3452 O O . ALA A 1 467 ? -12.496 8.696 14.809 1.00 97.75 467 ALA A O 1
ATOM 3453 N N . GLY A 1 468 ? -12.703 10.886 14.349 1.00 97.44 468 GLY A N 1
ATOM 3454 C CA . GLY A 1 468 ? -11.846 11.395 15.412 1.00 97.44 468 GLY A CA 1
ATOM 3455 C C . GLY A 1 468 ? -12.560 12.464 16.236 1.00 97.44 468 GLY A C 1
ATOM 3456 O O . GLY A 1 468 ? -13.442 13.158 15.730 1.00 97.44 468 GLY A O 1
ATOM 3457 N N . LEU A 1 469 ? -12.167 12.594 17.500 1.00 97.50 469 LEU A N 1
ATOM 3458 C CA . LEU A 1 469 ? -12.596 13.663 18.399 1.00 97.50 469 LEU A CA 1
ATOM 3459 C C . LEU A 1 469 ? -11.391 14.182 19.188 1.00 97.50 469 LEU A C 1
ATOM 3461 O O . LEU A 1 469 ? -10.576 13.396 19.668 1.00 97.50 469 LEU A O 1
ATOM 3465 N N . THR A 1 470 ? -11.290 15.500 19.326 1.00 96.69 470 THR A N 1
ATOM 3466 C CA . THR A 1 470 ? -10.265 16.192 20.115 1.00 96.69 470 THR A CA 1
ATOM 3467 C C . THR A 1 470 ? -10.960 17.033 21.174 1.00 96.69 470 THR A C 1
ATOM 3469 O O . THR A 1 470 ? -11.854 17.814 20.850 1.00 96.69 470 THR A O 1
ATOM 3472 N N . CYS A 1 471 ? -10.557 16.877 22.430 1.00 94.69 471 CYS A N 1
ATOM 3473 C CA . CYS A 1 471 ? -11.169 17.554 23.571 1.00 94.69 471 CYS A CA 1
ATOM 3474 C C . CYS A 1 471 ? -10.121 17.958 24.612 1.00 94.69 471 CYS A C 1
ATOM 3476 O O . CYS A 1 471 ? -8.978 17.503 24.552 1.00 94.69 471 CYS A O 1
ATOM 3478 N N . VAL A 1 472 ? -10.517 18.754 25.604 1.00 93.81 472 VAL A N 1
ATOM 3479 C CA . VAL A 1 472 ? -9.728 18.987 26.821 1.00 93.81 472 VAL A CA 1
ATOM 3480 C C . VAL A 1 472 ? -10.498 18.410 28.002 1.00 93.81 472 VAL A C 1
ATOM 3482 O O . VAL A 1 472 ? -11.645 18.779 28.226 1.00 93.81 472 VAL A O 1
ATOM 3485 N N . GLY A 1 473 ? -9.888 17.494 28.754 1.00 91.88 473 GLY A N 1
ATOM 3486 C CA . GLY A 1 473 ? -10.547 16.867 29.898 1.00 91.88 473 GLY A CA 1
ATOM 3487 C C . GLY A 1 473 ? -10.009 15.480 30.224 1.00 91.88 473 GLY A C 1
ATOM 3488 O O . GLY A 1 473 ? -8.823 15.199 30.055 1.00 91.88 473 GLY A O 1
ATOM 3489 N N . ASP A 1 474 ? -10.902 14.623 30.715 1.00 93.75 474 ASP A N 1
ATOM 3490 C CA . ASP A 1 474 ? -10.615 13.244 31.102 1.00 93.75 474 ASP A CA 1
ATOM 3491 C C . ASP A 1 474 ? -10.971 12.250 29.982 1.00 93.75 474 ASP A C 1
ATOM 3493 O O . ASP A 1 474 ? -12.109 12.189 29.507 1.00 93.75 474 ASP A O 1
ATOM 3497 N N . ALA A 1 475 ? -9.991 11.440 29.576 1.00 95.56 475 ALA A N 1
ATOM 3498 C CA . ALA A 1 475 ? -10.171 10.426 28.543 1.00 95.56 475 ALA A CA 1
ATOM 3499 C C . ALA A 1 475 ? -11.105 9.288 28.991 1.00 95.56 475 ALA A C 1
ATOM 3501 O O . ALA A 1 475 ? -11.824 8.724 28.160 1.00 95.56 475 ALA A O 1
ATOM 3502 N N . GLU A 1 476 ? -11.142 8.975 30.291 1.00 95.31 476 GLU A N 1
ATOM 3503 C CA . GLU A 1 476 ? -12.006 7.929 30.837 1.00 95.31 476 GLU A CA 1
ATOM 3504 C C . GLU A 1 476 ? -13.493 8.293 30.698 1.00 95.31 476 GLU A C 1
ATOM 3506 O O . GLU A 1 476 ? -14.294 7.467 30.235 1.00 95.31 476 GLU A O 1
ATOM 3511 N N . ALA A 1 477 ? -13.857 9.535 31.029 1.00 95.81 477 ALA A N 1
ATOM 3512 C CA . ALA A 1 477 ? -15.186 10.106 30.826 1.00 95.81 477 ALA A CA 1
ATOM 3513 C C . ALA A 1 477 ? -15.591 10.147 29.342 1.00 95.81 477 ALA A C 1
ATOM 3515 O O . ALA A 1 477 ? -16.680 9.683 28.997 1.00 95.81 477 ALA A O 1
ATOM 3516 N N . ILE A 1 478 ? -14.708 10.627 28.456 1.00 96.88 478 ILE A N 1
ATOM 3517 C CA . ILE A 1 478 ? -14.978 10.749 27.010 1.00 96.88 478 ILE A CA 1
ATOM 3518 C C . ILE A 1 478 ? -15.261 9.377 26.372 1.00 96.88 478 ILE A C 1
ATOM 3520 O O . ILE A 1 478 ? -16.248 9.219 25.648 1.00 96.88 478 ILE A O 1
ATOM 3524 N N . ILE A 1 479 ? -14.456 8.351 26.679 1.00 97.44 479 ILE A N 1
ATOM 3525 C CA . ILE A 1 479 ? -14.719 6.980 26.206 1.00 97.44 479 ILE A CA 1
ATOM 3526 C C . ILE A 1 479 ? -16.051 6.466 26.764 1.00 97.44 479 ILE A C 1
ATOM 3528 O O . ILE A 1 479 ? -16.838 5.876 26.025 1.00 97.44 479 ILE A O 1
ATOM 3532 N N . ASN A 1 480 ? -16.344 6.692 28.048 1.00 97.44 480 ASN A N 1
ATOM 3533 C CA . ASN A 1 480 ? -17.600 6.235 28.648 1.00 97.44 480 ASN A CA 1
ATOM 3534 C C . ASN A 1 480 ? -18.837 6.897 28.020 1.00 97.44 480 ASN A C 1
ATOM 3536 O O . ASN A 1 480 ? -19.853 6.216 27.841 1.00 97.44 480 ASN A O 1
ATOM 3540 N N . ALA A 1 481 ? -18.745 8.172 27.632 1.00 97.75 481 ALA A N 1
ATOM 3541 C CA . ALA A 1 481 ? -19.775 8.860 26.860 1.00 97.75 481 ALA A CA 1
ATOM 3542 C C . ALA A 1 481 ? -19.959 8.214 25.475 1.00 97.75 481 ALA A C 1
ATOM 3544 O O . ALA A 1 481 ? -21.081 7.850 25.117 1.00 97.75 481 ALA A O 1
ATOM 3545 N N . ALA A 1 482 ? -18.872 7.976 24.734 1.00 98.06 482 ALA A N 1
ATOM 3546 C CA . ALA A 1 482 ? -18.916 7.344 23.412 1.00 98.06 482 ALA A CA 1
ATOM 3547 C C . ALA A 1 482 ? -19.501 5.918 23.445 1.00 98.06 482 ALA A C 1
ATOM 3549 O O . ALA A 1 482 ? -20.389 5.589 22.650 1.00 98.06 482 ALA A O 1
ATOM 3550 N N . LEU A 1 483 ? -19.096 5.099 24.425 1.00 98.19 483 LEU A N 1
ATOM 3551 C CA . LEU A 1 483 ? -19.678 3.776 24.679 1.00 98.19 483 LEU A CA 1
ATOM 3552 C C . LEU A 1 483 ? -21.191 3.876 24.940 1.00 98.19 483 LEU A C 1
ATOM 3554 O O . LEU A 1 483 ? -21.972 3.164 24.312 1.00 98.19 483 LEU A O 1
ATOM 3558 N N . ALA A 1 484 ? -21.624 4.789 25.816 1.00 97.94 484 ALA A N 1
ATOM 3559 C CA . ALA A 1 484 ? -23.032 4.950 26.186 1.00 97.94 484 ALA A CA 1
ATOM 3560 C C . ALA A 1 484 ? -23.911 5.564 25.076 1.00 97.94 484 ALA A C 1
ATOM 3562 O O . ALA A 1 484 ? -25.112 5.293 25.011 1.00 97.94 484 ALA A O 1
ATOM 3563 N N . VAL A 1 485 ? -23.361 6.410 24.200 1.00 98.06 485 VAL A N 1
ATOM 3564 C CA . VAL A 1 485 ? -24.067 6.907 23.005 1.00 98.06 485 VAL A CA 1
ATOM 3565 C C . VAL A 1 485 ? -24.260 5.767 22.001 1.00 98.06 485 VAL A C 1
ATOM 3567 O O . VAL A 1 485 ? -25.389 5.537 21.569 1.00 98.06 485 VAL A O 1
ATOM 3570 N N . THR A 1 486 ? -23.201 5.009 21.704 1.00 98.19 486 THR A N 1
ATOM 3571 C CA . THR A 1 486 ? -23.239 3.875 20.760 1.00 98.19 486 THR A CA 1
ATOM 3572 C C . THR A 1 486 ? -24.197 2.784 21.227 1.00 98.19 486 THR A C 1
ATOM 3574 O O . THR A 1 486 ? -25.049 2.333 20.465 1.00 98.19 486 THR A O 1
ATOM 3577 N N . GLU A 1 487 ? -24.136 2.418 22.509 1.00 97.75 487 GLU A N 1
ATOM 3578 C CA . GLU A 1 487 ? -25.023 1.426 23.118 1.00 97.75 487 GLU A CA 1
ATOM 3579 C C . GLU A 1 487 ? -26.503 1.823 22.986 1.00 97.75 487 GLU A C 1
ATOM 3581 O O . GLU A 1 487 ? -27.348 0.995 22.641 1.00 97.75 487 GLU A O 1
ATOM 3586 N N . ARG A 1 488 ? -26.828 3.106 23.207 1.00 97.12 488 ARG A N 1
ATOM 3587 C CA . ARG A 1 488 ? -28.192 3.639 23.045 1.00 97.12 488 ARG A CA 1
ATOM 3588 C C . ARG A 1 488 ? -28.653 3.654 21.588 1.00 97.12 488 ARG A C 1
ATOM 3590 O O . ARG A 1 488 ? -29.847 3.476 21.356 1.00 97.12 488 ARG A O 1
ATOM 3597 N N . LEU A 1 489 ? -27.753 3.882 20.632 1.00 97.12 489 LEU A N 1
ATOM 3598 C CA . LEU A 1 489 ? -28.071 3.859 19.202 1.00 97.12 489 LEU A CA 1
ATOM 3599 C C . LEU A 1 489 ? -28.320 2.432 18.705 1.00 97.12 489 LEU A C 1
ATOM 3601 O O . LEU A 1 489 ? -29.385 2.173 18.151 1.00 97.12 489 LEU A O 1
ATOM 3605 N N . LEU A 1 490 ? -27.433 1.483 19.014 1.00 96.88 490 LEU A N 1
ATOM 3606 C CA . LEU A 1 490 ? -27.622 0.069 18.663 1.00 96.88 490 LEU A CA 1
ATOM 3607 C C . LEU A 1 490 ? -28.896 -0.516 19.295 1.00 96.88 490 LEU A C 1
ATOM 3609 O O . LEU A 1 490 ? -29.678 -1.174 18.614 1.00 96.88 490 LEU A O 1
ATOM 3613 N N . LYS A 1 491 ? -29.187 -0.198 20.567 1.00 96.12 491 LYS A N 1
ATOM 3614 C CA . LYS A 1 491 ? -30.441 -0.600 21.242 1.00 96.12 491 LYS A CA 1
ATOM 3615 C C . LYS A 1 491 ? -31.714 0.026 20.651 1.00 96.12 491 LYS A C 1
ATOM 3617 O O . LYS A 1 491 ? -32.806 -0.398 21.030 1.00 96.12 491 LYS A O 1
ATOM 3622 N N . ARG A 1 492 ? -31.603 1.049 19.795 1.00 95.19 492 ARG A N 1
ATOM 3623 C CA . ARG A 1 492 ? -32.723 1.604 19.014 1.00 95.19 492 ARG A CA 1
ATOM 3624 C C . ARG A 1 492 ? -32.800 0.952 17.639 1.00 95.19 492 ARG A C 1
ATOM 3626 O O . ARG A 1 492 ? -33.883 0.526 17.267 1.00 95.19 492 ARG A O 1
ATOM 3633 N N . ALA A 1 493 ? -31.670 0.828 16.941 1.00 93.75 493 ALA A N 1
ATOM 3634 C CA . ALA A 1 493 ? -31.597 0.195 15.626 1.00 93.75 493 ALA A CA 1
ATOM 3635 C C . ALA A 1 493 ? -32.123 -1.252 15.650 1.00 93.75 493 ALA A C 1
ATOM 3637 O O . ALA A 1 493 ? -32.920 -1.611 14.801 1.00 93.75 493 ALA A O 1
ATOM 3638 N N . LEU A 1 494 ? -31.774 -2.038 16.677 1.00 91.00 494 LEU A N 1
ATOM 3639 C CA . LEU A 1 494 ? -32.216 -3.434 16.850 1.00 91.00 494 LEU A CA 1
ATOM 3640 C C . LEU A 1 494 ? -33.643 -3.610 17.417 1.00 91.00 494 LEU A C 1
ATOM 3642 O O . LEU A 1 494 ? -34.040 -4.726 17.745 1.00 91.00 494 LEU A O 1
ATOM 3646 N N . LYS A 1 495 ? -34.386 -2.520 17.648 1.00 81.81 495 LYS A N 1
ATOM 3647 C CA . LYS A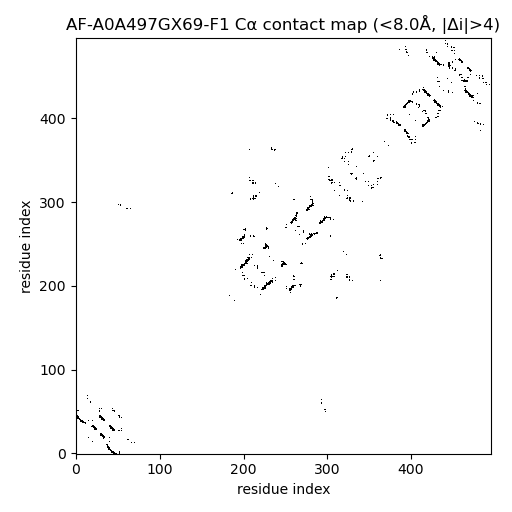 1 495 ? -35.809 -2.571 18.050 1.00 81.81 495 LYS A CA 1
ATOM 3648 C C . LYS A 1 495 ? -36.765 -2.359 16.875 1.00 81.81 495 LYS A C 1
ATOM 3650 O O . LYS A 1 495 ? -37.979 -2.413 17.078 1.00 81.81 495 LYS A O 1
ATOM 3655 N N . HIS A 1 496 ? -36.204 -2.093 15.702 1.00 52.25 496 HIS A N 1
ATOM 3656 C CA . HIS A 1 496 ? -36.862 -2.054 14.407 1.00 52.25 496 HIS A CA 1
ATOM 3657 C C . HIS A 1 496 ? -36.382 -3.248 13.574 1.00 52.25 496 HIS A C 1
ATOM 3659 O O . HIS A 1 496 ? -37.159 -3.637 12.679 1.00 52.25 496 HIS A O 1
#

Radius of gyration: 33.34 Å; Cα contacts (8 Å, |Δi|>4): 764; chains: 1; bounding box: 67×96×105 Å

Solvent-accessible surface area (backbone atoms only — not comparable to full-atom values): 29153 Å² total; per-residue (Å²): 80,77,52,74,49,76,50,74,52,97,59,56,60,57,52,49,75,70,33,47,53,41,78,49,82,51,101,50,30,38,38,38,37,45,58,59,83,49,33,41,36,40,40,35,40,14,74,45,71,64,52,41,48,47,54,51,54,46,52,55,49,52,54,55,44,45,55,52,55,47,54,59,57,50,59,66,63,74,74,74,89,83,84,86,88,85,84,84,88,83,90,77,88,79,77,85,81,82,80,83,86,82,90,82,89,84,83,88,84,92,80,85,86,84,90,84,88,87,88,86,79,88,83,91,82,90,81,89,79,87,86,87,87,80,90,86,85,90,88,82,86,87,90,87,87,85,87,88,82,91,86,80,90,90,83,85,89,82,92,83,79,92,81,88,79,83,85,77,83,81,78,94,83,80,93,75,91,73,96,67,88,78,52,74,51,74,46,55,50,67,58,66,57,80,80,54,38,36,33,35,27,25,42,42,22,38,43,31,31,51,26,23,44,51,49,48,28,59,77,60,72,48,63,46,39,30,18,24,82,32,71,24,82,40,18,50,47,42,36,63,72,72,62,58,71,68,44,49,60,69,80,67,86,90,42,49,24,33,32,30,50,50,42,43,51,77,46,25,51,87,42,45,84,59,74,42,36,29,33,41,22,26,67,90,58,90,72,46,60,94,69,36,80,42,73,51,63,42,68,86,46,67,23,30,12,47,52,50,30,58,60,66,77,46,64,91,49,53,67,47,42,46,35,34,48,26,4,34,35,51,67,19,55,74,52,76,68,48,52,77,65,54,56,48,52,54,49,54,51,25,63,77,51,74,48,56,70,67,64,34,44,68,29,45,58,67,74,75,49,70,68,53,48,52,18,38,55,36,29,61,75,49,54,45,72,49,73,58,90,95,42,32,42,32,33,26,56,24,86,46,60,28,64,59,31,14,52,51,39,40,77,73,65,27,36,31,17,38,15,26,24,64,46,92,91,33,43,22,42,36,20,33,31,42,32,70,73,45,48,77,59,72,53,37,32,35,64,40,38,51,50,44,16,68,78,62,78,32,49,59,49,73,40,56,50,40,16,38,36,43,37,74,58,60,54,70,60,54,44,52,46,44,53,55,48,44,54,56,48,52,65,49,49,78,74,108

Mean predicted aligned error: 18.1 Å

Foldseek 3Di:
DKDKDKDFDDDCVLCVQLPQWDWDDDPFKIWTWHHDPRIIIIMMDGNDDVVVVVVVVQVVLLSVVSVVVVVVVVVVVVPDDDDDDDDDDDDDDDDDDDDDDDDDDDDDDDDDDDDDDDDDDDDDDDDDDDDDDDDDDDDDDDDDDDDDDDDDDDDDDDDDDDDDDDDDDDDDDDDDDDDDDDDDQPLRVLLPDDDAEEEAEFAQAALQRQLLSVLLCVLSVHHAYEHANDHHLQQPLVCVVVVHHYHRDADDPPHAYEYEADQDLVRSPVNSPPQHAEYQHQDPDPRGHSRHSYYHYHVVDLGSLRSSQVSSPHDPALSNLLSSLLRNCQSCVNVVNPDPVSVVVNVVSCVVHVNDVVSSCSRRPRDDDPQLVQQLVQLVVQWDWDDDPHAIAIEGEGQDPQVSNQVVVVVVGHQKYWYWYADPQQKIKIKIAGHVVLVVLVQFPQVLQVVLCVVQVWDKDDDRGIIMIIHGHDRVVSRVSSNVSSNVSSNVSVVD

Sequence (496 aa):
MRAILRIRGADGDILRILGPEMAVEWERAHLETRLKGDLLEIVINAKDLNSLRAVLNSVARWIGMALRVREVLNVGSSGQAEGEAGGDGEAETGALKLAAPEAAAGAEDEGAGPDGQGAGGSGRGERGLQDSWGHHGQGGGPEEAGGGPEGGEGAPGTEAEHGSEAVGEPGEKGKGAGDGVKGSDPAELLRGVEGDICILTHANADPDAIAAAELLRRFLGRGRIFSPGGVAKSARRLVQHFRIDVETESCPEGCFVIVVDTGSRNQLGPCSGVRVHACLDHHVSRDGFEDAILEFVDPDAPSTGWLVSKIFGGPRDREEALLLLASIVYDTASLRHADPWVVREVGELMEKFNIQLLDVFRLVEEELDFARKISVMKALQNLRFRTVSDMVIAGTIVPSNESHAARALLLLGADAAFVASQRKGGEVRLSARFSRRILDLGVTATEVLERVARDMDCSSGGHAGAAGLTCVGDAEAIINAALAVTERLLKRALKH